Protein AF-A0A3D3NFE6-F1 (afdb_monomer_lite)

Sequence (590 aa):
MPDDAGDPIAQPARLGASAGHSPDYFDRLYRRLVGEGGEPHDARRVVLEAYLDGKPSATQRHKPTRADRDRCFWSSAFLGQCGSGDWSTEPGILALTRYLSQSEVLVDGLVAYLARSTPKALVVAMRRARLVRSPGSPQVDALRAARKLDPLVDEACRIHDVLVGAHREREVELARWQGPLENLSAFELLLLASLYAYERLVPHKMTGQPAVAEGGGRVDTHWDAINDLLIWKLKTTPRATLRLADEAMGRSLKRYLSPLLFPAPGQSLELLTQLDAFARLVAAQIELNEFLSRSVDAYCFDDSVRFVLVDDYQPHLEEIDTAASTKWFRDGKKLERLPGYWLHRAFYEFAAPDLAFVRIGRPENESENTLAYIRALATRFRLREVYGVGDLVTNATGESANMFQALLYLELTARFFMLDFIVPFVEGAEQSGDWVVSLRRLALGGLLNGEQNRFPLTWSSRSAKIDRTTGWTVTSEQPTGSARMAAAILDFWTYDMLSEADRLQRDEPGLAPRLIERPYLKFGPQLVQLPWVAGYQDNDMAAINNLRRLAARRGEAAAETRRIDGHLAKLLHRRGFSVVLNWMAAGRPA

Radius of gyration: 28.47 Å; chains: 1; bounding box: 76×55×87 Å

Foldseek 3Di:
DDDDPDQPLPDQPPDDDDPDDPLCPLVVQLVVCVVVVHDSLVSLLVSLVCLVVVPPQDDPVDGDDNLNSLNSSLRYSCVSVDALVSCPDPSNLCNLLVVLLDQNDDDPCPLLCCCQGPVPSNLLSNLQNLCLVPCPGVSLVSLVVNLVNHVSSVQSNLLSVLLNVVLVVLVVLLVVLCVVVVQDALVLLVLLLLVLCLQFVFALAPPDGGNCVVVVHDSVLLQVLSQVVSLVNLQRPDLVSLQDDPVNVVVSCVQAPCCLLPPDPPSVVVNVVVSVSSVSSSVSSSSSVCSCVVPSCCSRPVPQWDFGDDPSNDTDIDGNHVPVVVVVVVVVVVVVCLLVVLLVVLVVVCCPPVRVPDADDDPVCRVQLSVLLSSLSSLVCCCCQQQVDDQWDAAPVRDIAGSSLLSSLLSVLLSCLCVLARVQLSVQCNVPVDSSRSQSCSCVVCCVVPHHRRHQKDKDFLQVQLVVCQCSQDDPVRNNGDSVNSSRSLSLLEQESSVSSVCSNVVHDADHDRCLQRQFYRRNRMTMGGSSNSNPRPSSVSSCCSVCVHVVPGPCNVVSVVSNLVSVCVVVVVVVDDDDPPDDDPDDDD

Structure (mmCIF, N/CA/C/O backbone):
data_AF-A0A3D3NFE6-F1
#
_entry.id   AF-A0A3D3NFE6-F1
#
loop_
_atom_site.group_PDB
_atom_site.id
_atom_site.type_symbol
_atom_site.label_atom_id
_atom_site.label_alt_id
_atom_site.label_comp_id
_atom_site.label_asym_id
_atom_site.label_entity_id
_atom_site.label_seq_id
_atom_site.pdbx_PDB_ins_code
_atom_site.Cartn_x
_atom_site.Cartn_y
_atom_site.Cartn_z
_atom_site.occupancy
_atom_site.B_iso_or_equiv
_atom_site.auth_seq_id
_atom_site.auth_comp_id
_atom_site.auth_asym_id
_atom_site.auth_atom_id
_atom_site.pdbx_PDB_model_num
ATOM 1 N N . MET A 1 1 ? 36.108 4.318 -49.625 1.00 27.83 1 MET A N 1
ATOM 2 C CA . MET A 1 1 ? 36.889 3.135 -49.215 1.00 27.83 1 MET A CA 1
ATOM 3 C C . MET A 1 1 ? 36.126 2.508 -48.064 1.00 27.83 1 MET A C 1
ATOM 5 O O . MET A 1 1 ? 35.938 3.213 -47.080 1.00 27.83 1 MET A O 1
ATOM 9 N N . PRO A 1 2 ? 35.543 1.317 -48.244 1.00 33.72 2 PRO A N 1
ATOM 10 C CA . PRO A 1 2 ? 34.621 0.739 -47.281 1.00 33.72 2 PRO A CA 1
ATOM 11 C C . PRO A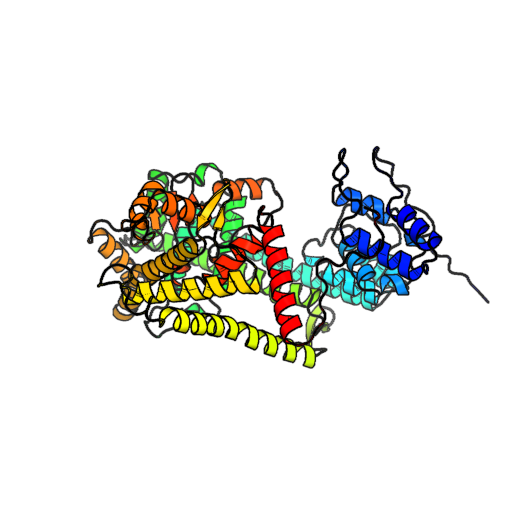 1 2 ? 35.420 -0.018 -46.219 1.00 33.72 2 PRO A C 1
ATOM 13 O O . PRO A 1 2 ? 36.108 -0.971 -46.561 1.00 33.72 2 PRO A O 1
ATOM 16 N N . ASP A 1 3 ? 35.326 0.405 -44.961 1.00 29.56 3 ASP A N 1
ATOM 17 C CA . ASP A 1 3 ? 35.627 -0.472 -43.831 1.00 29.56 3 ASP A CA 1
ATOM 18 C C . ASP A 1 3 ? 34.299 -0.845 -43.182 1.00 29.56 3 ASP A C 1
ATOM 20 O O . ASP A 1 3 ? 33.651 -0.070 -42.475 1.00 29.56 3 ASP A O 1
ATOM 24 N N . ASP A 1 4 ? 33.893 -2.050 -43.551 1.00 38.91 4 ASP A N 1
ATOM 25 C CA . ASP A 1 4 ? 32.872 -2.886 -42.959 1.00 38.91 4 ASP A CA 1
ATOM 26 C C . ASP A 1 4 ? 33.224 -3.090 -41.474 1.00 38.91 4 ASP A C 1
ATOM 28 O O . ASP A 1 4 ? 34.047 -3.932 -41.105 1.00 38.91 4 ASP A O 1
ATOM 32 N N . ALA A 1 5 ? 32.667 -2.248 -40.600 1.00 33.00 5 ALA A N 1
ATOM 33 C CA . ALA A 1 5 ? 32.740 -2.451 -39.161 1.00 33.00 5 ALA A CA 1
ATOM 34 C C . ALA A 1 5 ? 31.805 -3.613 -38.809 1.00 33.00 5 ALA A C 1
ATOM 36 O O . ALA A 1 5 ? 30.625 -3.414 -38.525 1.00 33.00 5 ALA A O 1
ATOM 37 N N . GLY A 1 6 ? 32.356 -4.824 -38.893 1.00 31.59 6 GLY A N 1
ATOM 38 C CA . GLY A 1 6 ? 31.669 -6.076 -38.615 1.00 31.59 6 GLY A CA 1
ATOM 39 C C . GLY A 1 6 ? 30.864 -6.055 -37.313 1.00 31.59 6 GLY A C 1
ATOM 40 O O . GLY A 1 6 ? 31.301 -5.556 -36.273 1.00 31.59 6 GLY A O 1
ATOM 41 N N . ASP A 1 7 ? 29.673 -6.630 -37.420 1.00 41.44 7 ASP A N 1
ATOM 42 C CA . ASP A 1 7 ? 28.658 -6.791 -36.387 1.00 41.44 7 ASP A CA 1
ATOM 43 C C . ASP A 1 7 ? 29.198 -7.610 -35.187 1.00 41.44 7 ASP A C 1
ATOM 45 O O . ASP A 1 7 ? 29.543 -8.785 -35.350 1.00 41.44 7 ASP A O 1
ATOM 49 N N . PRO A 1 8 ? 29.316 -7.048 -33.967 1.00 41.66 8 PRO A N 1
ATOM 50 C CA . PRO A 1 8 ? 29.978 -7.733 -32.857 1.00 41.66 8 PRO A CA 1
ATOM 51 C C . PRO A 1 8 ? 29.075 -8.737 -32.125 1.00 41.66 8 PRO A C 1
ATOM 53 O O . PRO A 1 8 ? 29.564 -9.461 -31.262 1.00 41.66 8 PRO A O 1
ATOM 56 N N . ILE A 1 9 ? 27.783 -8.840 -32.467 1.00 42.38 9 ILE A N 1
ATOM 57 C CA . ILE A 1 9 ? 26.888 -9.866 -31.893 1.00 42.38 9 ILE A CA 1
ATOM 58 C C . ILE A 1 9 ? 27.127 -11.248 -32.559 1.00 42.38 9 ILE A C 1
ATOM 60 O O . ILE A 1 9 ? 26.510 -12.250 -32.204 1.00 42.38 9 ILE A O 1
ATOM 64 N N . ALA A 1 10 ? 28.075 -11.352 -33.498 1.00 37.66 10 ALA A N 1
ATOM 65 C CA . ALA A 1 10 ? 28.339 -12.552 -34.294 1.00 37.66 10 ALA A CA 1
ATOM 66 C C . ALA A 1 10 ? 29.042 -13.720 -33.565 1.00 37.66 10 ALA A C 1
ATOM 68 O O . ALA A 1 10 ? 29.509 -14.650 -34.226 1.00 37.66 10 ALA A O 1
ATOM 69 N N . GLN A 1 11 ? 29.111 -13.742 -32.230 1.00 37.59 11 GLN A N 1
ATOM 70 C CA . GLN A 1 11 ? 29.491 -14.959 -31.505 1.00 37.59 11 GLN A CA 1
ATOM 71 C C . GLN A 1 11 ? 28.539 -15.221 -30.336 1.00 37.59 11 GLN A C 1
ATOM 73 O O . GLN A 1 11 ? 28.460 -14.396 -29.425 1.00 37.59 11 GLN A O 1
ATOM 78 N N . PRO A 1 12 ? 27.829 -16.369 -30.315 1.00 36.28 12 PRO A N 1
ATOM 79 C CA . PRO A 1 12 ? 27.053 -16.745 -29.148 1.00 36.28 12 PRO A CA 1
ATOM 80 C C . PRO A 1 12 ? 28.015 -16.855 -27.968 1.00 36.28 12 PRO A C 1
ATOM 82 O O . PRO A 1 12 ? 29.001 -17.598 -28.036 1.00 36.28 12 PRO A O 1
ATOM 85 N N . ALA A 1 13 ? 27.725 -16.130 -26.887 1.00 35.22 13 ALA A N 1
ATOM 86 C CA . ALA A 1 13 ? 28.365 -16.368 -25.607 1.00 35.22 13 ALA A CA 1
ATOM 87 C C . ALA A 1 13 ? 28.249 -17.872 -25.317 1.00 35.22 13 ALA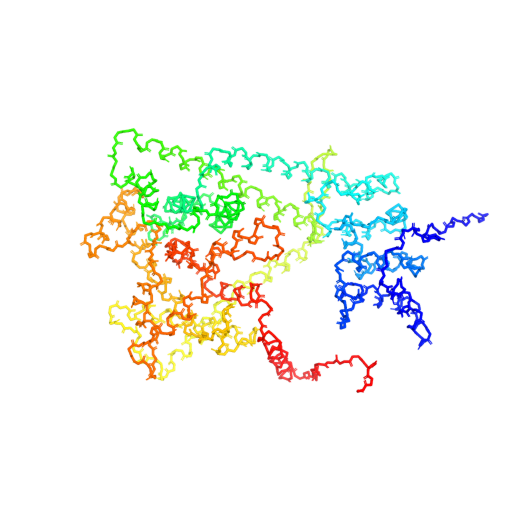 A C 1
ATOM 89 O O . ALA A 1 13 ? 27.148 -18.398 -25.135 1.00 35.22 13 ALA A O 1
ATOM 90 N N . ARG A 1 14 ? 29.376 -18.597 -25.334 1.00 34.53 14 ARG A N 1
ATOM 91 C CA . ARG A 1 14 ? 29.423 -19.999 -24.903 1.00 34.53 14 ARG A CA 1
ATOM 92 C C . ARG A 1 14 ? 29.273 -20.025 -23.386 1.00 34.53 14 ARG A C 1
ATOM 94 O O . ARG A 1 14 ? 30.234 -20.236 -22.656 1.00 34.53 14 ARG A O 1
ATOM 101 N N . LEU A 1 15 ? 28.056 -19.794 -22.913 1.00 39.56 15 LEU A N 1
ATOM 102 C CA . LEU A 1 15 ? 27.671 -20.051 -21.537 1.00 39.56 15 LEU A CA 1
ATOM 103 C C . LEU A 1 15 ? 27.369 -21.546 -21.421 1.00 39.56 15 LEU A C 1
ATOM 105 O O . LEU A 1 15 ? 26.592 -22.101 -22.200 1.00 39.56 15 LEU A O 1
ATOM 109 N N . GLY A 1 16 ? 28.064 -22.207 -20.492 1.00 31.53 16 GLY A N 1
ATOM 110 C CA . GLY A 1 16 ? 28.007 -23.651 -20.290 1.00 31.53 16 GLY A CA 1
ATOM 111 C C . GLY A 1 16 ? 26.571 -24.161 -20.191 1.00 31.53 16 GLY A C 1
ATOM 112 O O . GLY A 1 16 ? 25.763 -23.648 -19.418 1.00 31.53 16 GLY A O 1
ATOM 113 N N . ALA A 1 17 ? 26.259 -25.178 -20.992 1.00 28.97 17 ALA A N 1
ATOM 114 C CA . ALA A 1 17 ? 24.954 -25.815 -21.010 1.00 28.97 17 ALA A CA 1
ATOM 115 C C . ALA A 1 17 ? 24.634 -26.415 -19.630 1.00 28.97 17 ALA A C 1
ATOM 117 O O . ALA A 1 17 ? 25.285 -27.367 -19.201 1.00 28.97 17 ALA A O 1
ATOM 118 N N . SER A 1 18 ? 23.606 -25.895 -18.953 1.00 33.56 18 SER A N 1
ATOM 119 C CA . SER A 1 18 ? 22.941 -26.627 -17.876 1.00 33.56 18 SER A CA 1
ATOM 120 C C . SER A 1 18 ? 21.790 -27.449 -18.463 1.00 33.56 18 SER A C 1
ATOM 122 O O . SER A 1 18 ? 21.013 -26.994 -19.308 1.00 33.56 18 SER A O 1
ATOM 124 N N . ALA A 1 19 ? 21.742 -28.718 -18.070 1.00 33.81 19 ALA A N 1
ATOM 125 C CA . ALA A 1 19 ? 20.872 -29.732 -18.643 1.00 33.81 19 ALA A CA 1
ATOM 126 C C . ALA A 1 19 ? 19.375 -29.423 -18.427 1.00 33.81 19 ALA A C 1
ATOM 128 O O . ALA A 1 19 ? 18.949 -29.166 -17.303 1.00 33.81 19 ALA A O 1
ATOM 129 N N . GLY A 1 20 ? 18.570 -29.521 -19.497 1.00 37.78 20 GLY A N 1
ATOM 130 C CA . GLY A 1 20 ? 17.110 -29.707 -19.410 1.00 37.78 20 GLY A CA 1
ATOM 131 C C . GLY A 1 20 ? 16.220 -28.770 -20.238 1.00 37.78 20 GLY A C 1
ATOM 132 O O . GLY A 1 20 ? 15.030 -29.051 -20.381 1.00 37.78 20 GLY A O 1
ATOM 133 N N . HIS A 1 21 ? 16.749 -27.690 -20.813 1.00 50.38 21 HIS A N 1
ATOM 134 C CA . HIS A 1 21 ? 15.954 -26.718 -21.576 1.00 50.38 21 HIS A CA 1
ATOM 135 C C . HIS A 1 21 ? 16.012 -26.996 -23.080 1.00 50.38 21 HIS A C 1
ATOM 137 O O . HIS A 1 21 ? 16.927 -27.662 -23.552 1.00 50.38 21 HIS A O 1
ATOM 143 N N . SER A 1 22 ? 15.056 -26.479 -23.860 1.00 53.59 22 SER A N 1
ATOM 144 C CA . SER A 1 22 ? 15.263 -26.359 -25.304 1.00 53.59 22 SER A CA 1
ATOM 145 C C . SER A 1 22 ? 15.919 -24.999 -25.552 1.00 53.59 22 SER A C 1
ATOM 147 O O . SER A 1 22 ? 15.194 -24.004 -25.555 1.00 53.59 22 SER A O 1
ATOM 149 N N . PRO A 1 23 ? 17.254 -24.930 -25.710 1.00 59.19 23 PRO A N 1
ATOM 150 C CA . PRO A 1 23 ? 18.030 -23.681 -25.754 1.00 59.19 23 PRO A CA 1
ATOM 151 C C . PRO A 1 23 ? 17.731 -22.788 -26.975 1.00 59.19 23 PRO A C 1
ATOM 153 O O . PRO A 1 23 ? 18.387 -21.781 -27.174 1.00 59.19 23 PRO A O 1
ATOM 156 N N . ASP A 1 24 ? 16.738 -23.160 -27.782 1.00 79.69 24 ASP A N 1
ATOM 157 C CA . ASP A 1 24 ? 16.428 -22.653 -29.122 1.00 79.69 24 ASP A CA 1
ATOM 158 C C . ASP A 1 24 ? 14.916 -22.325 -29.212 1.00 79.69 24 ASP A C 1
ATOM 160 O O . ASP A 1 24 ? 14.262 -22.540 -30.228 1.00 79.69 24 ASP A O 1
ATOM 164 N N . TYR A 1 25 ? 14.255 -21.923 -28.112 1.00 90.81 25 TYR A N 1
ATOM 165 C CA . TYR A 1 25 ? 12.821 -21.575 -28.167 1.00 90.81 25 TYR A CA 1
ATOM 166 C C . TYR A 1 25 ? 12.572 -20.344 -29.048 1.00 90.81 25 TYR A C 1
ATOM 168 O O . TYR A 1 25 ? 11.753 -20.406 -29.965 1.00 90.81 25 TYR A O 1
ATOM 176 N N . PHE A 1 26 ? 13.270 -19.242 -28.772 1.00 93.62 26 PHE A N 1
ATOM 177 C CA . PHE A 1 26 ? 13.075 -17.974 -29.476 1.00 93.62 26 PHE A CA 1
ATOM 178 C C . PHE A 1 26 ? 13.619 -18.029 -30.903 1.00 93.62 26 PHE A C 1
ATOM 180 O O . PHE A 1 26 ? 12.943 -17.590 -31.828 1.00 93.62 26 PHE A O 1
ATOM 187 N N . ASP A 1 27 ? 14.758 -18.684 -31.102 1.00 92.75 27 ASP A N 1
ATOM 188 C CA . ASP A 1 27 ? 15.330 -18.945 -32.424 1.00 92.75 27 ASP A CA 1
ATOM 189 C C . ASP A 1 27 ? 14.421 -19.832 -33.305 1.00 92.75 27 ASP A C 1
ATOM 191 O O . ASP A 1 27 ? 14.258 -19.563 -34.499 1.00 92.75 27 ASP A O 1
ATOM 195 N N . ARG A 1 28 ? 13.750 -20.856 -32.748 1.00 92.81 28 ARG A N 1
ATOM 196 C CA . ARG A 1 28 ? 12.704 -21.606 -33.480 1.00 92.81 28 ARG A CA 1
ATOM 197 C C . ARG A 1 28 ? 11.472 -20.768 -33.770 1.00 92.81 28 ARG A C 1
ATOM 199 O O . ARG A 1 28 ? 10.916 -20.890 -34.858 1.00 92.81 28 ARG A O 1
ATOM 206 N N . LEU A 1 29 ? 11.025 -19.957 -32.811 1.00 93.31 29 LEU A N 1
ATOM 207 C CA . LEU A 1 29 ? 9.874 -19.076 -33.003 1.00 93.31 29 LEU A CA 1
ATOM 208 C C . LEU A 1 29 ? 10.138 -18.096 -34.150 1.00 93.31 29 LEU A C 1
ATOM 210 O O . LEU A 1 29 ? 9.309 -17.985 -35.047 1.00 93.31 29 LEU A O 1
ATOM 214 N N . TYR A 1 30 ? 11.312 -17.466 -34.157 1.00 94.00 30 TYR A N 1
ATOM 215 C CA . TYR A 1 30 ? 11.746 -16.573 -35.223 1.00 94.00 30 TYR A CA 1
ATOM 216 C C . TYR A 1 30 ? 11.778 -17.280 -36.583 1.00 94.00 30 TYR A C 1
ATOM 218 O O . TYR A 1 30 ? 11.108 -16.844 -37.518 1.00 94.00 30 TYR A O 1
ATOM 226 N N . ARG A 1 31 ? 12.476 -18.423 -36.685 1.00 94.31 31 ARG A N 1
ATOM 227 C CA . ARG A 1 31 ? 12.556 -19.201 -37.936 1.00 94.31 31 ARG A CA 1
ATOM 228 C C . ARG A 1 31 ? 11.189 -19.626 -38.457 1.00 94.31 31 ARG A C 1
ATOM 230 O O . ARG A 1 31 ? 10.975 -19.606 -39.663 1.00 94.31 31 ARG A O 1
ATOM 237 N N . ARG A 1 32 ? 10.269 -20.004 -37.564 1.00 94.94 32 ARG A N 1
ATOM 238 C CA . ARG A 1 32 ? 8.902 -20.363 -37.945 1.00 94.94 32 ARG A CA 1
ATOM 239 C C . ARG A 1 32 ? 8.160 -19.167 -38.540 1.00 94.94 32 ARG A C 1
ATOM 241 O O . ARG A 1 32 ? 7.596 -19.309 -39.613 1.00 94.94 32 ARG A O 1
ATOM 248 N N . LEU A 1 33 ? 8.191 -18.011 -37.876 1.00 93.00 33 LEU A N 1
ATOM 249 C CA . LEU A 1 33 ? 7.484 -16.808 -38.335 1.00 93.00 33 LEU A CA 1
ATOM 250 C C . LEU A 1 33 ? 7.994 -16.323 -39.699 1.00 93.00 33 LEU A C 1
ATOM 252 O O . LEU A 1 33 ? 7.195 -15.978 -40.564 1.00 93.00 33 LEU A O 1
ATOM 256 N N . VAL A 1 34 ? 9.312 -16.359 -39.916 1.00 91.88 34 VAL A N 1
ATOM 257 C CA . VAL A 1 34 ? 9.906 -16.041 -41.225 1.00 91.88 34 VAL A CA 1
ATOM 258 C C . VAL A 1 34 ? 9.540 -17.106 -42.267 1.00 91.88 34 VAL A C 1
ATOM 260 O O . VAL A 1 34 ? 9.182 -16.777 -43.394 1.00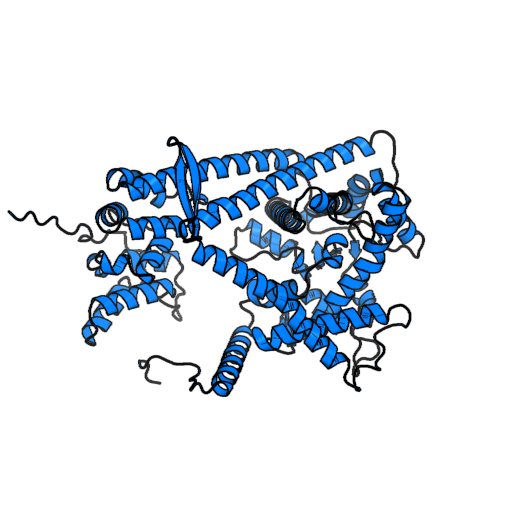 91.88 34 VAL A O 1
ATOM 263 N N . GLY A 1 35 ? 9.572 -18.390 -41.893 1.00 89.81 35 GLY A N 1
ATOM 264 C CA . GLY A 1 35 ? 9.187 -19.500 -42.772 1.00 89.81 35 GLY A CA 1
ATOM 265 C C . GLY A 1 35 ? 7.707 -19.503 -43.177 1.00 89.81 35 GLY A C 1
ATOM 266 O O . GLY A 1 35 ? 7.372 -20.011 -44.242 1.00 89.81 35 GLY A O 1
ATOM 267 N N . GLU A 1 36 ? 6.832 -18.907 -42.365 1.00 91.06 36 GLU A N 1
ATOM 268 C CA . GLU A 1 36 ? 5.404 -18.689 -42.649 1.00 91.06 36 GLU A CA 1
ATOM 269 C C . GLU A 1 36 ? 5.153 -17.469 -43.564 1.00 91.06 36 GLU A C 1
ATOM 271 O O . GLU A 1 36 ? 4.002 -17.127 -43.833 1.00 91.06 36 GLU A O 1
ATOM 276 N N . GLY A 1 37 ? 6.212 -16.826 -44.075 1.00 84.94 37 GLY A N 1
ATOM 277 C CA . GLY A 1 37 ? 6.131 -15.671 -44.974 1.00 84.94 37 GLY A CA 1
ATOM 278 C C . GLY A 1 37 ? 6.054 -14.320 -44.259 1.00 84.94 37 GLY A C 1
ATOM 279 O O . GLY A 1 37 ? 5.729 -13.320 -44.894 1.00 84.94 37 GLY A O 1
ATOM 280 N N . GLY A 1 38 ? 6.324 -14.273 -42.951 1.00 86.38 38 GLY A N 1
ATOM 281 C CA . GLY A 1 38 ? 6.397 -13.025 -42.197 1.00 86.38 38 GLY A CA 1
ATOM 282 C C . GLY A 1 38 ? 7.661 -12.223 -42.512 1.00 86.38 38 GLY A C 1
ATOM 283 O O . GLY A 1 38 ? 8.752 -12.784 -42.638 1.00 86.38 38 GLY A O 1
ATOM 284 N N . GLU A 1 39 ? 7.527 -10.898 -42.573 1.00 91.50 39 GLU A N 1
ATOM 285 C CA . GLU A 1 39 ? 8.667 -9.990 -42.713 1.00 91.50 39 GLU A CA 1
ATOM 286 C C . GLU A 1 39 ? 9.634 -10.140 -41.519 1.00 91.50 39 GLU A C 1
ATOM 288 O O . GLU A 1 39 ? 9.186 -10.153 -40.364 1.00 91.50 39 GLU A O 1
ATOM 293 N N . PRO A 1 40 ? 10.964 -10.213 -41.738 1.00 89.25 40 PRO A N 1
ATOM 294 C CA . PRO A 1 40 ? 11.933 -10.458 -40.666 1.00 89.25 40 PRO A CA 1
ATOM 295 C C . PRO A 1 40 ? 11.847 -9.481 -39.484 1.00 89.25 40 PRO A C 1
ATOM 297 O O . PRO A 1 40 ? 12.019 -9.887 -38.336 1.00 89.25 40 PRO A O 1
ATOM 300 N N . HIS A 1 41 ? 11.548 -8.204 -39.741 1.00 89.19 41 HIS A N 1
ATOM 301 C CA . HIS A 1 41 ? 11.372 -7.195 -38.691 1.00 89.19 41 HIS A CA 1
ATOM 302 C C . HIS A 1 41 ? 10.140 -7.473 -37.813 1.00 89.19 41 HIS A C 1
ATOM 304 O O . HIS A 1 41 ? 10.219 -7.418 -36.584 1.00 89.19 41 HIS A O 1
ATOM 310 N N . ASP A 1 42 ? 9.007 -7.848 -38.414 1.00 90.81 42 ASP A N 1
ATOM 311 C CA . ASP A 1 42 ? 7.807 -8.209 -37.655 1.00 90.81 42 ASP A CA 1
ATOM 312 C C . ASP A 1 42 ? 8.007 -9.498 -36.858 1.00 90.81 42 ASP A C 1
ATOM 314 O O . ASP A 1 42 ? 7.589 -9.584 -35.702 1.00 90.81 42 ASP A O 1
ATOM 318 N N . ALA A 1 43 ? 8.719 -10.473 -37.429 1.00 92.81 43 ALA A N 1
ATOM 319 C CA . ALA A 1 43 ? 9.076 -11.694 -36.720 1.00 92.81 43 ALA A CA 1
ATOM 320 C C . ALA A 1 43 ? 9.923 -11.401 -35.466 1.00 92.81 43 ALA A C 1
ATOM 322 O O . ALA A 1 43 ? 9.637 -11.951 -34.401 1.00 92.81 43 ALA A O 1
ATOM 323 N N . ARG A 1 44 ? 10.919 -10.504 -35.546 1.00 94.00 44 ARG A N 1
ATOM 324 C CA . ARG A 1 44 ? 11.719 -10.092 -34.375 1.00 94.00 44 ARG A CA 1
ATOM 325 C C . ARG A 1 44 ? 10.877 -9.387 -33.317 1.00 94.00 44 ARG A C 1
ATOM 327 O O . ARG A 1 44 ? 10.993 -9.720 -32.138 1.00 94.00 44 ARG A O 1
ATOM 334 N N . ARG A 1 45 ? 9.984 -8.479 -33.724 1.00 93.50 45 ARG A N 1
ATOM 335 C CA . ARG A 1 45 ? 9.049 -7.802 -32.812 1.00 93.50 45 ARG A CA 1
ATOM 336 C C . ARG A 1 45 ? 8.181 -8.796 -32.035 1.00 93.50 45 ARG A C 1
ATOM 338 O O . ARG A 1 45 ? 8.119 -8.717 -30.812 1.00 93.50 45 ARG A O 1
ATOM 345 N N . VAL A 1 46 ? 7.589 -9.778 -32.715 1.00 93.69 46 VAL A N 1
ATOM 346 C CA . VAL A 1 46 ? 6.769 -10.824 -32.073 1.00 93.69 46 VAL A CA 1
ATOM 347 C C . VAL A 1 46 ? 7.594 -11.681 -31.105 1.00 93.69 46 VAL A C 1
ATOM 349 O O . VAL A 1 46 ? 7.103 -12.098 -30.055 1.00 93.69 46 VAL A O 1
ATOM 352 N N . VAL A 1 47 ? 8.862 -11.952 -31.422 1.00 95.12 47 VAL A N 1
ATOM 353 C CA . VAL A 1 47 ? 9.761 -12.710 -30.537 1.00 95.12 47 VAL A CA 1
ATOM 354 C C . VAL A 1 47 ? 10.119 -11.905 -29.279 1.00 95.12 47 VAL A C 1
ATOM 356 O O . VAL A 1 47 ? 10.120 -12.474 -28.183 1.00 95.12 47 VAL A O 1
ATOM 359 N N . LEU A 1 48 ? 10.357 -10.593 -29.407 1.00 95.12 48 LEU A N 1
ATOM 360 C CA . LEU A 1 48 ? 10.546 -9.679 -28.272 1.00 95.12 48 LEU A CA 1
ATOM 361 C C . LEU A 1 48 ? 9.308 -9.661 -27.365 1.00 95.12 48 LEU A C 1
ATOM 363 O O . LEU A 1 48 ? 9.427 -9.859 -26.155 1.00 95.12 48 LEU A O 1
ATOM 367 N N . GLU A 1 49 ? 8.116 -9.510 -27.944 1.00 95.00 49 GLU A N 1
ATOM 368 C CA . GLU A 1 49 ? 6.842 -9.565 -27.216 1.00 95.00 49 GLU A CA 1
ATOM 369 C C . GLU A 1 49 ? 6.664 -10.909 -26.494 1.00 95.00 49 GLU A C 1
ATOM 371 O O . GLU A 1 49 ? 6.347 -10.941 -25.307 1.00 95.00 49 GLU A O 1
ATOM 376 N N . ALA A 1 50 ? 6.986 -12.031 -27.146 1.00 93.56 50 ALA A N 1
ATOM 377 C CA . ALA A 1 50 ? 6.920 -13.350 -26.519 1.00 93.56 50 ALA A CA 1
ATOM 378 C C . ALA A 1 50 ? 7.844 -13.473 -25.290 1.00 93.56 50 ALA A C 1
ATOM 380 O O . ALA A 1 50 ? 7.483 -14.117 -24.298 1.00 93.56 50 ALA A O 1
ATOM 381 N N . TYR A 1 51 ? 9.037 -12.878 -25.327 1.00 94.31 51 TYR A N 1
ATOM 382 C CA . TYR A 1 51 ? 9.938 -12.843 -24.172 1.00 94.31 51 TYR A CA 1
ATOM 383 C C . TYR A 1 51 ? 9.373 -11.998 -23.022 1.00 94.31 51 TYR A C 1
ATOM 385 O O . TYR A 1 51 ? 9.406 -12.425 -21.856 1.00 94.31 51 TYR A O 1
ATOM 393 N N . LEU A 1 52 ? 8.806 -10.833 -23.346 1.00 93.31 52 LEU A N 1
ATOM 394 C CA . LEU A 1 52 ? 8.148 -9.945 -22.386 1.00 93.31 52 LEU A CA 1
ATOM 395 C C . LEU A 1 52 ? 6.922 -10.605 -21.742 1.00 93.31 52 LEU A C 1
ATOM 397 O O . LEU A 1 52 ? 6.759 -10.516 -20.525 1.00 93.31 52 LEU A O 1
ATOM 401 N N . ASP A 1 53 ? 6.174 -11.397 -22.507 1.00 90.00 53 ASP A N 1
ATOM 402 C CA . ASP A 1 53 ? 5.044 -12.217 -22.050 1.00 90.00 53 ASP A CA 1
ATOM 403 C C . ASP A 1 53 ? 5.455 -13.431 -21.193 1.00 90.00 53 ASP A C 1
ATOM 405 O O . ASP A 1 53 ? 4.623 -14.248 -20.780 1.00 90.00 53 ASP A O 1
ATOM 409 N N . GLY A 1 54 ? 6.751 -13.603 -20.923 1.00 87.75 54 GLY A N 1
ATOM 410 C CA . GLY A 1 54 ? 7.252 -14.683 -20.081 1.00 87.75 54 GLY A CA 1
ATOM 411 C C . GLY A 1 54 ? 7.194 -16.052 -20.758 1.00 87.75 54 GLY A C 1
ATOM 412 O O . GLY A 1 54 ? 7.011 -17.074 -20.084 1.00 87.75 54 GLY A O 1
ATOM 413 N N . LYS A 1 55 ? 7.360 -16.112 -22.083 1.00 89.12 55 LYS A N 1
ATOM 414 C CA . LYS A 1 55 ? 7.639 -17.376 -22.774 1.00 89.12 55 LYS A CA 1
ATOM 415 C C . LYS A 1 55 ? 9.090 -17.832 -22.516 1.00 89.12 55 LYS A C 1
ATOM 417 O O . LYS A 1 55 ? 9.932 -17.003 -22.178 1.00 89.12 55 LYS A O 1
ATOM 422 N N . PRO A 1 56 ? 9.392 -19.139 -22.640 1.00 86.88 56 PRO A N 1
ATOM 423 C CA . PRO A 1 56 ? 8.455 -20.254 -22.801 1.00 86.88 56 PRO A CA 1
ATOM 424 C C . PRO A 1 56 ? 7.531 -20.444 -21.583 1.00 86.88 56 PRO A C 1
ATOM 426 O O . PRO A 1 56 ? 7.900 -20.204 -20.430 1.00 86.88 56 PRO A O 1
ATOM 429 N N . SER A 1 57 ? 6.290 -20.858 -21.855 1.00 82.75 57 SER A N 1
ATOM 430 C CA . SER A 1 57 ? 5.309 -21.191 -20.813 1.00 82.75 57 SER A CA 1
ATOM 431 C C . SER A 1 57 ? 5.648 -22.524 -20.138 1.00 82.75 57 SER A C 1
ATOM 433 O O . SER A 1 57 ? 6.386 -23.339 -20.690 1.00 82.75 57 SER A O 1
ATOM 435 N N . ALA A 1 58 ? 5.102 -22.747 -18.940 1.00 76.44 58 ALA A N 1
ATOM 436 C CA . ALA A 1 58 ? 5.283 -24.005 -18.222 1.00 76.44 58 ALA A CA 1
ATOM 437 C C . ALA A 1 58 ? 4.809 -25.198 -19.065 1.00 76.44 58 ALA A C 1
ATOM 439 O O . ALA A 1 58 ? 3.751 -25.145 -19.692 1.00 76.44 58 ALA A O 1
ATOM 440 N N . THR A 1 59 ? 5.587 -26.275 -19.045 1.00 71.62 59 THR A N 1
ATOM 441 C CA . THR A 1 59 ? 5.157 -27.588 -19.538 1.00 71.62 59 THR A CA 1
ATOM 442 C C . THR A 1 59 ? 4.705 -28.436 -18.350 1.00 71.62 59 THR A C 1
ATOM 444 O O . THR A 1 59 ? 5.025 -28.113 -17.207 1.00 71.62 59 THR A O 1
ATOM 447 N N . GLN A 1 60 ? 4.007 -29.551 -18.594 1.00 60.84 60 GLN A N 1
ATOM 448 C CA . GLN A 1 60 ? 3.600 -30.480 -17.523 1.00 60.84 60 GLN A CA 1
ATOM 449 C C . GLN A 1 60 ? 4.780 -30.987 -16.670 1.00 60.84 60 GLN A C 1
ATOM 451 O O . GLN A 1 60 ? 4.574 -31.399 -15.536 1.00 60.84 60 GLN A O 1
ATOM 456 N N . ARG A 1 61 ? 6.012 -30.956 -17.203 1.00 65.00 61 ARG A N 1
ATOM 457 C CA . ARG A 1 61 ? 7.218 -31.466 -16.534 1.00 65.00 61 ARG A CA 1
ATOM 458 C C . ARG A 1 61 ? 8.048 -30.390 -15.835 1.00 65.00 61 ARG A C 1
ATOM 460 O O . ARG A 1 61 ? 8.799 -30.721 -14.926 1.00 65.00 61 ARG A O 1
ATOM 467 N N . HIS A 1 62 ? 7.955 -29.127 -16.256 1.00 73.31 62 HIS A N 1
ATOM 468 C CA . HIS A 1 62 ? 8.804 -28.064 -15.719 1.00 73.31 62 HIS A CA 1
ATOM 469 C C . HIS A 1 62 ? 8.207 -26.665 -15.921 1.00 73.31 62 HIS A C 1
ATOM 471 O O . HIS A 1 62 ? 7.704 -26.330 -17.001 1.00 73.31 62 HIS A O 1
ATOM 477 N N . LYS A 1 63 ? 8.320 -25.823 -14.886 1.00 82.44 63 LYS A N 1
ATOM 478 C CA . LYS A 1 63 ? 7.961 -24.402 -14.915 1.00 82.44 63 LYS A CA 1
ATOM 479 C C . LYS A 1 63 ? 9.250 -23.566 -14.915 1.00 82.44 63 LYS A C 1
ATOM 481 O O . LYS A 1 63 ? 9.841 -23.434 -13.847 1.00 82.44 63 LYS A O 1
ATOM 486 N N . PRO A 1 64 ? 9.650 -22.978 -16.061 1.00 83.06 64 PRO A N 1
ATOM 487 C CA . PRO A 1 64 ? 10.886 -22.207 -16.136 1.00 83.06 64 PRO A CA 1
ATOM 488 C C . PRO A 1 64 ? 10.823 -20.992 -15.208 1.00 83.06 64 PRO A C 1
ATOM 490 O O . PRO A 1 64 ? 9.789 -20.304 -15.124 1.00 83.06 64 PRO A O 1
ATOM 493 N N . THR A 1 65 ? 11.927 -20.738 -14.508 1.00 86.19 65 THR A N 1
ATOM 494 C CA . THR A 1 65 ? 12.104 -19.548 -13.672 1.00 86.19 65 THR A CA 1
ATOM 495 C C . THR A 1 65 ? 12.310 -18.306 -14.544 1.00 86.19 65 THR A C 1
ATOM 497 O O . THR A 1 65 ? 12.410 -18.386 -15.769 1.00 86.19 65 THR A O 1
ATOM 500 N N . ARG A 1 66 ? 12.336 -17.116 -13.932 1.00 86.31 66 ARG A N 1
ATOM 501 C CA . ARG A 1 66 ? 12.685 -15.887 -14.662 1.00 86.31 66 ARG A CA 1
ATOM 502 C C . ARG A 1 66 ? 14.114 -15.965 -15.214 1.00 86.31 66 ARG A C 1
ATOM 504 O O . ARG A 1 66 ? 14.296 -15.677 -16.389 1.00 86.31 66 ARG A O 1
ATOM 511 N N . ALA A 1 67 ? 15.066 -16.432 -14.406 1.00 86.94 67 ALA A N 1
ATOM 512 C CA . ALA A 1 67 ? 16.461 -16.585 -14.807 1.00 86.94 67 ALA A CA 1
ATOM 513 C C . ALA A 1 67 ? 16.624 -17.555 -15.990 1.00 86.94 67 ALA A C 1
ATOM 515 O O . ALA A 1 67 ? 17.371 -17.261 -16.918 1.00 86.94 67 ALA A O 1
ATOM 516 N N . ASP A 1 68 ? 15.870 -18.662 -16.018 1.00 88.00 68 ASP A N 1
ATOM 517 C CA . ASP A 1 68 ? 15.906 -19.604 -17.149 1.00 88.00 68 ASP A CA 1
ATOM 518 C C . ASP A 1 68 ? 15.419 -18.952 -18.449 1.00 88.00 68 ASP A C 1
ATOM 520 O O . ASP A 1 68 ? 16.001 -19.163 -19.513 1.00 88.00 68 ASP A O 1
ATOM 524 N N . ARG A 1 69 ? 14.361 -18.128 -18.369 1.00 89.88 69 ARG A N 1
ATOM 525 C CA . ARG A 1 69 ? 13.849 -17.381 -19.529 1.00 89.88 69 ARG A CA 1
ATOM 526 C C . ARG A 1 69 ? 14.845 -16.335 -20.008 1.00 89.88 69 ARG A C 1
ATOM 528 O O . ARG A 1 69 ? 15.045 -16.223 -21.212 1.00 89.88 69 ARG A O 1
ATOM 535 N N . ASP A 1 70 ? 15.449 -15.595 -19.082 1.00 91.25 70 ASP A N 1
ATOM 536 C CA . ASP A 1 70 ? 16.433 -14.562 -19.400 1.00 91.25 70 ASP A CA 1
ATOM 537 C C . ASP A 1 70 ? 17.662 -15.207 -20.069 1.00 91.25 70 ASP A C 1
ATOM 539 O O . ASP A 1 70 ? 18.052 -14.782 -21.153 1.00 91.25 70 ASP A O 1
ATOM 543 N N . ARG A 1 71 ? 18.192 -16.311 -19.520 1.00 90.50 71 ARG A N 1
ATOM 544 C CA . ARG A 1 71 ? 19.297 -17.072 -20.136 1.00 90.50 71 ARG A CA 1
ATOM 545 C C . ARG A 1 71 ? 18.943 -17.588 -21.525 1.00 90.50 71 ARG A C 1
ATOM 547 O O . ARG A 1 71 ? 19.742 -17.428 -22.435 1.00 90.50 71 ARG A O 1
ATOM 554 N N . CYS A 1 72 ? 17.760 -18.182 -21.694 1.00 90.50 72 CYS A N 1
ATOM 555 C CA . CYS A 1 72 ? 17.318 -18.712 -22.985 1.00 90.50 72 CYS A CA 1
ATOM 556 C C . CYS A 1 72 ? 17.145 -17.617 -24.046 1.00 90.50 72 CYS A C 1
ATOM 558 O O . CYS A 1 72 ? 17.421 -17.854 -25.218 1.00 90.50 72 CYS A O 1
ATOM 560 N N . PHE A 1 73 ? 16.640 -16.444 -23.662 1.00 93.81 73 PHE A N 1
ATOM 561 C CA . PHE A 1 73 ? 16.427 -15.343 -24.594 1.00 93.81 73 PHE A CA 1
ATOM 562 C C . PHE A 1 73 ? 17.752 -14.710 -25.018 1.00 93.81 73 PHE A C 1
ATOM 564 O O . PHE A 1 73 ? 18.045 -14.645 -26.206 1.00 93.81 73 PHE A O 1
ATOM 571 N N . TRP A 1 74 ? 18.582 -14.311 -24.053 1.00 93.06 74 TRP A N 1
ATOM 572 C CA . TRP A 1 74 ? 19.824 -13.576 -24.310 1.00 93.06 74 TRP A CA 1
ATOM 573 C C . TRP A 1 74 ? 20.949 -14.421 -24.921 1.00 93.06 74 TRP A C 1
ATOM 575 O O . TRP A 1 74 ? 21.939 -13.860 -25.378 1.00 93.06 74 TRP A O 1
ATOM 585 N N . SER A 1 75 ? 20.799 -15.748 -24.972 1.00 89.94 75 SER A N 1
ATOM 586 C CA . SER A 1 75 ? 21.691 -16.641 -25.721 1.00 89.94 75 SER A CA 1
ATOM 587 C C . SER A 1 75 ? 21.231 -16.931 -27.157 1.00 89.94 75 SER A C 1
ATOM 589 O O . SER A 1 75 ? 21.925 -17.655 -27.872 1.00 89.94 75 SER A O 1
ATOM 591 N N . SER A 1 76 ? 20.071 -16.414 -27.578 1.00 91.19 76 SER A N 1
ATOM 592 C CA . SER A 1 76 ? 19.482 -16.735 -28.882 1.00 91.19 76 SER A CA 1
ATOM 593 C C . SER A 1 76 ? 20.219 -16.048 -30.039 1.00 91.19 76 SER A C 1
ATOM 595 O O . SER A 1 76 ? 20.535 -14.859 -29.977 1.00 91.19 76 SER A O 1
ATOM 597 N N . ALA A 1 77 ? 20.451 -16.782 -31.126 1.00 89.25 77 ALA A N 1
ATOM 598 C CA . ALA A 1 77 ? 21.218 -16.324 -32.283 1.00 89.25 77 ALA A CA 1
ATOM 599 C C . ALA A 1 77 ? 20.511 -15.225 -33.095 1.00 89.25 77 ALA A C 1
ATOM 601 O O . ALA A 1 77 ? 21.180 -14.382 -33.695 1.00 89.25 77 ALA A O 1
ATOM 602 N N . PHE A 1 78 ? 19.172 -15.192 -33.113 1.00 89.25 78 PHE A N 1
ATOM 603 C CA . PHE A 1 78 ? 18.413 -14.161 -33.832 1.00 89.25 78 PHE A CA 1
ATOM 604 C C . PHE A 1 78 ? 18.699 -12.746 -33.304 1.00 89.25 78 PHE A C 1
ATOM 606 O O . PHE A 1 78 ? 18.522 -11.784 -34.047 1.00 89.25 78 PHE A O 1
ATOM 613 N N . LEU A 1 79 ? 19.168 -12.608 -32.054 1.00 90.56 79 LEU A N 1
ATOM 614 C CA . LEU A 1 79 ? 19.532 -11.313 -31.475 1.00 90.56 79 LEU A CA 1
ATOM 615 C C . LEU A 1 79 ? 20.672 -10.635 -32.237 1.00 90.56 79 LEU A C 1
ATOM 617 O O . LEU A 1 79 ? 20.690 -9.411 -32.320 1.00 90.56 79 LEU A O 1
ATOM 621 N N . GLY A 1 80 ? 21.572 -11.414 -32.846 1.00 85.69 80 GLY A N 1
ATOM 622 C CA . GLY A 1 80 ? 22.609 -10.880 -33.730 1.00 85.69 80 GLY A CA 1
ATOM 623 C C . GLY A 1 80 ? 22.089 -10.361 -35.067 1.00 85.69 80 GLY A C 1
ATOM 624 O O . GLY A 1 80 ? 22.857 -9.809 -35.835 1.00 85.69 80 GLY A O 1
ATOM 625 N N . GLN A 1 81 ? 20.796 -10.528 -35.352 1.00 87.75 81 GLN A N 1
ATOM 626 C CA . GLN A 1 81 ? 20.125 -9.973 -36.530 1.00 87.75 81 GLN A CA 1
ATOM 627 C C . GLN A 1 81 ? 19.283 -8.734 -36.181 1.00 87.75 81 GLN A C 1
ATOM 629 O O . GLN A 1 81 ? 18.651 -8.160 -37.069 1.00 87.75 81 GLN A O 1
ATOM 634 N N . CYS A 1 82 ? 19.218 -8.348 -34.900 1.00 89.50 82 CYS A N 1
ATOM 635 C CA . CYS A 1 82 ? 18.499 -7.159 -34.453 1.00 89.50 82 CYS A CA 1
ATOM 636 C C . CYS A 1 82 ? 19.340 -5.904 -34.714 1.00 89.50 82 CYS A C 1
ATOM 638 O O . CYS A 1 82 ? 20.444 -5.774 -34.189 1.00 89.50 82 CYS A O 1
ATOM 640 N N . GLY A 1 83 ? 18.787 -4.954 -35.465 1.00 88.88 83 GLY A N 1
ATOM 641 C CA . GLY A 1 83 ? 19.406 -3.655 -35.721 1.00 88.88 83 GLY A CA 1
ATOM 642 C C . GLY A 1 83 ? 18.894 -2.546 -34.796 1.00 88.88 83 GLY A C 1
ATOM 643 O O . GLY A 1 83 ? 18.048 -2.755 -33.926 1.00 88.88 83 GLY A O 1
ATOM 644 N N . SER A 1 84 ? 19.356 -1.317 -35.038 1.00 89.44 84 SER A N 1
ATOM 645 C CA . SER A 1 84 ? 18.912 -0.111 -34.315 1.00 89.44 84 SER A CA 1
ATOM 646 C C . SER A 1 84 ? 17.395 0.111 -34.379 1.00 89.44 84 SER A C 1
ATOM 648 O O . SER A 1 84 ? 16.791 0.560 -33.403 1.00 89.44 84 SER A O 1
ATOM 650 N N . GLY A 1 85 ? 16.770 -0.228 -35.511 1.00 91.25 85 GLY A N 1
ATOM 651 C CA . GLY A 1 85 ? 15.321 -0.148 -35.696 1.00 91.25 85 GLY A CA 1
ATOM 652 C C . GLY A 1 85 ? 14.554 -1.035 -34.715 1.00 91.25 85 GLY A C 1
ATOM 653 O O . GLY A 1 85 ? 13.608 -0.559 -34.099 1.00 91.25 85 GLY A O 1
ATOM 654 N N . ASP A 1 86 ? 15.014 -2.271 -34.495 1.00 92.94 86 ASP A N 1
ATOM 655 C CA . ASP A 1 86 ? 14.365 -3.229 -33.594 1.00 92.94 86 ASP A CA 1
ATOM 656 C C . ASP A 1 86 ? 14.471 -2.774 -32.127 1.00 92.94 86 ASP A C 1
ATOM 658 O O . ASP A 1 86 ? 13.478 -2.761 -31.396 1.00 92.94 86 ASP A O 1
ATOM 662 N N . TRP A 1 87 ? 15.659 -2.327 -31.702 1.00 95.00 87 TRP A N 1
ATOM 663 C CA . TRP A 1 87 ? 15.912 -1.873 -30.326 1.00 95.00 87 TRP A CA 1
ATOM 664 C C . TRP A 1 87 ? 15.243 -0.544 -29.976 1.00 95.00 87 TRP A C 1
ATOM 666 O O . TRP A 1 87 ? 14.987 -0.285 -28.803 1.00 95.00 87 TRP A O 1
ATOM 676 N N . SER A 1 88 ? 14.932 0.279 -30.980 1.00 94.50 88 SER A N 1
ATOM 677 C CA . SER A 1 88 ? 14.213 1.546 -30.799 1.00 94.50 88 SER A CA 1
ATOM 678 C C . SER A 1 88 ? 12.698 1.369 -30.660 1.00 94.50 88 SER A C 1
ATOM 680 O O . SER A 1 88 ? 12.002 2.331 -30.340 1.00 94.50 88 SER A O 1
ATOM 682 N N . THR A 1 89 ? 12.168 0.166 -30.905 1.00 95.00 89 THR A N 1
ATOM 683 C CA . THR A 1 89 ? 10.748 -0.135 -30.677 1.00 95.00 89 THR A CA 1
ATOM 684 C C . THR A 1 89 ? 10.435 -0.298 -29.188 1.00 95.00 89 THR A C 1
ATOM 686 O O . THR A 1 89 ? 11.308 -0.648 -28.394 1.00 95.00 89 THR A O 1
ATOM 689 N N . GLU A 1 90 ? 9.167 -0.120 -28.802 1.00 94.31 90 GLU A N 1
ATOM 690 C CA . GLU A 1 90 ? 8.731 -0.320 -27.412 1.00 94.31 90 GLU A CA 1
ATOM 691 C C . GLU A 1 90 ? 9.061 -1.737 -26.881 1.00 94.31 90 GLU A C 1
ATOM 693 O O . GLU A 1 90 ? 9.647 -1.829 -25.799 1.00 94.31 90 GLU A O 1
ATOM 698 N N . PRO A 1 91 ? 8.813 -2.849 -27.615 1.00 96.31 91 PRO A N 1
ATOM 699 C CA . PRO A 1 91 ? 9.246 -4.177 -27.170 1.00 96.31 91 PRO A CA 1
ATOM 700 C C . PRO A 1 91 ? 10.768 -4.305 -27.014 1.00 96.31 91 PRO A C 1
ATOM 702 O O . PRO A 1 91 ? 11.235 -4.954 -26.077 1.00 96.31 91 PRO A O 1
ATOM 705 N N . GLY A 1 92 ? 11.546 -3.666 -27.893 1.00 96.62 92 GLY A N 1
ATOM 706 C CA . GLY A 1 92 ? 13.007 -3.620 -27.800 1.00 96.62 92 GLY A CA 1
ATOM 707 C C . GLY A 1 92 ? 13.477 -2.924 -26.523 1.00 96.62 92 GLY A C 1
ATOM 708 O O . GLY A 1 92 ? 14.225 -3.508 -25.737 1.00 96.62 92 GLY A O 1
ATOM 709 N N . ILE A 1 93 ? 12.969 -1.716 -26.263 1.00 97.00 93 ILE A N 1
ATOM 710 C CA . ILE A 1 93 ? 13.273 -0.938 -25.054 1.00 97.00 93 ILE A CA 1
ATOM 711 C C . ILE A 1 93 ? 12.885 -1.719 -23.797 1.00 97.00 93 ILE A C 1
ATOM 713 O O . ILE A 1 93 ? 13.688 -1.816 -22.874 1.00 97.00 93 ILE A O 1
ATOM 717 N N . LEU A 1 94 ? 11.696 -2.326 -23.752 1.00 96.81 94 LEU A N 1
ATOM 718 C CA . LEU A 1 94 ? 11.249 -3.109 -22.595 1.00 96.81 94 LEU A CA 1
ATOM 719 C C . LEU A 1 94 ? 12.103 -4.366 -22.372 1.00 96.81 94 LEU A C 1
ATOM 721 O O . LEU A 1 94 ? 12.381 -4.725 -21.222 1.00 96.81 94 LEU A O 1
ATOM 725 N N . ALA A 1 95 ? 12.557 -5.026 -23.443 1.00 96.56 95 ALA A N 1
ATOM 726 C CA . ALA A 1 95 ? 13.473 -6.157 -23.333 1.00 96.56 95 ALA A CA 1
ATOM 727 C C . ALA A 1 95 ? 14.817 -5.711 -22.736 1.00 96.56 95 ALA A C 1
ATOM 729 O O . ALA A 1 95 ? 15.314 -6.355 -21.808 1.00 96.56 95 ALA A O 1
ATOM 730 N N . LEU A 1 96 ? 15.353 -4.572 -23.188 1.00 96.94 96 LEU A N 1
ATOM 731 C CA . LEU A 1 96 ? 16.564 -3.961 -22.633 1.00 96.94 96 LEU A CA 1
ATOM 732 C C . LEU A 1 96 ? 16.375 -3.504 -21.182 1.00 96.94 96 LEU A C 1
ATOM 734 O O . LEU A 1 96 ? 17.235 -3.764 -20.346 1.00 96.94 96 LEU A O 1
ATOM 738 N N . THR A 1 97 ? 15.237 -2.900 -20.833 1.00 96.69 97 THR A N 1
ATOM 739 C CA . THR A 1 97 ? 14.895 -2.561 -19.445 1.00 96.69 97 THR A CA 1
ATOM 740 C C . THR A 1 97 ? 14.942 -3.805 -18.565 1.00 96.69 97 THR A C 1
ATOM 742 O O . THR A 1 97 ? 15.544 -3.790 -17.490 1.00 96.69 97 THR A O 1
ATOM 745 N N . ARG A 1 98 ? 14.362 -4.917 -19.034 1.00 94.81 98 ARG A N 1
ATOM 746 C CA . ARG A 1 98 ? 14.404 -6.191 -18.312 1.00 94.81 98 ARG A CA 1
ATOM 747 C C . ARG A 1 98 ? 15.829 -6.725 -18.179 1.00 94.81 98 ARG A C 1
ATOM 749 O O . ARG A 1 98 ? 16.163 -7.182 -17.089 1.00 94.81 98 ARG A O 1
ATOM 756 N N . TYR A 1 99 ? 16.645 -6.640 -19.231 1.00 95.31 99 TYR A N 1
ATOM 757 C CA . TYR A 1 99 ? 18.065 -7.011 -19.206 1.00 95.31 99 TYR A CA 1
ATOM 758 C C . TYR A 1 99 ? 18.871 -6.199 -18.197 1.00 95.31 99 TYR A C 1
ATOM 760 O O . TYR A 1 99 ? 19.648 -6.775 -17.445 1.00 95.31 99 TYR A O 1
ATOM 768 N N . LEU A 1 100 ? 18.665 -4.884 -18.147 1.00 95.50 100 LEU A N 1
ATOM 769 C CA . LEU A 1 100 ? 19.363 -4.011 -17.207 1.00 95.50 100 LEU A CA 1
ATOM 770 C C . LEU A 1 100 ? 18.907 -4.254 -15.759 1.00 95.50 100 LEU A C 1
ATOM 772 O O . LEU A 1 100 ? 19.708 -4.163 -14.842 1.00 95.50 100 LEU A O 1
ATOM 776 N N . SER A 1 101 ? 17.640 -4.622 -15.543 1.00 92.00 101 SER A N 1
ATOM 777 C CA . SER A 1 101 ? 17.068 -4.853 -14.202 1.00 92.00 101 SER A CA 1
ATOM 778 C C . SER A 1 101 ? 17.433 -6.189 -13.529 1.00 92.00 101 SER A C 1
ATOM 780 O O . SER A 1 101 ? 16.965 -6.459 -12.423 1.00 92.00 101 SER A O 1
ATOM 782 N N . GLN A 1 102 ? 18.174 -7.069 -14.203 1.00 88.88 102 GLN A N 1
ATOM 783 C CA . GLN A 1 102 ? 18.553 -8.398 -13.702 1.00 88.88 102 GLN A CA 1
ATOM 784 C C . GLN A 1 102 ? 20.073 -8.508 -13.595 1.00 88.88 102 GLN A C 1
ATOM 786 O O . GLN A 1 102 ? 20.760 -7.745 -14.251 1.00 88.88 102 GLN A O 1
ATOM 791 N N . SER A 1 103 ? 20.592 -9.456 -12.812 1.00 85.81 103 SER A N 1
ATOM 792 C CA . SER A 1 103 ? 22.037 -9.648 -12.576 1.00 85.81 103 SER A CA 1
ATOM 793 C C . SER A 1 103 ? 22.565 -11.030 -12.990 1.00 85.81 103 SER A C 1
ATOM 795 O O . SER A 1 103 ? 23.723 -11.347 -12.749 1.00 85.81 103 SER A O 1
ATOM 797 N N . GLU A 1 104 ? 21.719 -11.865 -13.588 1.00 84.31 104 GLU A N 1
ATOM 798 C CA . GLU A 1 104 ? 21.979 -13.275 -13.903 1.00 84.31 104 GLU A CA 1
ATOM 799 C C . GLU A 1 104 ? 22.684 -13.490 -15.244 1.00 84.31 104 GLU A C 1
ATOM 801 O O . GLU A 1 104 ? 23.389 -14.481 -15.428 1.00 84.31 104 GLU A O 1
ATOM 806 N N . VAL A 1 105 ? 22.437 -12.605 -16.210 1.00 89.56 105 VAL A N 1
ATOM 807 C CA . VAL A 1 105 ? 22.915 -12.732 -17.586 1.00 89.56 105 VAL A CA 1
ATOM 808 C C . VAL A 1 105 ? 23.613 -11.453 -18.006 1.00 89.56 105 VAL A C 1
ATOM 810 O O . VAL A 1 105 ? 23.034 -10.368 -17.947 1.00 89.56 105 VAL A O 1
ATOM 813 N N . LEU A 1 106 ? 24.847 -11.594 -18.474 1.00 90.00 106 LEU A N 1
ATOM 814 C CA . LEU A 1 106 ? 25.603 -10.527 -19.108 1.00 90.00 106 LEU A CA 1
ATOM 815 C C . LEU A 1 106 ? 25.940 -10.977 -20.528 1.00 90.00 106 LEU A C 1
ATOM 817 O O . LEU A 1 106 ? 26.497 -12.056 -20.721 1.00 90.00 106 LEU A O 1
ATOM 821 N N . VAL A 1 107 ? 25.547 -10.174 -21.513 1.00 90.50 107 VAL A N 1
ATOM 822 C CA . VAL A 1 107 ? 25.898 -10.394 -22.916 1.00 90.50 107 VAL A CA 1
ATOM 823 C C . VAL A 1 107 ? 27.089 -9.505 -23.236 1.00 90.50 107 VAL A C 1
ATOM 825 O O . VAL A 1 107 ? 26.980 -8.274 -23.212 1.00 90.50 107 VAL A O 1
ATOM 828 N N . ASP A 1 108 ? 28.225 -10.135 -23.519 1.00 87.50 108 ASP A N 1
ATOM 829 C CA . ASP A 1 108 ? 29.472 -9.437 -23.813 1.00 87.50 108 ASP A CA 1
ATOM 830 C C . ASP A 1 108 ? 29.302 -8.493 -25.009 1.00 87.50 108 ASP A C 1
ATOM 832 O O . ASP A 1 108 ? 28.734 -8.843 -26.041 1.00 87.50 108 ASP A O 1
ATOM 836 N N . GLY A 1 109 ? 29.762 -7.250 -24.854 1.00 88.31 109 GLY A N 1
ATOM 837 C CA . GLY A 1 109 ? 29.723 -6.238 -25.913 1.00 88.31 109 GLY A CA 1
ATOM 838 C C . GLY A 1 109 ? 28.350 -5.623 -26.213 1.00 88.31 109 GLY A C 1
ATOM 839 O O . GLY A 1 109 ? 28.317 -4.568 -26.845 1.00 88.31 109 GLY A O 1
ATOM 840 N N . LEU A 1 110 ? 27.233 -6.178 -25.719 1.00 92.81 110 LEU A N 1
ATOM 841 C CA . LEU A 1 110 ? 25.882 -5.680 -26.029 1.00 92.81 110 LEU A CA 1
ATOM 842 C C . LEU A 1 110 ? 25.691 -4.208 -25.639 1.00 92.81 110 LEU A C 1
ATOM 844 O O . LEU A 1 110 ? 25.229 -3.404 -26.443 1.00 92.81 110 LEU A O 1
ATOM 848 N N . VAL A 1 111 ? 26.080 -3.830 -24.417 1.00 95.50 111 VAL A N 1
ATOM 849 C CA . VAL A 1 111 ? 25.934 -2.444 -23.936 1.00 95.50 111 VAL A CA 1
ATOM 850 C C . VAL A 1 111 ? 26.793 -1.480 -24.758 1.00 95.50 111 VAL A C 1
ATOM 852 O O . VAL A 1 111 ? 26.335 -0.397 -25.110 1.00 95.50 111 VAL A O 1
ATOM 855 N N . ALA A 1 112 ? 28.011 -1.886 -25.126 1.00 94.94 112 ALA A N 1
ATOM 856 C CA . ALA A 1 112 ? 28.898 -1.079 -25.959 1.00 94.94 112 ALA A CA 1
ATOM 857 C C . ALA A 1 112 ? 28.364 -0.918 -27.392 1.00 94.94 112 ALA A C 1
ATOM 859 O O . ALA A 1 112 ? 28.455 0.171 -27.960 1.00 94.94 112 ALA A O 1
ATOM 860 N N . TYR A 1 113 ? 27.780 -1.978 -27.960 1.00 93.62 113 TYR A N 1
ATOM 861 C CA . TYR A 1 113 ? 27.082 -1.927 -29.243 1.00 93.62 113 TYR A CA 1
ATOM 862 C C . TYR A 1 113 ? 25.917 -0.935 -29.185 1.00 93.62 113 TYR A C 1
ATOM 864 O O . TYR A 1 113 ? 25.876 -0.003 -29.985 1.00 93.62 113 TYR A O 1
ATOM 872 N N . LEU A 1 114 ? 25.022 -1.079 -28.202 1.00 96.12 114 LEU A N 1
ATOM 873 C CA . LEU A 1 114 ? 23.844 -0.220 -28.045 1.00 96.12 114 LEU A CA 1
ATOM 874 C C . LEU A 1 114 ? 24.220 1.241 -27.790 1.00 96.12 114 LEU A C 1
ATOM 876 O O . LEU A 1 114 ? 23.562 2.130 -28.320 1.00 96.12 114 LEU A O 1
ATOM 880 N N . ALA A 1 115 ? 25.292 1.499 -27.037 1.00 96.44 115 ALA A N 1
ATOM 881 C CA . ALA A 1 115 ? 25.788 2.854 -26.819 1.00 96.44 115 ALA A CA 1
ATOM 882 C C . ALA A 1 115 ? 26.204 3.533 -28.134 1.00 96.44 115 ALA A C 1
ATOM 884 O O . ALA A 1 115 ? 25.952 4.717 -28.305 1.00 96.44 115 ALA A O 1
ATOM 885 N N . ARG A 1 116 ? 26.783 2.789 -29.089 1.00 94.88 116 ARG A N 1
ATOM 886 C CA . ARG A 1 116 ? 27.191 3.332 -30.397 1.00 94.88 116 ARG A CA 1
ATOM 887 C C . ARG A 1 116 ? 26.046 3.406 -31.404 1.00 94.88 116 ARG A C 1
ATOM 889 O O . ARG A 1 116 ? 25.981 4.347 -32.187 1.00 94.88 116 ARG A O 1
ATOM 896 N N . SER A 1 117 ? 25.183 2.392 -31.436 1.00 93.38 117 SER A N 1
ATOM 897 C CA . SER A 1 117 ? 24.176 2.226 -32.491 1.00 93.38 117 SER A CA 1
ATOM 898 C C . SER A 1 117 ? 22.813 2.817 -32.129 1.00 93.38 117 SER A C 1
ATOM 900 O O . SER A 1 117 ? 22.085 3.275 -33.008 1.00 93.38 117 SER A O 1
ATOM 902 N N . THR A 1 118 ? 22.444 2.785 -30.844 1.00 95.69 118 THR A N 1
ATOM 903 C CA . THR A 1 118 ? 21.100 3.129 -30.351 1.00 95.69 118 THR A CA 1
ATOM 904 C C . THR A 1 118 ? 21.111 3.782 -28.950 1.00 95.69 118 THR A C 1
ATOM 906 O O . THR A 1 118 ? 20.355 3.374 -28.061 1.00 95.69 118 THR A O 1
ATOM 909 N N . PRO A 1 119 ? 21.914 4.844 -28.718 1.00 96.19 119 PRO A N 1
ATOM 910 C CA . PRO A 1 119 ? 22.123 5.414 -27.380 1.00 96.19 119 PRO A CA 1
ATOM 911 C C . PRO A 1 119 ? 20.832 5.898 -26.710 1.00 96.19 119 PRO A C 1
ATOM 913 O O . PRO A 1 119 ? 20.639 5.699 -25.514 1.00 96.19 119 PRO A O 1
ATOM 916 N N . LYS A 1 120 ? 19.891 6.464 -27.479 1.00 95.00 120 LYS A N 1
ATOM 917 C CA . LYS A 1 120 ? 18.595 6.923 -26.950 1.00 95.00 120 LYS A CA 1
ATOM 918 C C . LYS A 1 120 ? 17.775 5.778 -26.347 1.00 95.00 120 LYS A C 1
ATOM 920 O O . LYS A 1 120 ? 17.272 5.913 -25.235 1.00 95.00 120 LYS A O 1
ATOM 925 N N . ALA A 1 121 ? 17.668 4.652 -27.055 1.00 95.69 121 ALA A N 1
ATOM 926 C CA . ALA A 1 121 ? 16.940 3.479 -26.574 1.00 95.69 121 ALA A CA 1
ATOM 927 C C . ALA A 1 121 ? 17.608 2.889 -25.322 1.00 95.69 121 ALA A C 1
ATOM 929 O O . ALA A 1 121 ? 16.920 2.544 -24.362 1.00 95.69 121 ALA A O 1
ATOM 930 N N . LEU A 1 122 ? 18.947 2.855 -25.295 1.00 96.94 122 LEU A N 1
ATOM 931 C CA . LEU A 1 122 ? 19.716 2.408 -24.135 1.00 96.94 122 LEU A CA 1
ATOM 932 C C . LEU A 1 122 ? 19.482 3.297 -22.904 1.00 96.94 122 LEU A C 1
ATOM 934 O O . LEU A 1 122 ? 19.241 2.771 -21.820 1.00 96.94 122 LEU A O 1
ATOM 938 N N . VAL A 1 123 ? 19.495 4.626 -23.060 1.00 95.19 123 VAL A N 1
ATOM 939 C CA . VAL A 1 123 ? 19.232 5.573 -21.960 1.00 95.19 123 VAL A CA 1
ATOM 940 C C . VAL A 1 123 ? 17.802 5.431 -21.434 1.00 95.19 123 VAL A C 1
ATOM 942 O O . VAL A 1 123 ? 17.599 5.386 -20.222 1.00 95.19 123 VAL A O 1
ATOM 945 N N . VAL A 1 124 ? 16.799 5.300 -22.310 1.00 94.56 124 VAL A N 1
ATOM 946 C CA . VAL A 1 124 ? 15.410 5.057 -21.876 1.00 94.56 124 VAL A CA 1
ATOM 947 C C . VAL A 1 124 ? 15.305 3.730 -21.123 1.00 94.56 124 VAL A C 1
ATOM 949 O O . VAL A 1 124 ? 14.694 3.672 -20.054 1.00 94.56 124 VAL A O 1
ATOM 952 N N . ALA A 1 125 ? 15.941 2.672 -21.629 1.00 96.38 125 ALA A N 1
ATOM 953 C CA . ALA A 1 125 ? 15.948 1.375 -20.968 1.00 96.38 125 ALA A CA 1
ATOM 954 C C . ALA A 1 125 ? 16.611 1.438 -19.582 1.00 96.38 125 ALA A C 1
ATOM 956 O O . ALA A 1 125 ? 16.070 0.885 -18.622 1.00 96.38 125 ALA A O 1
ATOM 957 N N . MET A 1 126 ? 17.739 2.148 -19.480 1.00 94.88 126 MET A N 1
ATOM 958 C CA . MET A 1 126 ? 18.487 2.404 -18.248 1.00 94.88 126 MET A CA 1
ATOM 959 C C . MET A 1 126 ? 17.643 3.157 -17.214 1.00 94.88 126 MET A C 1
ATOM 961 O O . MET A 1 126 ? 17.565 2.721 -16.063 1.00 94.88 126 MET A O 1
ATOM 965 N N . ARG A 1 127 ? 16.961 4.235 -17.627 1.00 92.81 127 ARG A N 1
ATOM 966 C CA . ARG A 1 127 ? 16.010 4.987 -16.789 1.00 92.81 127 ARG A CA 1
ATOM 967 C C . ARG A 1 127 ? 14.920 4.061 -16.253 1.00 92.81 127 ARG A C 1
ATOM 969 O O . ARG A 1 127 ? 14.771 3.914 -15.041 1.00 92.81 127 ARG A O 1
ATOM 976 N N . ARG A 1 128 ? 14.210 3.360 -17.140 1.00 94.25 128 ARG A N 1
ATOM 977 C CA . ARG A 1 128 ? 13.072 2.495 -16.780 1.00 94.25 128 ARG A CA 1
ATOM 978 C C . ARG A 1 128 ? 13.472 1.281 -15.929 1.00 94.25 128 ARG A C 1
ATOM 980 O O . ARG A 1 128 ? 12.633 0.749 -15.204 1.00 94.25 128 ARG A O 1
ATOM 987 N N . ALA A 1 129 ? 14.740 0.861 -15.964 1.00 93.94 129 ALA A N 1
ATOM 988 C CA . ALA A 1 129 ? 15.254 -0.264 -15.176 1.00 93.94 129 ALA A CA 1
ATOM 989 C C . ALA A 1 129 ? 15.426 0.042 -13.674 1.00 93.94 129 ALA A C 1
ATOM 991 O O . ALA A 1 129 ? 15.679 -0.883 -12.904 1.00 93.94 129 ALA A O 1
ATOM 992 N N . ARG A 1 130 ? 15.263 1.305 -13.238 1.00 92.25 130 ARG A N 1
ATOM 993 C CA . ARG A 1 130 ? 15.400 1.745 -11.831 1.00 92.25 130 ARG A CA 1
ATOM 994 C C . ARG A 1 130 ? 16.722 1.311 -11.180 1.00 92.25 130 ARG A C 1
ATOM 996 O O . ARG A 1 130 ? 16.756 0.948 -10.002 1.00 92.25 130 ARG A O 1
ATOM 1003 N N . LEU A 1 131 ? 17.823 1.384 -11.930 1.00 92.06 131 LEU A N 1
ATOM 1004 C CA . LEU A 1 131 ? 19.144 0.909 -11.492 1.00 92.06 131 LEU A CA 1
ATOM 1005 C C . LEU A 1 131 ? 19.654 1.569 -10.204 1.00 92.06 131 LEU A C 1
ATOM 1007 O O . LEU A 1 131 ? 20.526 1.010 -9.548 1.00 92.06 131 LEU A O 1
ATOM 1011 N N . VAL A 1 132 ? 19.100 2.723 -9.803 1.00 90.19 132 VAL A N 1
ATOM 1012 C CA . VAL A 1 132 ? 19.418 3.397 -8.526 1.00 90.19 132 VAL A CA 1
ATOM 1013 C C . VAL A 1 132 ? 19.257 2.449 -7.329 1.00 90.19 132 VAL A C 1
ATOM 1015 O O . VAL A 1 132 ? 20.002 2.550 -6.362 1.00 90.19 132 VAL A O 1
ATOM 1018 N N . ARG A 1 133 ? 18.340 1.473 -7.413 1.00 84.81 133 ARG A N 1
ATOM 1019 C CA . ARG A 1 133 ? 18.107 0.468 -6.360 1.00 84.81 133 ARG A CA 1
ATOM 1020 C C . ARG A 1 133 ? 19.079 -0.717 -6.402 1.00 84.81 133 ARG A C 1
ATOM 1022 O O . ARG A 1 133 ? 19.007 -1.601 -5.553 1.00 84.81 133 ARG A O 1
ATOM 1029 N N . SER A 1 134 ? 19.941 -0.797 -7.411 1.00 86.69 134 SER A N 1
ATOM 1030 C CA . SER A 1 134 ? 20.907 -1.888 -7.601 1.00 86.69 134 SER A CA 1
ATOM 1031 C C . SER A 1 134 ? 22.223 -1.363 -8.200 1.00 86.69 134 SER A C 1
ATOM 1033 O O . SER A 1 134 ? 22.642 -1.811 -9.273 1.00 86.69 134 SER A O 1
ATOM 1035 N N . PRO A 1 135 ? 22.898 -0.421 -7.509 1.00 88.06 135 PRO A N 1
ATOM 1036 C CA . PRO A 1 135 ? 24.054 0.301 -8.049 1.00 88.06 135 PRO A CA 1
ATOM 1037 C C . PRO A 1 135 ? 25.312 -0.561 -8.247 1.00 88.06 135 PRO A C 1
ATOM 1039 O O . PRO A 1 135 ? 26.258 -0.113 -8.891 1.00 88.06 135 PRO A O 1
ATOM 1042 N N . GLY A 1 136 ? 25.339 -1.773 -7.681 1.00 88.19 136 GLY A N 1
ATOM 1043 C CA . GLY A 1 136 ? 26.440 -2.739 -7.800 1.00 88.19 136 GLY A CA 1
ATOM 1044 C C . GLY A 1 136 ? 26.175 -3.886 -8.779 1.00 88.19 136 GLY A C 1
ATOM 1045 O O . GLY A 1 136 ? 26.791 -4.939 -8.651 1.00 88.19 136 GLY A O 1
ATOM 1046 N N . SER A 1 137 ? 25.208 -3.745 -9.691 1.00 90.81 137 SER A N 1
ATOM 1047 C CA . SER A 1 137 ? 24.924 -4.784 -10.688 1.00 90.81 137 SER A CA 1
ATOM 1048 C C . SER A 1 137 ? 25.961 -4.783 -11.829 1.00 90.81 137 SER A C 1
ATOM 1050 O O . SER A 1 137 ? 26.406 -3.708 -12.238 1.00 90.81 137 SER A O 1
ATOM 1052 N N . PRO A 1 138 ? 26.298 -5.951 -12.419 1.00 92.56 138 PRO A N 1
ATOM 1053 C CA . PRO A 1 138 ? 27.208 -6.032 -13.573 1.00 92.56 138 PRO A CA 1
ATOM 1054 C C . PRO A 1 138 ? 26.782 -5.159 -14.767 1.00 92.56 138 PRO A C 1
ATOM 1056 O O . PRO A 1 138 ? 27.604 -4.693 -15.552 1.00 92.56 138 PRO A O 1
ATOM 1059 N N . GLN A 1 139 ? 25.478 -4.921 -14.904 1.00 93.75 139 GLN A N 1
ATOM 1060 C CA . GLN A 1 139 ? 24.873 -4.092 -15.940 1.00 93.75 139 GLN A CA 1
ATOM 1061 C C . GLN A 1 139 ? 25.253 -2.616 -15.767 1.00 93.75 139 GLN A C 1
ATOM 1063 O O . GLN A 1 139 ? 25.522 -1.938 -16.759 1.00 93.75 139 GLN A O 1
ATOM 1068 N N . VAL A 1 140 ? 25.324 -2.126 -14.524 1.00 94.06 140 VAL A N 1
ATOM 1069 C CA . VAL A 1 140 ? 25.797 -0.767 -14.219 1.00 94.06 140 VAL A CA 1
ATOM 1070 C C . VAL A 1 140 ? 27.280 -0.628 -14.558 1.00 94.06 140 VAL A C 1
ATOM 1072 O O . VAL A 1 140 ? 27.672 0.372 -15.158 1.00 94.06 140 VAL A O 1
ATOM 1075 N N . ASP A 1 141 ? 28.102 -1.636 -14.264 1.00 93.75 141 ASP A N 1
ATOM 1076 C CA . ASP A 1 141 ? 29.526 -1.610 -14.622 1.00 93.75 141 ASP A CA 1
ATOM 1077 C C . ASP A 1 141 ? 29.734 -1.590 -16.143 1.00 93.75 141 ASP A C 1
ATOM 1079 O O . ASP A 1 141 ? 30.547 -0.815 -16.654 1.00 93.75 141 ASP A O 1
ATOM 1083 N N . ALA A 1 142 ? 28.939 -2.364 -16.888 1.00 94.38 142 ALA A N 1
ATOM 1084 C CA . ALA A 1 142 ? 28.948 -2.338 -18.349 1.00 94.38 142 ALA A CA 1
ATOM 1085 C C . ALA A 1 142 ? 28.528 -0.966 -18.916 1.00 94.38 142 ALA A C 1
ATOM 1087 O O . ALA A 1 142 ? 29.150 -0.476 -19.861 1.00 94.38 142 ALA A O 1
ATOM 1088 N N . LEU A 1 143 ? 27.515 -0.316 -18.328 1.00 95.56 143 LEU A N 1
ATOM 1089 C CA . LEU A 1 143 ? 27.107 1.049 -18.690 1.00 95.56 143 LEU A CA 1
ATOM 1090 C C . LEU A 1 143 ? 28.226 2.061 -18.408 1.00 95.56 143 LEU A C 1
ATOM 1092 O O . LEU A 1 143 ? 28.559 2.868 -19.276 1.00 95.56 143 LEU A O 1
ATOM 1096 N N . ARG A 1 144 ? 28.874 1.971 -17.239 1.00 94.88 144 ARG A N 1
ATOM 1097 C CA . ARG A 1 144 ? 30.011 2.829 -16.871 1.00 94.88 144 ARG A CA 1
ATOM 1098 C C . ARG A 1 144 ? 31.191 2.666 -17.828 1.00 94.88 144 ARG A C 1
ATOM 1100 O O . ARG A 1 144 ? 31.797 3.663 -18.220 1.00 94.88 144 ARG A O 1
ATOM 1107 N N . ALA A 1 145 ? 31.490 1.439 -18.250 1.00 95.00 145 ALA A N 1
ATOM 1108 C CA . ALA A 1 145 ? 32.527 1.171 -19.245 1.00 95.00 145 ALA A CA 1
ATOM 1109 C C . ALA A 1 145 ? 32.189 1.767 -20.626 1.00 95.00 145 ALA A C 1
ATOM 1111 O O . ALA A 1 145 ? 33.087 2.194 -21.354 1.00 95.00 145 ALA A O 1
ATOM 1112 N N . ALA A 1 146 ? 30.900 1.846 -20.973 1.00 95.25 146 ALA A N 1
ATOM 1113 C CA . ALA A 1 146 ? 30.419 2.372 -22.247 1.00 95.25 146 ALA A CA 1
ATOM 1114 C C . ALA A 1 146 ? 30.295 3.909 -22.303 1.00 95.25 146 ALA A C 1
ATOM 1116 O O . ALA A 1 146 ? 30.066 4.445 -23.385 1.00 95.25 146 ALA A O 1
ATOM 1117 N N . ARG A 1 147 ? 30.498 4.639 -21.196 1.00 95.25 147 ARG A N 1
ATOM 1118 C CA . ARG A 1 147 ? 30.334 6.110 -21.122 1.00 95.25 147 ARG A CA 1
ATOM 1119 C C . ARG A 1 147 ? 31.071 6.876 -22.221 1.00 95.25 147 ARG A C 1
ATOM 1121 O O . ARG A 1 147 ? 30.526 7.788 -22.820 1.00 95.25 147 ARG A O 1
ATOM 1128 N N . LYS A 1 148 ? 32.307 6.479 -22.533 1.00 95.06 148 LYS A N 1
ATOM 1129 C CA . LYS A 1 148 ? 33.138 7.160 -23.545 1.00 95.06 148 LYS A CA 1
ATOM 1130 C C . LYS A 1 148 ? 32.663 6.947 -24.986 1.00 95.06 148 LYS A C 1
ATOM 1132 O O . LYS A 1 148 ? 33.253 7.518 -25.897 1.00 95.06 148 LYS A O 1
ATOM 1137 N N . LEU A 1 149 ? 31.674 6.081 -25.201 1.00 95.69 149 LEU A N 1
ATOM 1138 C CA . LEU A 1 149 ? 31.192 5.726 -26.532 1.00 95.69 149 LEU A CA 1
ATOM 1139 C C . LEU A 1 149 ? 30.112 6.683 -27.040 1.00 95.69 149 LEU A C 1
ATOM 1141 O O . LEU A 1 149 ? 29.985 6.811 -28.253 1.00 95.69 149 LEU A O 1
ATOM 1145 N N . ASP A 1 150 ? 29.364 7.341 -26.147 1.00 96.75 150 ASP A N 1
ATOM 1146 C CA . ASP A 1 150 ? 28.316 8.294 -26.519 1.00 96.75 150 ASP A CA 1
ATOM 1147 C C . ASP A 1 150 ? 28.033 9.315 -25.389 1.00 96.75 150 ASP A C 1
ATOM 1149 O O . ASP A 1 150 ? 27.877 8.912 -24.231 1.00 96.75 150 ASP A O 1
ATOM 1153 N N . PRO A 1 151 ? 27.929 10.627 -25.691 1.00 94.25 151 PRO A N 1
ATOM 1154 C CA . PRO A 1 151 ? 27.679 11.662 -24.683 1.00 94.25 151 PRO A CA 1
ATOM 1155 C C . PRO A 1 151 ? 26.358 11.519 -23.912 1.00 94.25 151 PRO A C 1
ATOM 1157 O O . PRO A 1 151 ? 26.319 11.863 -22.731 1.00 94.25 151 PRO A O 1
ATOM 1160 N N . LEU A 1 152 ? 25.287 11.007 -24.535 1.00 93.12 152 LEU A N 1
ATOM 1161 C CA . LEU A 1 152 ? 23.995 10.809 -23.861 1.00 93.12 152 LEU A CA 1
ATOM 1162 C C . LEU A 1 152 ? 24.095 9.695 -22.819 1.00 93.12 152 LEU A C 1
ATOM 1164 O O . LEU A 1 152 ? 23.502 9.785 -21.744 1.00 93.12 152 LEU A O 1
ATOM 1168 N N . VAL A 1 153 ? 24.860 8.645 -23.128 1.00 95.50 153 VAL A N 1
ATOM 1169 C CA . VAL A 1 153 ? 25.124 7.544 -22.193 1.00 95.50 153 VAL A CA 1
ATOM 1170 C C . VAL A 1 153 ? 25.991 8.025 -21.027 1.00 95.50 153 VAL A C 1
ATOM 1172 O O . VAL A 1 153 ? 25.714 7.673 -19.879 1.00 95.50 153 VAL A O 1
ATOM 1175 N N . ASP A 1 154 ? 27.003 8.858 -21.288 1.00 94.38 154 ASP A N 1
ATOM 1176 C CA . ASP A 1 154 ? 27.834 9.466 -20.241 1.00 94.38 154 ASP A CA 1
ATOM 1177 C C . ASP A 1 154 ? 27.022 10.355 -19.289 1.00 94.38 154 ASP A C 1
ATOM 1179 O O . ASP A 1 154 ? 27.100 10.187 -18.070 1.00 94.38 154 ASP A O 1
ATOM 1183 N N . GLU A 1 155 ? 26.201 11.259 -19.832 1.00 91.38 155 GLU A N 1
ATOM 1184 C CA . GLU A 1 155 ? 25.320 12.125 -19.044 1.00 91.38 155 GLU A CA 1
ATOM 1185 C C . GLU A 1 155 ? 24.337 11.308 -18.197 1.00 91.38 155 GLU A C 1
ATOM 1187 O O . GLU A 1 155 ? 24.231 11.531 -16.988 1.00 91.38 155 GLU A O 1
ATOM 1192 N N . ALA A 1 156 ? 23.683 10.304 -18.792 1.00 92.12 156 ALA A N 1
ATOM 1193 C CA . ALA A 1 156 ? 22.769 9.426 -18.071 1.00 92.12 156 ALA A CA 1
ATOM 1194 C C . ALA A 1 156 ? 23.466 8.692 -16.913 1.00 92.12 156 ALA A C 1
ATOM 1196 O O . ALA A 1 156 ? 22.904 8.612 -15.819 1.00 92.12 156 ALA A O 1
ATOM 1197 N N . CYS A 1 157 ? 24.692 8.195 -17.122 1.00 93.94 157 CYS A N 1
ATOM 1198 C CA . CYS A 1 157 ? 25.484 7.554 -16.069 1.00 93.94 157 CYS A CA 1
ATOM 1199 C C . CYS A 1 157 ? 25.831 8.523 -14.935 1.00 93.94 157 CYS A C 1
ATOM 1201 O O . CYS A 1 157 ? 25.710 8.145 -13.772 1.00 93.94 157 CYS A O 1
ATOM 1203 N N . ARG A 1 158 ? 26.208 9.773 -15.242 1.00 92.38 158 ARG A N 1
ATOM 1204 C CA . ARG A 1 158 ? 26.478 10.783 -14.205 1.00 92.38 158 ARG A CA 1
ATOM 1205 C C . ARG A 1 158 ? 25.235 11.094 -13.372 1.00 92.38 158 ARG A C 1
ATOM 1207 O O . ARG A 1 158 ? 25.317 11.096 -12.149 1.00 92.38 158 ARG A O 1
ATOM 1214 N N . ILE A 1 159 ? 24.084 11.308 -14.015 1.00 91.81 159 ILE A N 1
ATOM 1215 C CA . ILE A 1 159 ? 22.811 11.543 -13.311 1.00 91.81 159 ILE A CA 1
ATOM 1216 C C . ILE A 1 159 ? 22.477 10.348 -12.412 1.00 91.81 159 ILE A C 1
ATOM 1218 O O . ILE A 1 159 ? 22.109 10.523 -11.252 1.00 91.81 159 ILE A O 1
ATOM 1222 N N . HIS A 1 160 ? 22.647 9.128 -12.925 1.00 92.19 160 HIS A N 1
ATOM 1223 C CA . HIS A 1 160 ? 22.456 7.912 -12.145 1.00 92.19 160 HIS A CA 1
ATOM 1224 C C . HIS A 1 160 ? 23.377 7.853 -10.916 1.00 92.19 160 HIS A C 1
ATOM 1226 O O . HIS A 1 160 ? 22.884 7.593 -9.820 1.00 92.19 160 HIS A O 1
ATOM 1232 N N . ASP A 1 161 ? 24.675 8.132 -11.068 1.00 92.19 161 ASP A N 1
ATOM 1233 C CA . ASP A 1 161 ? 25.638 8.120 -9.958 1.00 92.19 161 ASP A CA 1
ATOM 1234 C C . ASP A 1 161 ? 25.267 9.156 -8.872 1.00 92.19 161 ASP A C 1
ATOM 1236 O O . ASP A 1 161 ? 25.327 8.849 -7.679 1.00 92.19 161 ASP A O 1
ATOM 1240 N N . VAL A 1 162 ? 24.799 10.349 -9.264 1.00 91.69 162 VAL A N 1
ATOM 1241 C CA . VAL A 1 162 ? 24.296 11.372 -8.327 1.00 91.69 162 VAL A CA 1
ATOM 1242 C C . VAL A 1 162 ? 23.058 10.882 -7.570 1.00 91.69 162 VAL A C 1
ATOM 1244 O O . VAL A 1 162 ? 22.997 10.999 -6.345 1.00 91.69 162 VAL A O 1
ATOM 1247 N N . LEU A 1 163 ? 22.083 10.291 -8.271 1.00 92.50 163 LEU A N 1
ATOM 1248 C CA . LEU A 1 163 ? 20.881 9.741 -7.637 1.00 92.50 163 LEU A CA 1
ATOM 1249 C C . LEU A 1 163 ? 21.216 8.596 -6.670 1.00 92.50 163 LEU A C 1
ATOM 1251 O O . LEU A 1 163 ? 20.594 8.491 -5.615 1.00 92.50 163 LEU A O 1
ATOM 1255 N N . VAL A 1 164 ? 22.210 7.763 -6.990 1.00 93.88 164 VAL A N 1
ATOM 1256 C CA . VAL A 1 164 ? 22.710 6.705 -6.095 1.00 93.88 164 VAL A CA 1
ATOM 1257 C C . VAL A 1 164 ? 23.343 7.295 -4.834 1.00 93.88 164 VAL A C 1
ATOM 1259 O O . VAL A 1 164 ? 23.071 6.805 -3.737 1.00 93.88 164 VAL A O 1
ATOM 1262 N N . GLY A 1 165 ? 24.151 8.352 -4.963 1.00 93.19 165 GLY A N 1
ATOM 1263 C CA . GLY A 1 165 ? 24.725 9.062 -3.815 1.00 93.19 165 GLY A CA 1
ATOM 1264 C C . GLY A 1 165 ? 23.645 9.630 -2.893 1.00 93.19 165 GLY A C 1
ATOM 1265 O O . GLY A 1 165 ? 23.610 9.311 -1.705 1.00 93.19 165 GLY A O 1
ATOM 1266 N N . ALA A 1 166 ? 22.698 10.373 -3.468 1.00 92.94 166 ALA A N 1
ATOM 1267 C CA . ALA A 1 166 ? 21.584 10.979 -2.741 1.00 92.94 166 ALA A CA 1
ATOM 1268 C C . ALA A 1 166 ? 20.647 9.941 -2.090 1.00 92.94 166 ALA A C 1
ATOM 1270 O O . ALA A 1 166 ? 20.124 10.179 -0.997 1.00 92.94 166 ALA A O 1
ATOM 1271 N N . HIS A 1 167 ? 20.446 8.781 -2.727 1.00 94.75 167 HIS A N 1
ATOM 1272 C CA . HIS A 1 167 ? 19.724 7.656 -2.130 1.00 94.75 167 HIS A CA 1
ATOM 1273 C C . HIS A 1 167 ? 20.458 7.123 -0.896 1.00 94.75 167 HIS A C 1
ATOM 1275 O O . HIS A 1 167 ? 19.867 6.992 0.175 1.00 94.75 167 HIS A O 1
ATOM 1281 N N . ARG A 1 168 ? 21.766 6.870 -1.027 1.00 95.06 168 ARG A N 1
ATOM 1282 C CA . ARG A 1 168 ? 22.598 6.309 0.042 1.00 95.06 168 ARG A CA 1
ATOM 1283 C C . ARG A 1 168 ? 22.663 7.215 1.270 1.00 95.06 168 ARG A C 1
ATOM 1285 O O . ARG A 1 168 ? 22.623 6.714 2.388 1.00 95.06 168 ARG A O 1
ATOM 1292 N N . GLU A 1 169 ? 22.749 8.531 1.086 1.00 95.69 169 GLU A N 1
ATOM 1293 C CA . GLU A 1 169 ? 22.715 9.500 2.193 1.00 95.69 169 GLU A CA 1
ATOM 1294 C C . GLU A 1 169 ? 21.442 9.356 3.038 1.00 95.69 169 GLU A C 1
ATOM 1296 O O . GLU A 1 169 ? 21.503 9.331 4.268 1.00 95.69 169 GLU A O 1
ATOM 1301 N N . ARG A 1 170 ? 20.293 9.185 2.377 1.00 96.88 170 ARG A N 1
ATOM 1302 C CA . ARG A 1 170 ? 18.992 9.008 3.035 1.00 96.88 170 ARG A CA 1
ATOM 1303 C C . ARG A 1 170 ? 18.869 7.649 3.710 1.00 96.88 170 ARG A C 1
ATOM 1305 O O . ARG A 1 170 ? 18.333 7.575 4.810 1.00 96.88 170 ARG A O 1
ATOM 1312 N N . GLU A 1 171 ? 19.408 6.589 3.108 1.00 96.31 171 GLU A N 1
ATOM 1313 C CA . GLU A 1 171 ? 19.493 5.274 3.759 1.00 96.31 171 GLU A CA 1
ATOM 1314 C C . GLU A 1 171 ? 20.346 5.322 5.035 1.00 96.31 171 GLU A C 1
ATOM 1316 O O . GLU A 1 171 ? 19.970 4.734 6.049 1.00 96.31 171 GLU A O 1
ATOM 1321 N N . VAL A 1 172 ? 21.467 6.052 5.017 1.00 97.25 172 VAL A N 1
ATOM 1322 C CA . VAL A 1 172 ? 22.333 6.232 6.193 1.00 97.25 172 VAL A CA 1
ATOM 1323 C C . VAL A 1 172 ? 21.626 7.031 7.290 1.00 97.25 172 VAL A C 1
ATOM 1325 O O . VAL A 1 172 ? 21.664 6.625 8.453 1.00 97.25 172 VAL A O 1
ATOM 1328 N N . GLU A 1 173 ? 20.955 8.133 6.948 1.00 97.62 173 GLU A N 1
ATOM 1329 C CA . GLU A 1 173 ? 20.200 8.927 7.928 1.00 97.62 173 GLU A CA 1
ATOM 1330 C C . GLU A 1 173 ? 19.004 8.141 8.492 1.00 97.62 173 GLU A C 1
ATOM 1332 O O . GLU A 1 173 ? 18.747 8.184 9.696 1.00 97.62 173 GLU A O 1
ATOM 1337 N N . LEU A 1 174 ? 18.314 7.345 7.670 1.00 98.19 174 LEU A N 1
ATOM 1338 C CA . LEU A 1 174 ? 17.274 6.433 8.145 1.00 98.19 174 LEU A CA 1
ATOM 1339 C C . LEU A 1 174 ? 17.846 5.403 9.131 1.00 98.19 174 LEU A C 1
ATOM 1341 O O . LEU A 1 174 ? 17.312 5.240 10.229 1.00 98.19 174 LEU A O 1
ATOM 1345 N N . ALA A 1 175 ? 18.956 4.747 8.780 1.00 97.31 175 ALA A N 1
ATOM 1346 C CA . ALA A 1 175 ? 19.610 3.754 9.632 1.00 97.31 175 ALA A CA 1
ATOM 1347 C C . ALA A 1 175 ? 20.056 4.346 10.982 1.00 97.31 175 ALA A C 1
ATOM 1349 O O . ALA A 1 175 ? 19.915 3.704 12.027 1.00 97.31 175 ALA A O 1
ATOM 1350 N N . ARG A 1 176 ? 20.525 5.601 10.987 1.00 97.19 176 ARG A N 1
ATOM 1351 C CA . ARG A 1 176 ? 20.889 6.338 12.206 1.00 97.19 176 ARG A CA 1
ATOM 1352 C C . ARG A 1 176 ? 19.726 6.433 13.194 1.00 97.19 176 ARG A C 1
ATOM 1354 O O . ARG A 1 176 ? 19.941 6.243 14.390 1.00 97.19 176 ARG A O 1
ATOM 1361 N N . TRP A 1 177 ? 18.512 6.713 12.719 1.00 97.19 177 TRP A N 1
ATOM 1362 C CA . TRP A 1 177 ? 17.324 6.813 13.577 1.00 97.19 177 TRP A CA 1
ATOM 1363 C C . TRP A 1 177 ? 16.658 5.462 13.854 1.00 97.19 177 TRP A C 1
ATOM 1365 O O . TRP A 1 177 ? 15.961 5.318 14.859 1.00 97.19 177 TRP A O 1
ATOM 1375 N N . GLN A 1 178 ? 16.910 4.448 13.024 1.00 97.19 178 GLN A N 1
ATOM 1376 C CA . GLN A 1 178 ? 16.491 3.074 13.301 1.00 97.19 178 GLN A CA 1
ATOM 1377 C C . GLN A 1 178 ? 17.239 2.477 14.499 1.00 97.19 178 GLN A C 1
ATOM 1379 O O . GLN A 1 178 ? 16.606 1.815 15.320 1.00 97.19 178 GLN A O 1
ATOM 1384 N N . GLY A 1 179 ? 18.545 2.741 14.635 1.00 95.06 179 GLY A N 1
ATOM 1385 C CA . GLY A 1 179 ? 19.400 2.160 15.681 1.00 95.06 179 GLY A CA 1
ATOM 1386 C C . GLY A 1 179 ? 18.854 2.300 17.113 1.00 95.06 179 GLY A C 1
ATOM 1387 O O . GLY A 1 179 ? 18.648 1.285 17.779 1.00 95.06 179 GLY A O 1
ATOM 1388 N N . PRO A 1 180 ? 18.528 3.516 17.601 1.00 93.38 180 PRO A N 1
ATOM 1389 C CA . PRO A 1 180 ? 17.979 3.713 18.949 1.00 93.38 180 PRO A CA 1
ATOM 1390 C C . PRO A 1 180 ? 16.661 2.973 19.216 1.00 93.38 180 PRO A C 1
ATOM 1392 O O . PRO A 1 180 ? 16.313 2.713 20.367 1.00 93.38 180 PRO A O 1
ATOM 1395 N N . LEU A 1 181 ? 15.915 2.648 18.159 1.00 95.19 181 LEU A N 1
ATOM 1396 C CA . LEU A 1 181 ? 14.595 2.032 18.229 1.00 95.19 181 LEU A CA 1
ATOM 1397 C C . LEU A 1 181 ? 14.610 0.574 17.759 1.00 95.19 181 LEU A C 1
ATOM 1399 O O . LEU A 1 181 ? 13.548 -0.038 17.679 1.00 95.19 181 LEU A O 1
ATOM 1403 N N . GLU A 1 182 ? 15.773 -0.009 17.453 1.00 94.25 182 GLU A N 1
ATOM 1404 C CA . GLU A 1 182 ? 15.919 -1.342 16.853 1.00 94.25 182 GLU A CA 1
ATOM 1405 C C . GLU A 1 182 ? 15.246 -2.434 17.695 1.00 94.25 182 GLU A C 1
ATOM 1407 O O . GLU A 1 182 ? 14.484 -3.246 17.168 1.00 94.25 182 GLU A O 1
ATOM 1412 N N . ASN A 1 183 ? 15.410 -2.360 19.015 1.00 93.06 183 ASN A N 1
ATOM 1413 C CA . ASN A 1 183 ? 14.894 -3.347 19.963 1.00 93.06 183 ASN A CA 1
ATOM 1414 C C . ASN A 1 183 ? 13.380 -3.263 20.222 1.00 93.06 183 ASN A C 1
ATOM 1416 O O . ASN A 1 183 ? 12.849 -4.094 20.959 1.00 93.06 183 ASN A O 1
ATOM 1420 N N . LEU A 1 184 ? 12.672 -2.284 19.647 1.00 94.75 184 LEU A N 1
ATOM 1421 C CA . LEU A 1 184 ? 11.214 -2.237 19.744 1.00 94.75 184 LEU A CA 1
ATOM 1422 C C . LEU A 1 184 ? 10.581 -3.418 19.008 1.00 94.75 184 LEU A C 1
ATOM 1424 O O . LEU A 1 184 ? 10.900 -3.692 17.845 1.00 94.75 184 LEU A O 1
ATOM 1428 N N . SER A 1 185 ? 9.604 -4.052 19.653 1.00 95.38 185 SER A N 1
ATOM 1429 C CA . SER A 1 185 ? 8.678 -4.945 18.962 1.00 95.38 185 SER A CA 1
ATOM 1430 C C . SER A 1 185 ? 7.804 -4.171 17.967 1.00 95.38 185 SER A C 1
ATOM 1432 O O . SER A 1 185 ? 7.606 -2.958 18.083 1.00 95.38 185 SER A O 1
ATOM 1434 N N . ALA A 1 186 ? 7.216 -4.879 16.999 1.00 96.44 186 ALA A N 1
ATOM 1435 C CA . ALA A 1 186 ? 6.243 -4.282 16.081 1.00 96.44 186 ALA A CA 1
ATOM 1436 C C . ALA A 1 186 ? 5.032 -3.676 16.824 1.00 96.44 186 ALA A C 1
ATOM 1438 O O . ALA A 1 186 ? 4.520 -2.636 16.420 1.00 96.44 186 ALA A O 1
ATOM 1439 N N . PHE A 1 187 ? 4.606 -4.278 17.941 1.00 96.62 187 PHE A N 1
ATOM 1440 C CA . PHE A 1 187 ? 3.526 -3.738 18.772 1.00 96.62 187 PHE A CA 1
ATOM 1441 C C . PHE A 1 187 ? 3.919 -2.421 19.463 1.00 96.62 187 PHE A C 1
ATOM 1443 O O . PHE A 1 187 ? 3.140 -1.471 19.469 1.00 96.62 187 PHE A O 1
ATOM 1450 N N . GLU A 1 188 ? 5.137 -2.326 19.999 1.00 96.62 188 GLU A N 1
ATOM 1451 C CA . GLU A 1 188 ? 5.635 -1.096 20.633 1.00 96.62 188 GLU A CA 1
ATOM 1452 C C . GLU A 1 188 ? 5.853 0.032 19.624 1.00 96.62 188 GLU A C 1
ATOM 1454 O O . GLU A 1 188 ? 5.536 1.183 19.922 1.00 96.62 188 GLU A O 1
ATOM 1459 N N . LEU A 1 189 ? 6.303 -0.293 18.405 1.00 97.44 189 LEU A N 1
ATOM 1460 C CA . LEU A 1 189 ? 6.336 0.667 17.301 1.00 97.44 189 LEU A CA 1
ATOM 1461 C C . LEU A 1 189 ? 4.936 1.243 17.036 1.00 97.44 189 LEU A C 1
ATOM 1463 O O . LEU A 1 189 ? 4.792 2.454 16.910 1.00 97.44 189 LEU A O 1
ATOM 1467 N N . LEU A 1 190 ? 3.899 0.397 16.989 1.00 97.50 190 LEU A N 1
ATOM 1468 C CA . LEU A 1 190 ? 2.518 0.843 16.774 1.00 97.50 190 LEU A CA 1
ATOM 1469 C C . LEU A 1 190 ? 1.970 1.685 17.934 1.00 97.50 190 LEU A C 1
ATOM 1471 O O . LEU A 1 190 ? 1.157 2.579 17.696 1.00 97.50 190 LEU A O 1
ATOM 1475 N N . LEU A 1 191 ? 2.416 1.448 19.172 1.00 96.69 191 LEU A N 1
ATOM 1476 C CA . LEU A 1 191 ? 2.092 2.315 20.309 1.00 96.69 191 LEU A CA 1
ATOM 1477 C C . LEU A 1 191 ? 2.690 3.715 20.128 1.00 96.69 191 LEU A C 1
ATOM 1479 O O . LEU A 1 191 ? 1.954 4.697 20.221 1.00 96.69 191 LEU A O 1
ATOM 1483 N N . LEU A 1 192 ? 3.986 3.813 19.807 1.00 97.44 192 LEU A N 1
ATOM 1484 C CA . LEU A 1 192 ? 4.635 5.100 19.525 1.00 97.44 192 LEU A CA 1
ATOM 1485 C C . LEU A 1 192 ? 4.006 5.797 18.313 1.00 97.44 192 LEU A C 1
ATOM 1487 O O . LEU A 1 192 ? 3.714 6.988 18.381 1.00 97.44 192 LEU A O 1
ATOM 1491 N N . ALA A 1 193 ? 3.709 5.048 17.247 1.00 98.00 193 ALA A N 1
ATOM 1492 C CA . ALA A 1 193 ? 3.012 5.554 16.068 1.00 98.00 193 ALA A CA 1
ATOM 1493 C C . ALA A 1 193 ? 1.626 6.108 16.408 1.00 98.00 193 ALA A C 1
ATOM 1495 O O . ALA A 1 193 ? 1.221 7.131 15.865 1.00 98.00 193 ALA A O 1
ATOM 1496 N N . SER A 1 194 ? 0.912 5.466 17.332 1.00 97.62 194 SER A N 1
ATOM 1497 C CA . SER A 1 194 ? -0.406 5.933 17.753 1.00 97.62 194 SER A CA 1
ATOM 1498 C C . SER A 1 194 ? -0.323 7.206 18.587 1.00 97.62 194 SER A C 1
ATOM 1500 O O . SER A 1 194 ? -1.103 8.122 18.363 1.00 97.62 194 SER A O 1
ATOM 1502 N N . LEU A 1 195 ? 0.649 7.319 19.494 1.00 96.94 195 LEU A N 1
ATOM 1503 C CA . LEU A 1 195 ? 0.884 8.564 20.234 1.00 96.94 195 LEU A CA 1
ATOM 1504 C C . LEU A 1 195 ? 1.278 9.712 19.298 1.00 96.94 195 LEU A C 1
ATOM 1506 O O . LEU A 1 195 ? 0.689 10.787 19.363 1.00 96.94 195 LEU A O 1
ATOM 1510 N N . TYR A 1 196 ? 2.197 9.446 18.369 1.00 97.25 196 TYR A N 1
ATOM 1511 C CA . TYR A 1 196 ? 2.577 10.374 17.308 1.00 97.25 196 TYR A CA 1
ATOM 1512 C C . TYR A 1 196 ? 1.373 10.817 16.464 1.00 97.25 196 TYR A C 1
ATOM 1514 O O . TYR A 1 196 ? 1.232 11.994 16.135 1.00 97.25 196 TYR A O 1
ATOM 1522 N N . ALA A 1 197 ? 0.476 9.888 16.125 1.00 97.06 197 ALA A N 1
ATOM 1523 C CA . ALA A 1 197 ? -0.711 10.195 15.344 1.00 97.06 197 ALA A CA 1
ATOM 1524 C C . ALA A 1 197 ? -1.672 11.124 16.092 1.00 97.06 197 ALA A C 1
ATOM 1526 O O . ALA A 1 197 ? -2.135 12.098 15.509 1.00 97.06 197 ALA A O 1
ATOM 1527 N N . TYR A 1 198 ? -1.939 10.881 17.375 1.00 96.38 198 TYR A N 1
ATOM 1528 C CA . TYR A 1 198 ? -2.783 11.779 18.170 1.00 96.38 198 TYR A CA 1
ATOM 1529 C C . TYR A 1 198 ? -2.131 13.147 18.410 1.00 96.38 198 TYR A C 1
ATOM 1531 O O . TYR A 1 198 ? -2.833 14.154 18.458 1.00 96.38 198 TYR A O 1
ATOM 1539 N N . GLU A 1 199 ? -0.803 13.215 18.498 1.00 95.56 199 GLU A N 1
ATOM 1540 C CA . GLU A 1 199 ? -0.086 14.491 18.566 1.00 95.56 199 GLU A CA 1
ATOM 1541 C C . GLU A 1 199 ? -0.170 15.271 17.238 1.00 95.56 199 GLU A C 1
ATOM 1543 O O . GLU A 1 199 ? -0.341 16.487 17.264 1.00 95.56 199 GLU A O 1
ATOM 1548 N N . ARG A 1 200 ? -0.040 14.603 16.078 1.00 95.81 200 ARG A N 1
ATOM 1549 C CA . ARG A 1 200 ? 0.286 15.291 14.809 1.00 95.81 200 ARG A CA 1
ATOM 1550 C C . ARG A 1 200 ? -0.637 15.032 13.620 1.00 95.81 200 ARG A C 1
ATOM 1552 O O . ARG A 1 200 ? -0.701 15.863 12.713 1.00 95.81 200 ARG A O 1
ATOM 1559 N N . LEU A 1 201 ? -1.296 13.877 13.583 1.00 95.62 201 LEU A N 1
ATOM 1560 C CA . LEU A 1 201 ? -2.088 13.393 12.443 1.00 95.62 201 LEU A CA 1
ATOM 1561 C C . LEU A 1 201 ? -3.600 13.471 12.684 1.00 95.62 201 LEU A C 1
ATOM 1563 O O . LEU A 1 201 ? -4.366 13.462 11.724 1.00 95.62 201 LEU A O 1
ATOM 1567 N N . VAL A 1 202 ? -4.030 13.574 13.941 1.00 96.19 202 VAL A N 1
ATOM 1568 C CA . VAL A 1 202 ? -5.419 13.846 14.324 1.00 96.19 202 VAL A CA 1
ATOM 1569 C C . VAL A 1 202 ? -5.576 15.354 14.581 1.00 96.19 202 VAL A C 1
ATOM 1571 O O . VAL A 1 202 ? -4.725 15.930 15.260 1.00 96.19 202 VAL A O 1
ATOM 1574 N N . PRO A 1 203 ? -6.626 16.021 14.066 1.00 95.12 203 PRO A N 1
ATOM 1575 C CA . PRO A 1 203 ? -6.896 17.427 14.365 1.00 95.12 203 PRO A CA 1
ATOM 1576 C C . PRO A 1 203 ? -7.118 17.667 15.862 1.00 95.12 203 PRO A C 1
ATOM 1578 O O . PRO A 1 203 ? -7.710 16.839 16.551 1.00 95.12 203 PRO A O 1
ATOM 1581 N N . HIS A 1 204 ? -6.700 18.830 16.362 1.00 95.69 204 HIS A N 1
ATOM 1582 C CA . HIS A 1 204 ? -6.965 19.261 17.750 1.00 95.69 204 HIS A CA 1
ATOM 1583 C C . HIS A 1 204 ? -8.111 20.273 17.850 1.00 95.69 204 HIS A C 1
ATOM 1585 O O . HIS A 1 204 ? -8.378 20.799 18.924 1.00 95.69 204 HIS A O 1
ATOM 1591 N N . LYS A 1 205 ? -8.775 20.559 16.725 1.00 93.44 205 LYS A N 1
ATOM 1592 C CA . LYS A 1 205 ? -9.965 21.413 16.635 1.00 93.44 205 LYS A CA 1
ATOM 1593 C C . LYS A 1 205 ? -10.968 20.787 15.684 1.00 93.44 205 LYS A C 1
ATOM 1595 O O . LYS A 1 205 ? -10.570 20.260 14.645 1.00 93.44 205 LYS A O 1
ATOM 1600 N N . MET A 1 206 ? -12.256 20.905 15.989 1.00 89.88 206 MET A N 1
ATOM 1601 C CA . MET A 1 206 ? -13.320 20.235 15.230 1.00 89.88 206 MET A CA 1
ATOM 1602 C C . MET A 1 206 ? -13.397 20.679 13.762 1.00 89.88 206 MET A C 1
ATOM 1604 O O . MET A 1 206 ? -13.729 19.898 12.874 1.00 89.88 206 MET A O 1
ATOM 1608 N N . THR A 1 207 ? -13.054 21.940 13.498 1.00 89.31 207 THR A N 1
ATOM 1609 C CA . THR A 1 207 ? -12.998 22.530 12.149 1.00 89.31 207 THR A CA 1
ATOM 1610 C C . THR A 1 207 ? -11.566 22.707 11.631 1.00 89.31 207 THR A C 1
ATOM 1612 O O . THR A 1 207 ? -11.362 23.269 10.555 1.00 89.31 207 THR A O 1
ATOM 1615 N N . GLY A 1 208 ? -10.572 22.246 12.397 1.00 87.69 208 GLY A N 1
ATOM 1616 C CA . GLY A 1 208 ? -9.154 22.390 12.086 1.00 87.69 208 GLY A CA 1
ATOM 1617 C C . GLY A 1 208 ? -8.604 21.263 11.220 1.00 87.69 208 GLY A C 1
ATOM 1618 O O . GLY A 1 208 ? -9.263 20.258 10.951 1.00 87.69 208 GLY A O 1
ATOM 1619 N N . GLN A 1 209 ? -7.357 21.439 10.796 1.00 91.25 209 GLN A N 1
ATOM 1620 C CA . GLN A 1 209 ? -6.581 20.398 10.131 1.00 91.25 209 GLN A CA 1
ATOM 1621 C C . GLN A 1 209 ? -5.628 19.737 11.141 1.00 91.25 209 GLN A C 1
ATOM 1623 O O . GLN A 1 209 ? -5.374 20.295 12.210 1.00 91.25 209 GLN A O 1
ATOM 1628 N N . PRO A 1 210 ? -5.090 18.544 10.845 1.00 93.12 210 PRO A N 1
ATOM 1629 C CA . PRO A 1 210 ? -3.984 17.985 11.617 1.00 93.12 210 PRO A CA 1
ATOM 1630 C C . PRO A 1 210 ? -2.766 18.917 11.621 1.00 93.12 210 PRO A C 1
ATOM 1632 O O . PRO A 1 210 ? -2.504 19.582 10.618 1.00 93.12 210 PRO A O 1
ATOM 1635 N N . ALA A 1 211 ? -1.970 18.902 12.695 1.00 90.88 211 ALA A N 1
ATOM 1636 C CA . ALA A 1 211 ? -0.795 19.772 12.841 1.00 90.88 211 ALA A CA 1
ATOM 1637 C C . ALA A 1 211 ? 0.196 19.653 11.664 1.00 90.88 211 ALA A C 1
ATOM 1639 O O . ALA A 1 211 ? 0.779 20.643 11.225 1.00 90.88 211 ALA A O 1
ATOM 1640 N N . VAL A 1 212 ? 0.353 18.448 11.102 1.00 91.56 212 VAL A N 1
ATOM 1641 C CA . VAL A 1 212 ? 1.166 18.228 9.892 1.00 91.56 212 VAL A CA 1
ATOM 1642 C C . VAL A 1 212 ? 0.644 19.027 8.698 1.00 91.56 212 VAL A C 1
ATOM 1644 O O . VAL A 1 212 ? 1.436 19.631 7.980 1.00 91.56 212 VAL A O 1
ATOM 1647 N N . ALA A 1 213 ? -0.672 19.044 8.489 1.00 91.38 213 ALA A N 1
ATOM 1648 C CA . ALA A 1 213 ? -1.291 19.759 7.379 1.00 91.38 213 ALA A CA 1
ATOM 1649 C C . ALA A 1 213 ? -1.253 21.282 7.581 1.00 91.38 213 ALA A C 1
ATOM 1651 O O . ALA A 1 213 ? -1.041 22.015 6.618 1.00 91.38 213 ALA A O 1
ATOM 1652 N N . GLU A 1 214 ? -1.373 21.765 8.823 1.00 89.44 214 GLU A N 1
ATOM 1653 C CA . GLU A 1 214 ? -1.164 23.185 9.151 1.00 89.44 214 GLU A CA 1
ATOM 1654 C C . GLU A 1 214 ? 0.270 23.643 8.832 1.00 89.44 214 GLU A C 1
ATOM 1656 O O . GLU A 1 214 ? 0.477 24.758 8.358 1.00 89.44 214 GLU A O 1
ATOM 1661 N N . GLY A 1 215 ? 1.256 22.758 9.014 1.00 84.88 215 GLY A N 1
ATOM 1662 C CA . GLY A 1 215 ? 2.652 22.976 8.625 1.00 84.88 215 GLY A CA 1
ATOM 1663 C C . GLY A 1 215 ? 2.952 22.794 7.130 1.00 84.88 215 GLY A C 1
ATOM 1664 O O . GLY A 1 215 ? 4.120 22.803 6.750 1.00 84.88 215 GLY A O 1
ATOM 1665 N N . GLY A 1 216 ? 1.937 22.592 6.280 1.00 86.94 216 GLY A N 1
ATOM 1666 C CA . GLY A 1 216 ? 2.099 22.366 4.837 1.00 86.94 216 GLY A CA 1
ATOM 1667 C C . GLY A 1 216 ? 2.529 20.945 4.446 1.00 86.94 216 GLY A C 1
ATOM 1668 O O . GLY A 1 216 ? 2.776 20.681 3.268 1.00 86.94 216 GLY A O 1
ATOM 1669 N N . GLY A 1 217 ? 2.617 20.023 5.408 1.00 88.00 217 GLY A N 1
ATOM 1670 C CA . GLY A 1 217 ? 2.838 18.600 5.162 1.00 88.00 217 GLY A CA 1
ATOM 1671 C C . GLY A 1 217 ? 1.563 17.878 4.717 1.00 88.00 217 GLY A C 1
ATOM 1672 O O . GLY A 1 217 ? 0.462 18.426 4.744 1.00 88.00 217 GLY A O 1
ATOM 1673 N N . ARG A 1 218 ? 1.693 16.609 4.320 1.00 90.19 218 ARG A N 1
ATOM 1674 C CA . ARG A 1 218 ? 0.550 15.764 3.947 1.00 90.19 218 ARG A CA 1
ATOM 1675 C C . ARG A 1 218 ? 0.420 14.592 4.910 1.00 90.19 218 ARG A C 1
ATOM 1677 O O . ARG A 1 218 ? 1.409 13.965 5.247 1.00 90.19 218 ARG A O 1
ATOM 1684 N N . VAL A 1 219 ? -0.794 14.265 5.345 1.00 91.50 219 VAL A N 1
ATOM 1685 C CA . VAL A 1 219 ? -1.023 13.179 6.321 1.00 91.50 219 VAL A CA 1
ATOM 1686 C C . VAL A 1 219 ? -0.690 11.800 5.742 1.00 91.50 219 VAL A C 1
ATOM 1688 O O . VAL A 1 219 ? -0.182 10.931 6.450 1.00 91.50 219 VAL A O 1
ATOM 1691 N N . ASP A 1 220 ? -0.942 11.598 4.451 1.00 90.00 220 ASP A N 1
ATOM 1692 C CA . ASP A 1 220 ? -0.735 10.316 3.777 1.00 90.00 220 ASP A CA 1
ATOM 1693 C C . ASP A 1 220 ? 0.743 9.913 3.690 1.00 90.00 220 ASP A C 1
ATOM 1695 O O . ASP A 1 220 ? 1.055 8.736 3.865 1.00 90.00 220 ASP A O 1
ATOM 1699 N N . THR A 1 221 ? 1.669 10.868 3.548 1.00 93.75 221 THR A N 1
ATOM 1700 C CA . THR A 1 221 ? 3.113 10.568 3.557 1.00 93.75 221 THR A CA 1
ATOM 1701 C C . THR A 1 221 ? 3.576 10.020 4.908 1.00 93.75 221 THR A C 1
ATOM 1703 O O . THR A 1 221 ? 4.418 9.123 4.957 1.00 93.75 221 THR A O 1
ATOM 1706 N N . HIS A 1 222 ? 2.980 10.482 6.013 1.00 95.50 222 HIS A N 1
ATOM 1707 C CA . HIS A 1 222 ? 3.254 9.944 7.346 1.00 95.50 222 HIS A CA 1
ATOM 1708 C C . HIS A 1 222 ? 2.682 8.535 7.517 1.00 95.50 222 HIS A C 1
ATOM 1710 O O . HIS A 1 222 ? 3.315 7.689 8.147 1.00 95.50 222 HIS A O 1
ATOM 1716 N N . TRP A 1 223 ? 1.503 8.258 6.956 1.00 94.31 223 TRP A N 1
ATOM 1717 C CA . TRP A 1 223 ? 0.914 6.919 6.984 1.00 94.31 223 TRP A CA 1
ATOM 1718 C C . TRP A 1 223 ? 1.753 5.907 6.206 1.00 94.31 223 TRP A C 1
ATOM 1720 O O . TRP A 1 223 ? 2.023 4.822 6.726 1.00 94.31 223 TRP A O 1
ATOM 1730 N N . ASP A 1 224 ? 2.196 6.265 4.999 1.00 93.88 224 ASP A N 1
ATOM 1731 C CA . ASP A 1 224 ? 3.071 5.414 4.193 1.00 93.88 224 ASP A CA 1
ATOM 1732 C C . ASP A 1 224 ? 4.417 5.184 4.908 1.00 93.88 224 ASP A C 1
ATOM 1734 O O . ASP A 1 224 ? 4.863 4.042 5.017 1.00 93.88 224 ASP A O 1
ATOM 1738 N N . ALA A 1 225 ? 5.005 6.221 5.519 1.00 97.44 225 ALA A N 1
ATOM 1739 C CA . ALA A 1 225 ? 6.230 6.080 6.307 1.00 97.44 225 ALA A CA 1
ATOM 1740 C C . ALA A 1 225 ? 6.059 5.151 7.524 1.00 97.44 225 ALA A C 1
ATOM 1742 O O . ALA A 1 225 ? 6.873 4.255 7.737 1.00 97.44 225 ALA A O 1
ATOM 1743 N N . ILE A 1 226 ? 4.987 5.302 8.311 1.00 97.69 226 ILE A N 1
ATOM 1744 C CA . ILE A 1 226 ? 4.701 4.405 9.446 1.00 97.69 226 ILE A CA 1
ATOM 1745 C C . ILE A 1 226 ? 4.503 2.963 8.961 1.00 97.69 226 ILE A C 1
ATOM 1747 O O . ILE A 1 226 ? 4.951 2.021 9.620 1.00 97.69 226 ILE A O 1
ATOM 1751 N N . ASN A 1 227 ? 3.860 2.778 7.807 1.00 96.19 227 ASN A N 1
ATOM 1752 C CA . ASN A 1 227 ? 3.702 1.463 7.206 1.00 96.19 227 ASN A CA 1
ATOM 1753 C C . ASN A 1 227 ? 5.057 0.842 6.826 1.00 96.19 227 ASN A C 1
ATOM 1755 O O . ASN A 1 227 ? 5.299 -0.316 7.161 1.00 96.19 227 ASN A O 1
ATOM 1759 N N . ASP A 1 228 ? 5.960 1.592 6.194 1.00 97.00 228 ASP A N 1
ATOM 1760 C CA . ASP A 1 228 ? 7.299 1.102 5.838 1.00 97.00 228 ASP A CA 1
ATOM 1761 C C . ASP A 1 228 ? 8.141 0.760 7.076 1.00 97.00 228 ASP A C 1
ATOM 1763 O O . ASP A 1 228 ? 8.813 -0.274 7.109 1.00 97.00 228 ASP A O 1
ATOM 1767 N N . LEU A 1 229 ? 8.030 1.558 8.142 1.00 98.00 229 LEU A N 1
ATOM 1768 C CA . LEU A 1 229 ? 8.660 1.262 9.430 1.00 98.00 229 LEU A CA 1
ATOM 1769 C C . LEU A 1 229 ? 8.079 -0.001 10.084 1.00 98.00 229 LEU A C 1
ATOM 1771 O O . LEU A 1 229 ? 8.819 -0.776 10.694 1.00 98.00 229 LEU A O 1
ATOM 1775 N N . LEU A 1 230 ? 6.777 -0.259 9.933 1.00 97.25 230 LEU A N 1
ATOM 1776 C CA . LEU A 1 230 ? 6.181 -1.522 10.367 1.00 97.25 230 LEU A CA 1
ATOM 1777 C C . LEU A 1 230 ? 6.750 -2.699 9.565 1.00 97.25 230 LEU A C 1
ATOM 1779 O O . LEU A 1 230 ? 7.124 -3.705 10.164 1.00 97.25 230 LEU A O 1
ATOM 1783 N N . ILE A 1 231 ? 6.882 -2.575 8.241 1.00 96.19 231 ILE A N 1
ATOM 1784 C CA . ILE A 1 231 ? 7.512 -3.608 7.402 1.00 96.19 231 ILE A CA 1
ATOM 1785 C C . ILE A 1 231 ? 8.963 -3.855 7.827 1.00 96.19 231 ILE A C 1
ATOM 1787 O O . ILE A 1 231 ? 9.378 -5.012 7.933 1.00 96.19 231 ILE A O 1
ATOM 1791 N N . TRP A 1 232 ? 9.722 -2.799 8.134 1.00 96.00 232 TRP A N 1
ATOM 1792 C CA . TRP A 1 232 ? 11.057 -2.926 8.722 1.00 96.00 232 TRP A CA 1
ATOM 1793 C C . TRP A 1 232 ? 11.027 -3.739 10.022 1.00 96.00 232 TRP A C 1
ATOM 1795 O O . TRP A 1 232 ? 11.816 -4.672 10.173 1.00 96.00 232 TRP A O 1
ATOM 1805 N N . LYS A 1 233 ? 10.088 -3.465 10.936 1.00 96.19 233 LYS A N 1
ATOM 1806 C CA . LYS A 1 233 ? 9.954 -4.246 12.174 1.00 96.19 233 LYS A CA 1
ATOM 1807 C C . LYS A 1 233 ? 9.551 -5.691 11.949 1.00 96.19 233 LYS A C 1
ATOM 1809 O O . LYS A 1 233 ? 10.086 -6.568 12.616 1.00 96.19 233 LYS A O 1
ATOM 1814 N N . LEU A 1 234 ? 8.659 -5.977 11.010 1.00 95.56 234 LEU A N 1
ATOM 1815 C CA . LEU A 1 234 ? 8.282 -7.359 10.701 1.00 95.56 234 LEU A CA 1
ATOM 1816 C C . LEU A 1 234 ? 9.467 -8.164 10.142 1.00 95.56 234 LEU A C 1
ATOM 1818 O O . LEU A 1 234 ? 9.596 -9.350 10.442 1.00 95.56 234 LEU A O 1
ATOM 1822 N N . LYS A 1 235 ? 10.376 -7.515 9.403 1.00 94.69 235 LYS A N 1
ATOM 1823 C CA . LYS A 1 235 ? 11.618 -8.132 8.911 1.00 94.69 235 LYS A CA 1
ATOM 1824 C C . LYS A 1 235 ? 12.635 -8.433 10.008 1.00 94.69 235 LYS A C 1
ATOM 1826 O O . LYS A 1 235 ? 13.359 -9.412 9.892 1.00 94.69 235 LYS A O 1
ATOM 1831 N N . THR A 1 236 ? 12.720 -7.598 11.041 1.00 93.81 236 THR A N 1
ATOM 1832 C CA . THR A 1 236 ? 13.835 -7.644 12.004 1.00 93.81 236 THR A CA 1
ATOM 1833 C C . THR A 1 236 ? 13.456 -8.193 13.375 1.00 93.81 236 THR A C 1
ATOM 1835 O O . THR A 1 236 ? 14.322 -8.676 14.102 1.00 93.81 236 THR A O 1
ATOM 1838 N N . THR A 1 237 ? 12.177 -8.146 13.761 1.00 92.06 237 THR A N 1
ATOM 1839 C CA . THR A 1 237 ? 11.772 -8.520 15.120 1.00 92.06 237 THR A CA 1
ATOM 1840 C C . THR A 1 237 ? 11.763 -10.046 15.325 1.00 92.06 237 THR A C 1
ATOM 1842 O O . THR A 1 237 ? 11.370 -10.798 14.424 1.00 92.06 237 THR A O 1
ATOM 1845 N N . PRO A 1 238 ? 12.110 -10.538 16.530 1.00 91.88 238 PRO A N 1
ATOM 1846 C CA . PRO A 1 238 ? 12.015 -11.958 16.846 1.00 91.88 238 PRO A CA 1
ATOM 1847 C C . PRO A 1 238 ? 10.575 -12.471 16.760 1.00 91.88 238 PRO A C 1
ATOM 1849 O O . PRO A 1 238 ? 9.659 -11.893 17.342 1.00 91.88 238 PRO A O 1
ATOM 1852 N N . ARG A 1 239 ? 10.373 -13.639 16.142 1.00 89.31 239 ARG A N 1
ATOM 1853 C CA . ARG A 1 239 ? 9.044 -14.251 15.944 1.00 89.31 239 ARG A CA 1
ATOM 1854 C C . ARG A 1 239 ? 8.195 -14.357 17.220 1.00 89.31 239 ARG A C 1
ATOM 1856 O O . ARG A 1 239 ? 6.969 -14.273 17.158 1.00 89.31 239 ARG A O 1
ATOM 1863 N N . ALA A 1 240 ? 8.829 -14.547 18.377 1.00 89.81 240 ALA A N 1
ATOM 1864 C CA . ALA A 1 240 ? 8.142 -14.662 19.661 1.00 89.81 240 ALA A CA 1
ATOM 1865 C C . ALA A 1 240 ? 7.365 -13.388 20.046 1.00 89.81 240 ALA A C 1
ATOM 1867 O O . ALA A 1 240 ? 6.309 -13.497 20.663 1.00 89.81 240 ALA A O 1
ATOM 1868 N N . THR A 1 241 ? 7.828 -12.199 19.643 1.00 91.75 241 THR A N 1
ATOM 1869 C CA . THR A 1 241 ? 7.180 -10.921 19.994 1.00 91.75 241 THR A CA 1
ATOM 1870 C C . THR A 1 241 ? 5.917 -10.654 19.169 1.00 91.75 241 THR A C 1
ATOM 1872 O O . THR A 1 241 ? 5.066 -9.870 19.581 1.00 91.75 241 THR A O 1
ATOM 1875 N N . LEU A 1 242 ? 5.745 -11.348 18.036 1.00 92.50 242 LEU A N 1
ATOM 1876 C CA . LEU A 1 242 ? 4.558 -11.247 17.177 1.00 92.50 242 LEU A CA 1
ATOM 1877 C C . LEU A 1 242 ? 3.367 -12.062 17.698 1.00 92.50 242 LEU A C 1
ATOM 1879 O O . LEU A 1 242 ? 2.239 -11.883 17.238 1.00 92.50 242 LEU A O 1
ATOM 1883 N N . ARG A 1 243 ? 3.598 -12.963 18.661 1.00 92.75 243 ARG A N 1
ATOM 1884 C CA . ARG A 1 243 ? 2.543 -13.663 19.401 1.00 92.75 243 ARG A CA 1
ATOM 1885 C C . ARG A 1 243 ? 2.251 -12.886 20.679 1.00 92.75 243 ARG A C 1
ATOM 1887 O O . ARG A 1 243 ? 2.781 -13.198 21.741 1.00 92.75 243 ARG A O 1
ATOM 1894 N N . LEU A 1 244 ? 1.428 -11.851 20.553 1.00 91.38 244 LEU A N 1
ATOM 1895 C CA . LEU A 1 244 ? 1.162 -10.924 21.644 1.00 91.38 244 LEU A CA 1
ATOM 1896 C C . LEU A 1 244 ? 0.332 -11.604 22.743 1.00 91.38 244 LEU A C 1
ATOM 1898 O O . LEU A 1 244 ? -0.828 -11.956 22.533 1.00 91.38 244 LEU A O 1
ATOM 1902 N N . ALA A 1 245 ? 0.951 -11.793 23.907 1.00 89.00 245 ALA A N 1
ATOM 1903 C CA . ALA A 1 245 ? 0.305 -12.261 25.131 1.00 89.00 245 ALA A CA 1
ATOM 1904 C C . ALA A 1 245 ? -0.031 -11.078 26.050 1.00 89.00 245 ALA A C 1
ATOM 1906 O O . ALA A 1 245 ? 0.640 -10.041 26.003 1.00 89.00 245 ALA A O 1
ATOM 1907 N N . ASP A 1 246 ? -1.021 -11.254 26.923 1.00 88.69 246 ASP A N 1
ATOM 1908 C CA . ASP A 1 246 ? -1.545 -10.182 27.779 1.00 88.69 246 ASP A CA 1
ATOM 1909 C C . ASP A 1 246 ? -0.467 -9.579 28.693 1.00 88.69 246 ASP A C 1
ATOM 1911 O O . ASP A 1 246 ? -0.372 -8.360 28.822 1.00 88.69 246 ASP A O 1
ATOM 1915 N N . GLU A 1 247 ? 0.427 -10.402 29.250 1.00 90.00 247 GLU A N 1
ATOM 1916 C CA . GLU A 1 247 ? 1.542 -9.919 30.074 1.00 90.00 247 GLU A CA 1
ATOM 1917 C C . GLU A 1 247 ? 2.530 -9.042 29.292 1.00 90.00 247 GLU A C 1
ATOM 1919 O O . GLU A 1 247 ? 3.008 -8.026 29.800 1.00 90.00 247 GLU A O 1
ATOM 1924 N N . ALA A 1 248 ? 2.863 -9.435 28.057 1.00 90.62 248 ALA A N 1
ATOM 1925 C CA . ALA A 1 248 ? 3.776 -8.674 27.207 1.00 90.62 248 ALA A CA 1
ATOM 1926 C C . ALA A 1 248 ? 3.153 -7.330 26.824 1.00 90.62 248 ALA A C 1
ATOM 1928 O O . ALA A 1 248 ? 3.800 -6.292 26.939 1.00 90.62 248 ALA A O 1
ATOM 1929 N N . MET A 1 249 ? 1.869 -7.350 26.473 1.00 92.56 249 MET A N 1
ATOM 1930 C CA . MET A 1 249 ? 1.098 -6.152 26.183 1.00 92.56 249 MET A CA 1
ATOM 1931 C C . MET A 1 249 ? 1.035 -5.211 27.391 1.00 92.56 249 MET A C 1
ATOM 1933 O O . MET A 1 249 ? 1.313 -4.023 27.253 1.00 92.56 249 MET A O 1
ATOM 1937 N N . GLY A 1 250 ? 0.755 -5.741 28.586 1.00 93.38 250 GLY A N 1
ATOM 1938 C CA . GLY A 1 250 ? 0.736 -4.972 29.829 1.00 93.38 250 GLY A CA 1
ATOM 1939 C C . GLY A 1 250 ? 2.077 -4.298 30.130 1.00 93.38 250 GLY A C 1
ATOM 1940 O O . GLY A 1 250 ? 2.101 -3.131 30.521 1.00 93.38 250 GLY A O 1
ATOM 1941 N N . ARG A 1 251 ? 3.206 -4.981 29.881 1.00 94.31 251 ARG A N 1
ATOM 1942 C CA . ARG A 1 251 ? 4.547 -4.381 30.009 1.00 94.31 251 ARG A CA 1
ATOM 1943 C C . ARG A 1 251 ? 4.765 -3.237 29.019 1.00 94.31 251 ARG A C 1
ATOM 1945 O O . ARG A 1 251 ? 5.226 -2.175 29.435 1.00 94.31 251 ARG A O 1
ATOM 1952 N N . SER A 1 252 ? 4.402 -3.416 27.749 1.00 94.69 252 SER A N 1
ATOM 1953 C CA . SER A 1 252 ? 4.537 -2.361 26.737 1.00 94.69 252 SER A CA 1
ATOM 1954 C C . SER A 1 252 ? 3.626 -1.163 27.038 1.00 94.69 252 SER A C 1
ATOM 1956 O O . SER A 1 252 ? 4.083 -0.024 27.000 1.00 94.69 252 SER A O 1
ATOM 1958 N N . LEU A 1 253 ? 2.372 -1.385 27.443 1.00 93.38 253 LEU A N 1
ATOM 1959 C CA . LEU A 1 253 ? 1.458 -0.310 27.854 1.00 93.38 253 LEU A CA 1
ATOM 1960 C C . LEU A 1 253 ? 1.974 0.434 29.092 1.00 93.38 253 LEU A C 1
ATOM 1962 O O . LEU A 1 253 ? 1.951 1.664 29.132 1.00 93.38 253 LEU A O 1
ATOM 1966 N N . LYS A 1 254 ? 2.503 -0.291 30.084 1.00 92.56 254 LYS A N 1
ATOM 1967 C CA . LYS A 1 254 ? 3.124 0.314 31.267 1.00 92.56 254 LYS A CA 1
ATOM 1968 C C . LYS A 1 254 ? 4.314 1.198 30.895 1.00 92.56 254 LYS A C 1
ATOM 1970 O O . LYS A 1 254 ? 4.496 2.242 31.507 1.00 92.56 254 LYS A O 1
ATOM 1975 N N . ARG A 1 255 ? 5.112 0.795 29.905 1.00 91.94 255 ARG A N 1
ATOM 1976 C CA . ARG A 1 255 ? 6.290 1.551 29.473 1.00 91.94 255 ARG A CA 1
ATOM 1977 C C . ARG A 1 255 ? 5.936 2.775 28.630 1.00 91.94 255 ARG A C 1
ATOM 1979 O O . ARG A 1 255 ? 6.462 3.849 28.890 1.00 91.94 255 ARG A O 1
ATOM 1986 N N . TYR A 1 256 ? 5.060 2.616 27.641 1.00 92.19 256 TYR A N 1
ATOM 1987 C CA . TYR A 1 256 ? 4.859 3.628 26.598 1.00 92.19 256 TYR A CA 1
ATOM 1988 C C . TYR A 1 256 ? 3.588 4.460 26.755 1.00 92.19 256 TYR A C 1
ATOM 1990 O O . TYR A 1 256 ? 3.506 5.540 26.187 1.00 92.19 256 TYR A O 1
ATOM 1998 N N . LEU A 1 257 ? 2.594 3.992 27.513 1.00 90.75 257 LEU A N 1
ATOM 1999 C CA . LEU A 1 257 ? 1.314 4.690 27.658 1.00 90.75 257 LEU A CA 1
ATOM 2000 C C . LEU A 1 257 ? 1.082 5.198 29.084 1.00 90.75 257 LEU A C 1
ATOM 2002 O O . LEU A 1 257 ? 0.660 6.339 29.276 1.00 90.75 257 LEU A O 1
ATOM 2006 N N . SER A 1 258 ? 1.402 4.386 30.096 1.00 89.75 258 SER A N 1
ATOM 2007 C CA . SER A 1 258 ? 1.209 4.760 31.503 1.00 89.75 258 SER A CA 1
ATOM 2008 C C . SER A 1 258 ? 1.875 6.087 31.894 1.00 89.75 258 SER A C 1
ATOM 2010 O O . SER A 1 258 ? 1.218 6.840 32.606 1.00 89.75 258 SER A O 1
ATOM 2012 N N . PRO A 1 259 ? 3.096 6.445 31.439 1.00 90.12 259 PRO A N 1
ATOM 2013 C CA . PRO A 1 259 ? 3.720 7.711 31.836 1.00 90.12 259 PRO A CA 1
ATOM 2014 C C . PRO A 1 259 ? 3.006 8.968 31.311 1.00 90.12 259 PRO A C 1
ATOM 2016 O O . PRO A 1 259 ? 3.216 10.052 31.857 1.00 90.12 259 PRO A O 1
ATOM 2019 N N . LEU A 1 260 ? 2.172 8.845 30.267 1.00 86.75 260 LEU A N 1
ATOM 2020 C CA . LEU A 1 260 ? 1.312 9.931 29.767 1.00 86.75 260 LEU A CA 1
ATOM 2021 C C . LEU A 1 260 ? -0.029 9.982 30.501 1.00 86.75 260 LEU A C 1
ATOM 2023 O O . LEU A 1 260 ? -0.551 11.064 30.781 1.00 86.75 260 LEU A O 1
ATOM 2027 N N . LEU A 1 261 ? -0.596 8.817 30.822 1.00 82.88 261 LEU A N 1
ATOM 2028 C CA . LEU A 1 261 ? -1.879 8.723 31.521 1.00 82.88 261 LEU A CA 1
ATOM 2029 C C . LEU A 1 261 ? -1.755 9.047 33.017 1.00 82.88 261 LEU A C 1
ATOM 2031 O O . LEU A 1 261 ? -2.634 9.694 33.580 1.00 82.88 261 LEU A O 1
ATOM 2035 N N . PHE A 1 262 ? -0.648 8.644 33.636 1.00 83.88 262 PHE A N 1
ATOM 2036 C CA . PHE A 1 262 ? -0.359 8.783 35.061 1.00 83.88 262 PHE A CA 1
ATOM 2037 C C . PHE A 1 262 ? 1.061 9.347 35.228 1.00 83.88 262 PHE A C 1
ATOM 2039 O O . PHE A 1 262 ? 2.006 8.589 35.459 1.00 83.88 262 PHE A O 1
ATOM 2046 N N . PRO A 1 263 ? 1.248 10.666 35.046 1.00 75.38 263 PRO A N 1
ATOM 2047 C CA . PRO A 1 263 ? 2.574 11.265 35.038 1.00 75.38 263 PRO A CA 1
ATOM 2048 C C . PRO A 1 263 ? 3.230 11.129 36.415 1.00 75.38 263 PRO A C 1
ATOM 2050 O O . PRO A 1 263 ? 2.706 11.607 37.420 1.00 75.38 263 PRO A O 1
ATOM 2053 N N . ALA A 1 264 ? 4.396 10.487 36.443 1.00 73.44 264 ALA A N 1
ATOM 2054 C CA . ALA A 1 264 ? 5.276 10.402 37.601 1.00 73.44 264 ALA A CA 1
ATOM 2055 C C . ALA A 1 264 ? 6.614 11.094 37.274 1.00 73.44 264 ALA A C 1
ATOM 2057 O O . ALA A 1 264 ? 7.059 11.025 36.121 1.00 73.44 264 ALA A O 1
ATOM 2058 N N . PRO A 1 265 ? 7.284 11.741 38.250 1.00 69.06 265 PRO A N 1
ATOM 2059 C CA . PRO A 1 265 ? 8.559 12.417 38.008 1.00 69.06 265 PRO A CA 1
ATOM 2060 C C . PRO A 1 265 ? 9.588 11.485 37.340 1.00 69.06 265 PRO A C 1
ATOM 2062 O O . PRO A 1 265 ? 9.805 10.363 37.794 1.00 69.06 265 PRO A O 1
ATOM 2065 N N . GLY A 1 266 ? 10.211 11.935 36.245 1.00 66.88 266 GLY A N 1
ATOM 2066 C CA . GLY A 1 266 ? 11.261 11.208 35.513 1.00 66.88 266 GLY A CA 1
ATOM 2067 C C . GLY A 1 266 ? 10.777 10.239 34.422 1.00 66.88 266 GLY A C 1
ATOM 2068 O O . GLY A 1 266 ? 11.374 10.209 33.350 1.00 66.88 266 GLY A O 1
ATOM 2069 N N . GLN A 1 267 ? 9.672 9.509 34.622 1.00 70.31 267 GLN A N 1
ATOM 2070 C CA . GLN A 1 267 ? 9.178 8.529 33.632 1.00 70.31 267 GLN A CA 1
ATOM 2071 C C . GLN A 1 267 ? 8.647 9.184 32.349 1.00 70.31 267 GLN A C 1
ATOM 2073 O O . GLN A 1 267 ? 8.832 8.659 31.253 1.00 70.31 267 GLN A O 1
ATOM 2078 N N . SER A 1 268 ? 8.021 10.357 32.465 1.00 76.12 268 SER A N 1
ATOM 2079 C CA . SER A 1 268 ? 7.529 11.094 31.297 1.00 76.12 268 SER A CA 1
ATOM 2080 C C . SER A 1 268 ? 8.671 11.604 30.404 1.00 76.12 268 SER A C 1
ATOM 2082 O O . SER A 1 268 ? 8.481 11.716 29.200 1.00 76.12 268 SER A O 1
ATOM 2084 N N . LEU A 1 269 ? 9.868 11.861 30.950 1.00 83.06 269 LEU A N 1
ATOM 2085 C CA . LEU A 1 269 ? 11.003 12.366 30.165 1.00 83.06 269 LEU A CA 1
ATOM 2086 C C . LEU A 1 269 ? 11.602 11.289 29.240 1.00 83.06 269 LEU A C 1
ATOM 2088 O O . LEU A 1 269 ? 11.911 11.588 28.086 1.00 83.06 269 LEU A O 1
ATOM 2092 N N . GLU A 1 270 ? 11.735 10.039 29.711 1.00 86.88 270 GLU A N 1
ATOM 2093 C CA . GLU A 1 270 ? 12.215 8.920 28.874 1.00 86.88 270 GLU A CA 1
ATOM 2094 C C . GLU A 1 270 ? 11.269 8.689 27.689 1.00 86.88 270 GLU A C 1
ATOM 2096 O O . GLU A 1 270 ? 11.712 8.598 26.544 1.00 86.88 270 GLU A O 1
ATOM 2101 N N . LEU A 1 271 ? 9.959 8.673 27.950 1.00 89.25 271 LEU A N 1
ATOM 2102 C CA . LEU A 1 271 ? 8.950 8.495 26.911 1.00 89.25 271 LEU A CA 1
ATOM 2103 C C . LEU A 1 271 ? 8.947 9.644 25.894 1.00 89.25 271 LEU A C 1
ATOM 2105 O O . LEU A 1 271 ? 8.905 9.385 24.695 1.00 89.25 271 LEU A O 1
ATOM 2109 N N . LEU A 1 272 ? 9.031 10.901 26.340 1.00 88.94 272 LEU A N 1
ATOM 2110 C CA . LEU A 1 272 ? 9.117 12.049 25.429 1.00 88.94 272 LEU A CA 1
ATOM 2111 C C . LEU A 1 272 ? 10.375 11.989 24.553 1.00 88.94 272 LEU A C 1
ATOM 2113 O O . LEU A 1 272 ? 10.306 12.282 23.363 1.00 88.94 272 LEU A O 1
ATOM 2117 N N . THR A 1 273 ? 11.502 11.534 25.108 1.00 92.06 273 THR A N 1
ATOM 2118 C CA . THR A 1 273 ? 12.738 11.310 24.338 1.00 92.06 273 THR A CA 1
ATOM 2119 C C . THR A 1 273 ? 12.538 10.230 23.270 1.00 92.06 273 THR A C 1
ATOM 2121 O O . THR A 1 273 ? 12.985 10.385 22.135 1.00 92.06 273 THR A O 1
ATOM 2124 N N . GLN A 1 274 ? 11.831 9.144 23.597 1.00 93.06 274 GLN A N 1
ATOM 2125 C CA . GLN A 1 274 ? 11.508 8.088 22.633 1.00 93.06 274 GLN A CA 1
ATOM 2126 C C . GLN A 1 274 ? 10.521 8.553 21.556 1.00 93.06 274 GLN A C 1
ATOM 2128 O O . GLN A 1 274 ? 10.666 8.163 20.399 1.00 93.06 274 GLN A O 1
ATOM 2133 N N . LEU A 1 275 ? 9.550 9.400 21.908 1.00 94.38 275 LEU A N 1
ATOM 2134 C CA . LEU A 1 275 ? 8.624 10.004 20.949 1.00 94.38 275 LEU A CA 1
ATOM 2135 C C . LEU A 1 275 ? 9.340 10.966 19.992 1.00 94.38 275 LEU A C 1
ATOM 2137 O O . LEU A 1 275 ? 9.064 10.916 18.796 1.00 94.38 275 LEU A O 1
ATOM 2141 N N . ASP A 1 276 ? 10.302 11.766 20.468 1.00 95.44 276 ASP A N 1
ATOM 2142 C CA . ASP A 1 276 ? 11.141 12.603 19.594 1.00 95.44 276 ASP A CA 1
ATOM 2143 C C . ASP A 1 276 ? 11.982 11.744 18.640 1.00 95.44 276 ASP A C 1
ATOM 2145 O O . ASP A 1 276 ? 11.980 11.970 17.429 1.00 95.44 276 ASP A O 1
ATOM 2149 N N . ALA A 1 277 ? 12.635 10.695 19.154 1.00 96.75 277 ALA A N 1
ATOM 2150 C CA . ALA A 1 277 ? 13.388 9.757 18.321 1.00 96.75 277 ALA A CA 1
ATOM 2151 C C . ALA A 1 277 ? 12.495 9.087 17.261 1.00 96.75 277 ALA A C 1
ATOM 2153 O O . ALA A 1 277 ? 12.895 8.962 16.103 1.00 96.75 277 ALA A O 1
ATOM 2154 N N . PHE A 1 278 ? 11.268 8.703 17.628 1.00 98.19 278 PHE A N 1
ATOM 2155 C CA . PHE A 1 278 ? 10.294 8.144 16.693 1.00 98.19 278 PHE A CA 1
ATOM 2156 C C . PHE A 1 278 ? 9.846 9.172 15.644 1.00 98.19 278 PHE A C 1
ATOM 2158 O O . PHE A 1 278 ? 9.793 8.848 14.459 1.00 98.19 278 PHE A O 1
ATOM 2165 N N . ALA A 1 279 ? 9.590 10.422 16.036 1.00 97.88 279 ALA A N 1
ATOM 2166 C CA . ALA A 1 279 ? 9.237 11.490 15.105 1.00 97.88 279 ALA A CA 1
ATOM 2167 C C . ALA A 1 279 ? 10.353 11.756 14.079 1.00 97.88 279 ALA A C 1
ATOM 2169 O O . ALA A 1 279 ? 10.065 11.941 12.895 1.00 97.88 279 ALA A O 1
ATOM 2170 N N . ARG A 1 280 ? 11.622 11.718 14.508 1.00 98.12 280 ARG A N 1
ATOM 2171 C CA . ARG A 1 280 ? 12.790 11.833 13.617 1.00 98.12 280 ARG A CA 1
ATOM 2172 C C . ARG A 1 280 ? 12.937 10.632 12.689 1.00 98.12 280 ARG A C 1
ATOM 2174 O O . ARG A 1 280 ? 13.235 10.817 11.514 1.00 98.12 280 ARG A O 1
ATOM 2181 N N . LEU A 1 281 ? 12.667 9.423 13.184 1.00 98.62 281 LEU A N 1
ATOM 2182 C CA . LEU A 1 281 ? 12.638 8.217 12.357 1.00 98.62 281 LEU A CA 1
ATOM 2183 C C . LEU A 1 281 ? 11.562 8.311 11.261 1.00 98.62 281 LEU A C 1
ATOM 2185 O O . LEU A 1 281 ? 11.844 8.013 10.102 1.00 98.62 281 LEU A O 1
ATOM 2189 N N . VAL A 1 282 ? 10.354 8.773 11.602 1.00 98.50 282 VAL A N 1
ATOM 2190 C CA . VAL A 1 282 ? 9.284 9.019 10.620 1.00 98.50 282 VAL A CA 1
ATOM 2191 C C . VAL A 1 282 ? 9.722 10.065 9.594 1.00 98.50 282 VAL A C 1
ATOM 2193 O O . VAL A 1 282 ? 9.552 9.837 8.402 1.00 98.50 282 VAL A O 1
ATOM 2196 N N . ALA A 1 283 ? 10.333 11.173 10.023 1.00 98.06 283 ALA A N 1
ATOM 2197 C CA . ALA A 1 283 ? 10.824 12.205 9.109 1.00 98.06 283 ALA A CA 1
ATOM 2198 C C . ALA A 1 283 ? 11.902 11.677 8.142 1.00 98.06 283 ALA A C 1
ATOM 2200 O O . ALA A 1 283 ? 11.828 11.947 6.946 1.00 98.06 283 ALA A O 1
ATOM 2201 N N . ALA A 1 284 ? 12.857 10.876 8.628 1.00 98.56 284 ALA A N 1
ATOM 2202 C CA . ALA A 1 284 ? 13.880 10.256 7.785 1.00 98.56 284 ALA A CA 1
ATOM 2203 C C . ALA A 1 284 ? 13.274 9.270 6.768 1.00 98.56 284 ALA A C 1
ATOM 2205 O O . ALA A 1 284 ? 13.687 9.240 5.609 1.00 98.56 284 ALA A O 1
ATOM 2206 N N . GLN A 1 285 ? 12.257 8.499 7.171 1.00 98.50 285 GLN A N 1
ATOM 2207 C CA . GLN A 1 285 ? 11.532 7.613 6.259 1.00 98.50 285 GLN A CA 1
ATOM 2208 C C . GLN A 1 285 ? 10.728 8.399 5.210 1.00 98.50 285 GLN A C 1
ATOM 2210 O O . GLN A 1 285 ? 10.716 8.009 4.044 1.00 98.50 285 GLN A O 1
ATOM 2215 N N . ILE A 1 286 ? 10.088 9.511 5.592 1.00 97.94 286 ILE A N 1
ATOM 2216 C CA . ILE A 1 286 ? 9.393 10.406 4.652 1.00 97.94 286 ILE A CA 1
ATOM 2217 C C . ILE A 1 286 ? 10.379 10.965 3.628 1.00 97.94 286 ILE A C 1
ATOM 2219 O O . ILE A 1 286 ? 10.090 10.914 2.439 1.00 97.94 286 ILE A O 1
ATOM 2223 N N . GLU A 1 287 ? 11.543 11.447 4.064 1.00 97.62 287 GLU A N 1
ATOM 2224 C CA . GLU A 1 287 ? 12.564 11.990 3.162 1.00 97.62 287 GLU A CA 1
ATOM 2225 C C . GLU A 1 287 ? 13.059 10.941 2.154 1.00 97.62 287 GLU A C 1
ATOM 2227 O O . GLU A 1 287 ? 13.197 11.235 0.965 1.00 97.62 287 GLU A O 1
ATOM 2232 N N . LEU A 1 288 ? 13.269 9.692 2.591 1.00 97.38 288 LEU A N 1
ATOM 2233 C CA . LEU A 1 288 ? 13.603 8.591 1.685 1.00 97.38 288 LEU A CA 1
ATOM 2234 C C . LEU A 1 288 ? 12.472 8.319 0.679 1.00 97.38 288 LEU A C 1
ATOM 2236 O O . LEU A 1 288 ? 12.728 8.200 -0.521 1.00 97.38 288 LEU A O 1
ATOM 2240 N N . ASN A 1 289 ? 11.226 8.240 1.150 1.00 96.50 289 ASN A N 1
ATOM 2241 C CA . ASN A 1 289 ? 10.062 7.964 0.308 1.00 96.50 289 ASN A CA 1
ATOM 2242 C C . ASN A 1 289 ? 9.819 9.079 -0.720 1.00 96.50 289 ASN A C 1
ATOM 2244 O O . ASN A 1 289 ? 9.570 8.800 -1.894 1.00 96.50 289 ASN A O 1
ATOM 2248 N N . GLU A 1 290 ? 9.932 10.337 -0.300 1.00 94.69 290 GLU A N 1
ATOM 2249 C CA . GLU A 1 290 ? 9.775 11.507 -1.164 1.00 94.69 290 GLU A CA 1
ATOM 2250 C C . GLU A 1 290 ? 10.896 11.593 -2.199 1.00 94.69 290 GLU A C 1
ATOM 2252 O O . GLU A 1 290 ? 10.621 11.856 -3.367 1.00 94.69 290 GLU A O 1
ATOM 2257 N N . PHE A 1 291 ? 12.141 11.282 -1.833 1.00 94.25 291 PHE A N 1
ATOM 2258 C CA . PHE A 1 291 ? 13.232 11.193 -2.804 1.00 94.25 291 PHE A CA 1
ATOM 2259 C C . PHE A 1 291 ? 12.989 10.093 -3.846 1.00 94.25 291 PHE A C 1
ATOM 2261 O O . PHE A 1 291 ? 13.141 10.317 -5.051 1.00 94.25 291 PHE A O 1
ATOM 2268 N N . LEU A 1 292 ? 12.559 8.906 -3.407 1.00 93.38 292 LEU A N 1
ATOM 2269 C CA . LEU A 1 292 ? 12.217 7.818 -4.320 1.00 93.38 292 LEU A CA 1
ATOM 2270 C C . LEU A 1 292 ? 11.077 8.216 -5.267 1.00 93.38 292 LEU A C 1
ATOM 2272 O O . LEU A 1 292 ? 11.180 7.975 -6.466 1.00 93.38 292 LEU A O 1
ATOM 2276 N N . SER A 1 293 ? 10.025 8.861 -4.764 1.00 90.25 293 SER A N 1
ATOM 2277 C CA . SER A 1 293 ? 8.872 9.244 -5.584 1.00 90.25 293 SER A CA 1
ATOM 2278 C C . SER A 1 293 ? 9.146 10.444 -6.497 1.00 90.25 293 SER A C 1
ATOM 2280 O O . SER A 1 293 ? 8.742 10.427 -7.658 1.00 90.25 293 SER A O 1
ATOM 2282 N N . ARG A 1 294 ? 9.769 11.513 -5.988 1.00 88.00 294 ARG A N 1
ATOM 2283 C CA . ARG A 1 294 ? 9.917 12.793 -6.705 1.00 88.00 294 ARG A CA 1
ATOM 2284 C C . ARG A 1 294 ? 11.183 12.880 -7.537 1.00 88.00 294 ARG A C 1
ATOM 2286 O O . ARG A 1 294 ? 11.218 13.659 -8.483 1.00 88.00 294 ARG A O 1
ATOM 2293 N N . SER A 1 295 ? 12.217 12.118 -7.193 1.00 90.25 295 SER A N 1
ATOM 2294 C CA . SER A 1 295 ? 13.486 12.140 -7.919 1.00 90.25 295 SER A CA 1
ATOM 2295 C C . SER A 1 295 ? 13.679 10.864 -8.722 1.00 90.25 295 SER A C 1
ATOM 2297 O O . SER A 1 295 ? 13.813 10.933 -9.940 1.00 90.25 295 SER A O 1
ATOM 2299 N N . VAL A 1 296 ? 13.644 9.695 -8.076 1.00 91.81 296 VAL A N 1
ATOM 2300 C CA . VAL A 1 296 ? 13.936 8.428 -8.768 1.00 91.81 296 VAL A CA 1
ATOM 2301 C C . VAL A 1 296 ? 12.809 8.041 -9.723 1.00 91.81 296 VAL A C 1
ATOM 2303 O O . VAL A 1 296 ? 13.065 7.839 -10.905 1.00 91.81 296 VAL A O 1
ATOM 2306 N N . ASP A 1 297 ? 11.563 7.973 -9.258 1.00 92.00 297 ASP A N 1
ATOM 2307 C CA . ASP A 1 297 ? 10.438 7.580 -10.110 1.00 92.00 297 ASP A CA 1
ATOM 2308 C C . ASP A 1 297 ? 10.170 8.618 -11.213 1.00 92.00 297 ASP A C 1
ATOM 2310 O O . ASP A 1 297 ? 9.920 8.224 -12.354 1.00 92.00 297 ASP A O 1
ATOM 2314 N N . ALA A 1 298 ? 10.325 9.915 -10.925 1.00 88.44 298 ALA A N 1
ATOM 2315 C CA . ALA A 1 298 ? 10.277 10.963 -11.947 1.00 88.44 298 ALA A CA 1
ATOM 2316 C C . ALA A 1 298 ? 11.371 10.762 -13.011 1.00 88.44 298 ALA A C 1
ATOM 2318 O O . ALA A 1 298 ? 11.075 10.694 -14.202 1.00 88.44 298 ALA A O 1
ATOM 2319 N N . TYR A 1 299 ? 12.628 10.556 -12.601 1.00 90.06 299 TYR A N 1
ATOM 2320 C CA . TYR A 1 299 ? 13.721 10.257 -13.531 1.00 90.06 299 TYR A CA 1
ATOM 2321 C C . TYR A 1 299 ? 13.433 9.011 -14.372 1.00 90.06 299 TYR A C 1
ATOM 2323 O O . TYR A 1 299 ? 13.738 8.988 -15.564 1.00 90.06 299 TYR A O 1
ATOM 2331 N N . CYS A 1 300 ? 12.844 7.977 -13.776 1.00 90.69 300 CYS A N 1
ATOM 2332 C CA . CYS A 1 300 ? 12.645 6.690 -14.425 1.00 90.69 300 CYS A CA 1
ATOM 2333 C C . CYS A 1 300 ? 11.439 6.634 -15.379 1.00 90.69 300 CYS A C 1
ATOM 2335 O O . CYS A 1 300 ? 11.512 5.892 -16.361 1.00 90.69 300 CYS A O 1
ATOM 2337 N N . PHE A 1 301 ? 10.344 7.350 -15.093 1.00 89.38 301 PHE A N 1
ATOM 2338 C CA . PHE A 1 301 ? 9.053 7.153 -15.780 1.00 89.38 301 PHE A CA 1
ATOM 2339 C C . PHE A 1 301 ? 8.367 8.423 -16.257 1.00 89.38 301 PHE A C 1
ATOM 2341 O O . PHE A 1 301 ? 7.413 8.318 -17.027 1.00 89.38 301 PHE A O 1
ATOM 2348 N N . ASP A 1 302 ? 8.804 9.595 -15.806 1.00 86.69 302 ASP A N 1
ATOM 2349 C CA . ASP A 1 302 ? 8.234 10.838 -16.295 1.00 86.69 302 ASP A CA 1
ATOM 2350 C C . ASP A 1 302 ? 8.983 11.274 -17.558 1.00 86.69 302 ASP A C 1
ATOM 2352 O O . ASP A 1 302 ? 10.120 11.747 -17.523 1.00 86.69 302 ASP A O 1
ATOM 2356 N N . ASP A 1 303 ? 8.352 11.040 -18.706 1.00 84.25 303 ASP A N 1
ATOM 2357 C CA . ASP A 1 303 ? 8.870 11.448 -20.011 1.00 84.25 303 ASP A CA 1
ATOM 2358 C C . ASP A 1 303 ? 8.577 12.935 -20.308 1.00 84.25 303 ASP A C 1
ATOM 2360 O O . ASP A 1 303 ? 9.037 13.445 -21.327 1.00 84.25 303 ASP A O 1
ATOM 2364 N N . SER A 1 304 ? 7.853 13.648 -19.428 1.00 84.31 304 SER A N 1
ATOM 2365 C CA . SER A 1 304 ? 7.604 15.094 -19.554 1.00 84.31 304 SER A CA 1
ATOM 2366 C C . SER A 1 304 ? 8.681 15.969 -18.905 1.00 84.31 304 SER A C 1
ATOM 2368 O O . SER A 1 304 ? 8.673 17.191 -19.075 1.00 84.31 304 SER A O 1
ATOM 2370 N N . VAL A 1 305 ? 9.644 15.351 -18.216 1.00 85.19 305 VAL A N 1
ATOM 2371 C CA . VAL A 1 305 ? 10.758 16.026 -17.543 1.00 85.19 305 VAL A CA 1
ATOM 2372 C C . VAL A 1 305 ? 12.102 15.413 -17.939 1.00 85.19 305 VAL A C 1
ATOM 2374 O O . VAL A 1 305 ? 12.202 14.242 -18.310 1.00 85.19 305 VAL A O 1
ATOM 2377 N N . ARG A 1 306 ? 13.168 16.204 -17.832 1.00 85.50 306 ARG A N 1
ATOM 2378 C CA . ARG A 1 306 ? 14.552 15.779 -18.043 1.00 85.50 306 ARG A CA 1
ATOM 2379 C C . ARG A 1 306 ? 15.405 16.210 -16.863 1.00 85.50 306 ARG A C 1
ATOM 2381 O O . ARG A 1 306 ? 15.363 17.360 -16.449 1.00 85.50 306 ARG A O 1
ATOM 2388 N N . PHE A 1 307 ? 16.219 15.294 -16.357 1.00 85.81 307 PHE A N 1
ATOM 2389 C CA . PHE A 1 307 ? 17.280 15.643 -15.420 1.00 85.81 307 PHE A CA 1
ATOM 2390 C C . PHE A 1 307 ? 18.496 16.125 -16.211 1.00 85.81 307 PHE A C 1
ATOM 2392 O O . PHE A 1 307 ? 18.934 15.428 -17.124 1.00 85.81 307 PHE A O 1
ATOM 2399 N N . VAL A 1 308 ? 19.021 17.294 -15.863 1.00 83.06 308 VAL A N 1
ATOM 2400 C CA . VAL A 1 308 ? 20.230 17.892 -16.445 1.00 83.06 308 VAL A CA 1
ATOM 2401 C C . VAL A 1 308 ? 21.201 18.206 -15.319 1.00 83.06 308 VAL A C 1
ATOM 2403 O O . VAL A 1 308 ? 20.779 18.580 -14.230 1.00 83.06 308 VAL A O 1
ATOM 2406 N N . LEU A 1 309 ? 22.500 18.039 -15.548 1.00 82.12 309 LEU A N 1
ATOM 2407 C CA . LEU A 1 309 ? 23.506 18.418 -14.558 1.00 82.12 309 LEU A CA 1
ATOM 2408 C C . LEU A 1 309 ? 23.889 19.888 -14.732 1.00 82.12 309 LEU A C 1
ATOM 2410 O O . LEU A 1 309 ? 24.434 20.275 -15.762 1.00 82.12 309 LEU A O 1
ATOM 2414 N N . VAL A 1 310 ? 23.618 20.691 -13.707 1.00 79.06 310 VAL A N 1
ATOM 2415 C CA . VAL A 1 310 ? 24.130 22.054 -13.553 1.00 79.06 310 VAL A CA 1
ATOM 2416 C C . VAL A 1 310 ? 25.458 21.974 -12.799 1.00 79.06 310 VAL A C 1
ATOM 2418 O O . VAL A 1 310 ? 25.588 21.219 -11.831 1.00 79.06 310 VAL A O 1
ATOM 2421 N N . ASP A 1 311 ? 26.459 22.706 -13.286 1.00 77.62 311 ASP A N 1
ATOM 2422 C CA . ASP A 1 311 ? 27.833 22.715 -12.763 1.00 77.62 311 ASP A CA 1
ATOM 2423 C C . ASP A 1 311 ? 28.486 21.319 -12.662 1.00 77.62 311 ASP A C 1
ATOM 2425 O O . ASP A 1 311 ? 29.350 21.097 -11.826 1.00 77.62 311 ASP A O 1
ATOM 2429 N N . ASP A 1 312 ? 28.085 20.362 -13.508 1.00 69.31 312 ASP A N 1
ATOM 2430 C CA . ASP A 1 312 ? 28.567 18.965 -13.563 1.00 69.31 312 ASP A CA 1
ATOM 2431 C C . ASP A 1 312 ? 28.229 18.054 -12.363 1.00 69.31 312 ASP A C 1
ATOM 2433 O O . ASP A 1 312 ? 28.525 16.855 -12.411 1.00 69.31 312 ASP A O 1
ATOM 2437 N N . TYR A 1 313 ? 27.566 18.552 -11.312 1.00 71.25 313 TYR A N 1
ATOM 2438 C CA . TYR A 1 313 ? 27.222 17.738 -10.130 1.00 71.25 313 TYR A CA 1
ATOM 2439 C C . TYR A 1 313 ? 25.830 17.982 -9.535 1.00 71.25 313 TYR A C 1
ATOM 2441 O O . TYR A 1 313 ? 25.394 17.180 -8.706 1.00 71.25 313 TYR A O 1
ATOM 2449 N N . GLN A 1 314 ? 25.105 19.034 -9.932 1.00 73.62 314 GLN A N 1
ATOM 2450 C CA . GLN A 1 314 ? 23.766 19.304 -9.401 1.00 73.62 314 GLN A CA 1
ATOM 2451 C C . GLN A 1 314 ? 22.679 18.845 -10.378 1.00 73.62 314 GLN A C 1
ATOM 2453 O O . GLN A 1 314 ? 22.557 19.417 -11.458 1.00 73.62 314 GLN A O 1
ATOM 2458 N N . PRO A 1 315 ? 21.854 17.841 -10.032 1.00 77.56 315 PRO A N 1
ATOM 2459 C CA . PRO A 1 315 ? 20.764 17.415 -10.891 1.00 77.56 315 PRO A CA 1
ATOM 2460 C C . PRO A 1 315 ? 19.639 18.452 -10.818 1.00 77.56 315 PRO A C 1
ATOM 2462 O O . PRO A 1 315 ? 19.048 18.684 -9.764 1.00 77.56 315 PRO A O 1
ATOM 2465 N N . HIS A 1 316 ? 19.333 19.066 -11.951 1.00 81.25 316 HIS A N 1
ATOM 2466 C CA . HIS A 1 316 ? 18.223 19.983 -12.137 1.00 81.25 316 HIS A CA 1
ATOM 2467 C C . HIS A 1 316 ? 17.126 19.314 -12.964 1.00 81.25 316 HIS A C 1
ATOM 2469 O O . HIS A 1 316 ? 17.414 18.613 -13.934 1.00 81.25 316 HIS A O 1
ATOM 2475 N N . LEU A 1 317 ? 15.870 19.515 -12.568 1.00 83.69 317 LEU A N 1
ATOM 2476 C CA . LEU A 1 317 ? 14.713 18.994 -13.285 1.00 83.69 317 LEU A CA 1
ATOM 2477 C C . LEU A 1 317 ? 14.194 20.059 -14.252 1.00 83.69 317 LEU A C 1
ATOM 2479 O O . LEU A 1 317 ? 13.668 21.081 -13.821 1.00 83.69 317 LEU A O 1
ATOM 2483 N N . GLU A 1 318 ? 14.312 19.801 -15.546 1.00 87.06 318 GLU A N 1
ATOM 2484 C CA . GLU A 1 318 ? 13.745 20.634 -16.602 1.00 87.06 318 GLU A CA 1
ATOM 2485 C C . GLU A 1 318 ? 12.434 20.026 -17.104 1.00 87.06 318 GLU A C 1
ATOM 2487 O O . GLU A 1 318 ? 12.384 18.848 -17.459 1.00 87.06 318 GLU A O 1
ATOM 2492 N N . GLU A 1 319 ? 11.370 20.823 -17.177 1.00 85.19 319 GLU A N 1
ATOM 2493 C CA . GLU A 1 319 ? 10.135 20.419 -17.852 1.00 85.19 319 GLU A CA 1
ATOM 2494 C C . GLU A 1 319 ? 10.334 20.525 -19.371 1.00 85.19 319 GLU A C 1
ATOM 2496 O O . GLU A 1 319 ? 10.633 21.599 -19.894 1.00 85.19 319 GLU A O 1
ATOM 2501 N N . ILE A 1 320 ? 10.186 19.402 -20.079 1.00 90.12 320 ILE A N 1
ATOM 2502 C CA . ILE A 1 320 ? 10.381 19.313 -21.536 1.00 90.12 320 ILE A CA 1
ATOM 2503 C C . ILE A 1 320 ? 9.060 19.177 -22.305 1.00 90.12 320 ILE A C 1
ATOM 2505 O O . ILE A 1 320 ? 9.023 19.473 -23.498 1.00 90.12 320 ILE A O 1
ATOM 2509 N N . ASP A 1 321 ? 7.976 18.770 -21.635 1.00 86.94 321 ASP A N 1
ATOM 2510 C CA . ASP A 1 321 ? 6.629 18.699 -22.212 1.00 86.94 321 ASP A CA 1
ATOM 2511 C C . ASP A 1 321 ? 5.559 19.221 -21.237 1.00 86.94 321 ASP A C 1
ATOM 2513 O O . ASP A 1 321 ? 4.847 18.475 -20.554 1.00 86.94 321 ASP A O 1
ATOM 2517 N N . THR A 1 322 ? 5.394 20.545 -21.226 1.00 88.19 322 THR A N 1
ATOM 2518 C CA . THR A 1 322 ? 4.371 21.227 -20.420 1.00 88.19 322 THR A CA 1
ATOM 2519 C C . THR A 1 322 ? 2.945 20.795 -20.782 1.00 88.19 322 THR A C 1
ATOM 2521 O O . THR A 1 322 ? 2.041 20.837 -19.939 1.00 88.19 322 THR A O 1
ATOM 2524 N N . ALA A 1 323 ? 2.694 20.357 -22.023 1.00 89.12 323 ALA A N 1
ATOM 2525 C CA . ALA A 1 323 ? 1.367 19.917 -22.445 1.00 89.12 323 ALA A CA 1
ATOM 2526 C C . ALA A 1 323 ? 1.012 18.552 -21.836 1.00 89.12 323 ALA A C 1
ATOM 2528 O O . ALA A 1 323 ? -0.114 18.371 -21.353 1.00 89.12 323 ALA A O 1
ATOM 2529 N N . ALA A 1 324 ? 1.963 17.614 -21.806 1.00 84.94 324 ALA A N 1
ATOM 2530 C CA . ALA A 1 324 ? 1.810 16.328 -21.130 1.00 84.94 324 ALA A CA 1
ATOM 2531 C C . ALA A 1 324 ? 1.601 16.507 -19.620 1.00 84.94 324 ALA A C 1
ATOM 2533 O O . ALA A 1 324 ? 0.643 15.953 -19.071 1.00 84.94 324 ALA A O 1
ATOM 2534 N N . SER A 1 325 ? 2.411 17.351 -18.979 1.00 82.62 325 SER A N 1
ATOM 2535 C CA . SER A 1 325 ? 2.290 17.718 -17.560 1.00 82.62 325 SER A CA 1
ATOM 2536 C C . SER A 1 325 ? 0.918 18.333 -17.233 1.00 82.62 325 SER A C 1
ATOM 2538 O O . SER A 1 325 ? 0.179 17.853 -16.363 1.00 82.62 325 SER A O 1
ATOM 2540 N N . THR A 1 326 ? 0.468 19.307 -18.031 1.00 87.06 326 THR A N 1
ATOM 2541 C CA . THR A 1 326 ? -0.866 19.919 -17.883 1.00 87.06 326 THR A CA 1
ATOM 2542 C C . THR A 1 326 ? -1.989 18.894 -18.067 1.00 87.06 326 THR A C 1
ATOM 2544 O O . THR A 1 326 ? -2.989 18.899 -17.335 1.00 87.06 326 THR A O 1
ATOM 2547 N N . LYS A 1 327 ? -1.852 17.988 -19.045 1.00 88.88 327 LYS A N 1
ATOM 2548 C CA . LYS A 1 327 ? -2.818 16.910 -19.274 1.00 88.88 327 LYS A CA 1
ATOM 2549 C C . LYS A 1 327 ? -2.876 15.966 -18.073 1.00 88.88 327 LYS A C 1
ATOM 2551 O O . LYS A 1 327 ? -3.988 15.644 -17.652 1.00 88.88 327 LYS A O 1
ATOM 2556 N N . TRP A 1 328 ? -1.729 15.552 -17.537 1.00 84.81 328 TRP A N 1
ATOM 2557 C CA . TRP A 1 328 ? -1.631 14.695 -16.356 1.00 84.81 328 TRP A CA 1
ATOM 2558 C C . TRP A 1 328 ? -2.370 15.306 -15.166 1.00 84.81 328 TRP A C 1
ATOM 2560 O O . TRP A 1 328 ? -3.268 14.675 -14.610 1.00 84.81 328 TRP A O 1
ATOM 2570 N N . PHE A 1 329 ? -2.103 16.576 -14.854 1.00 85.81 329 PHE A N 1
ATOM 2571 C CA . PHE A 1 329 ? -2.782 17.283 -13.767 1.00 85.81 329 PHE A CA 1
ATOM 2572 C C . PHE A 1 329 ? -4.300 17.375 -13.974 1.00 85.81 329 PHE A C 1
ATOM 2574 O O . PHE A 1 329 ? -5.089 17.136 -13.056 1.00 85.81 329 PHE A O 1
ATOM 2581 N N . ARG A 1 330 ? -4.744 17.680 -15.200 1.00 90.06 330 ARG A N 1
ATOM 2582 C CA . ARG A 1 330 ? -6.173 17.712 -15.539 1.00 90.06 330 ARG A CA 1
ATOM 2583 C C . ARG A 1 330 ? -6.829 16.340 -15.379 1.00 90.06 330 ARG A C 1
ATOM 2585 O O . ARG A 1 330 ? -7.967 16.268 -14.919 1.00 90.06 330 ARG A O 1
ATOM 2592 N N . ASP A 1 331 ? -6.156 15.268 -15.784 1.00 90.25 331 ASP A N 1
ATOM 2593 C CA . ASP A 1 331 ? -6.679 13.909 -15.651 1.00 90.25 331 ASP A CA 1
ATOM 2594 C C . ASP A 1 331 ? -6.684 13.451 -14.179 1.00 90.25 331 ASP A C 1
ATOM 2596 O O . ASP A 1 331 ? -7.662 12.841 -13.746 1.00 90.25 331 ASP A O 1
ATOM 2600 N N . GLY A 1 332 ? -5.698 13.864 -13.374 1.00 87.69 332 GLY A N 1
ATOM 2601 C CA . GLY A 1 332 ? -5.706 13.717 -11.914 1.00 87.69 332 GLY A CA 1
ATOM 2602 C C . GLY A 1 332 ? -6.912 14.402 -11.264 1.00 87.69 332 GLY A C 1
ATOM 2603 O O . GLY A 1 332 ? -7.675 13.766 -10.540 1.00 87.69 332 GLY A O 1
ATOM 2604 N N . LYS A 1 333 ? -7.199 15.655 -11.640 1.00 88.06 333 LYS A N 1
ATOM 2605 C CA . LYS A 1 333 ? -8.411 16.364 -11.191 1.00 88.06 333 LYS A CA 1
ATOM 2606 C C . LYS A 1 333 ? -9.709 15.652 -11.568 1.00 88.06 333 LYS A C 1
ATOM 2608 O O . LYS A 1 333 ? -10.691 15.764 -10.842 1.00 88.06 333 LYS A O 1
ATOM 2613 N N . LYS A 1 334 ? -9.763 14.943 -12.703 1.00 89.00 334 LYS A N 1
ATOM 2614 C CA . LYS A 1 334 ? -10.940 14.125 -13.056 1.00 89.00 334 LYS A CA 1
ATOM 2615 C C . LYS A 1 334 ? -11.053 12.908 -12.141 1.00 89.00 334 LYS A C 1
ATOM 2617 O O . LYS A 1 334 ? -12.155 12.599 -11.694 1.00 89.00 334 LYS A O 1
ATOM 2622 N N . LEU A 1 335 ? -9.932 12.242 -11.859 1.00 86.56 335 LEU A N 1
ATOM 2623 C CA . LEU A 1 335 ? -9.871 11.089 -10.960 1.00 86.56 335 LEU A CA 1
ATOM 2624 C C . LEU A 1 335 ? -10.361 11.454 -9.550 1.00 86.56 335 LEU A C 1
ATOM 2626 O O . LEU A 1 335 ? -11.191 10.734 -9.000 1.00 86.56 335 LEU A O 1
ATOM 2630 N N . GLU A 1 336 ? -9.959 12.612 -9.022 1.00 86.31 336 GLU A N 1
ATOM 2631 C CA . GLU A 1 336 ? -10.402 13.134 -7.717 1.00 86.31 336 GLU A CA 1
ATOM 2632 C C . GLU A 1 336 ? -11.925 13.345 -7.614 1.00 86.31 336 GLU A C 1
ATOM 2634 O O . GLU A 1 336 ? -12.484 13.346 -6.518 1.00 86.31 336 GLU A O 1
ATOM 2639 N N . ARG A 1 337 ? -12.634 13.507 -8.740 1.00 88.50 337 ARG A N 1
ATOM 2640 C CA . ARG A 1 337 ? -14.098 13.690 -8.757 1.00 88.50 337 ARG A CA 1
ATOM 2641 C C . ARG A 1 337 ? -14.878 12.377 -8.806 1.00 88.50 337 ARG A C 1
ATOM 2643 O O . ARG A 1 337 ? -16.075 12.382 -8.516 1.00 88.50 337 ARG A O 1
ATOM 2650 N N . LEU A 1 338 ? -14.237 11.258 -9.156 1.00 87.94 338 LEU A N 1
ATOM 2651 C CA . LEU A 1 338 ? -14.915 9.965 -9.301 1.00 87.94 338 LEU A CA 1
ATOM 2652 C C . LEU A 1 338 ? -15.581 9.452 -8.014 1.00 87.94 338 LEU A C 1
ATOM 2654 O O . LEU A 1 338 ? -16.700 8.947 -8.127 1.00 87.94 338 LEU A O 1
ATOM 2658 N N . PRO A 1 339 ? -14.995 9.591 -6.808 1.00 89.31 339 PRO A N 1
ATOM 2659 C CA . PRO A 1 339 ? -15.675 9.180 -5.578 1.00 89.31 339 PRO A CA 1
ATOM 2660 C C . PRO A 1 339 ? -17.037 9.868 -5.396 1.00 89.31 339 PRO A C 1
ATOM 2662 O O . PRO A 1 339 ? -18.024 9.216 -5.060 1.00 89.31 339 PRO A O 1
ATOM 2665 N N . GLY A 1 340 ? -17.128 11.164 -5.719 1.00 91.50 340 GLY A N 1
ATOM 2666 C CA . GLY A 1 340 ? -18.379 11.925 -5.647 1.00 91.50 340 GLY A CA 1
ATOM 2667 C C . GLY A 1 340 ? -19.458 11.412 -6.606 1.00 91.50 340 GLY A C 1
ATOM 2668 O O . GLY A 1 340 ? -20.630 11.356 -6.238 1.00 91.50 340 GLY A O 1
ATOM 2669 N N . TYR A 1 341 ? -19.077 10.969 -7.808 1.00 93.31 341 TYR A N 1
ATOM 2670 C CA . TYR A 1 341 ? -20.009 10.349 -8.757 1.00 93.31 341 TYR A CA 1
ATOM 2671 C C . TYR A 1 341 ? -20.658 9.081 -8.180 1.00 93.31 341 TYR A C 1
ATOM 2673 O O . TYR A 1 341 ? -21.881 8.932 -8.232 1.00 93.31 341 TYR A O 1
ATOM 2681 N N . TRP A 1 342 ? -19.856 8.181 -7.604 1.00 94.88 342 TRP A N 1
ATOM 2682 C CA . TRP A 1 342 ? -20.367 6.941 -7.012 1.00 94.88 342 TRP A CA 1
ATOM 2683 C C . TRP A 1 342 ? -21.215 7.206 -5.773 1.00 94.88 342 TRP A C 1
ATOM 2685 O O . TRP A 1 342 ? -22.265 6.585 -5.612 1.00 94.88 342 TRP A O 1
ATOM 2695 N N . LEU A 1 343 ? -20.805 8.172 -4.948 1.00 94.88 343 LEU A N 1
ATOM 2696 C CA . LEU A 1 343 ? -21.558 8.582 -3.771 1.00 94.88 343 LEU A CA 1
ATOM 2697 C C . LEU A 1 343 ? -22.934 9.146 -4.149 1.00 94.88 343 LEU A C 1
ATOM 2699 O O . LEU A 1 343 ? -23.937 8.736 -3.572 1.00 94.88 343 LEU A O 1
ATOM 2703 N N . HIS A 1 344 ? -23.015 10.015 -5.163 1.00 94.81 344 HIS A N 1
ATOM 2704 C CA . HIS A 1 344 ? -24.299 10.523 -5.654 1.00 94.81 344 HIS A CA 1
ATOM 2705 C C . HIS A 1 344 ? -25.222 9.405 -6.136 1.00 94.81 344 HIS A C 1
ATOM 2707 O O . HIS A 1 344 ? -26.407 9.409 -5.815 1.00 94.81 344 HIS A O 1
ATOM 2713 N N . ARG A 1 345 ? -24.695 8.422 -6.873 1.00 94.62 345 ARG A N 1
ATOM 2714 C CA . ARG A 1 345 ? -25.493 7.264 -7.298 1.00 94.62 345 ARG A CA 1
ATOM 2715 C C . ARG A 1 345 ? -26.000 6.445 -6.116 1.00 94.62 345 ARG A C 1
ATOM 2717 O O . ARG A 1 345 ? -27.152 6.027 -6.135 1.00 94.62 345 ARG A O 1
ATOM 2724 N N . ALA A 1 346 ? -25.169 6.237 -5.099 1.00 95.62 346 ALA A N 1
ATOM 2725 C CA . ALA A 1 346 ? -25.570 5.533 -3.887 1.00 95.62 346 ALA A CA 1
ATOM 2726 C C . ALA A 1 346 ? -26.665 6.273 -3.112 1.00 95.62 346 ALA A C 1
ATOM 2728 O O . ALA A 1 346 ? -27.594 5.633 -2.634 1.00 95.62 346 ALA A O 1
ATOM 2729 N N . PHE A 1 347 ? -26.609 7.607 -3.051 1.00 94.06 347 PHE A N 1
ATOM 2730 C CA . PHE A 1 347 ? -27.690 8.408 -2.477 1.00 94.06 347 PHE A CA 1
ATOM 2731 C C . PHE A 1 347 ? -29.016 8.213 -3.217 1.00 94.06 347 PHE A C 1
ATOM 2733 O O . PHE A 1 347 ? -30.038 8.025 -2.566 1.00 94.06 347 PHE A O 1
ATOM 2740 N N . TYR A 1 348 ? -29.011 8.222 -4.554 1.00 93.19 348 TYR A N 1
ATOM 2741 C CA . TYR A 1 348 ? -30.234 7.985 -5.330 1.00 93.19 348 TYR A CA 1
ATOM 2742 C C . TYR A 1 348 ? -30.804 6.582 -5.118 1.00 93.19 348 TYR A C 1
ATOM 2744 O O . TYR A 1 348 ? -32.016 6.445 -4.987 1.00 93.19 348 TYR A O 1
ATOM 2752 N N . GLU A 1 349 ? -29.946 5.560 -5.047 1.00 92.62 349 GLU A N 1
ATOM 2753 C CA . GLU A 1 349 ? -30.385 4.196 -4.735 1.00 92.62 349 GLU A CA 1
ATOM 2754 C C . GLU A 1 349 ? -31.003 4.124 -3.333 1.00 92.62 349 GLU A C 1
ATOM 2756 O O . GLU A 1 349 ? -32.071 3.552 -3.145 1.00 92.62 349 GLU A O 1
ATOM 2761 N N . PHE A 1 350 ? -30.354 4.743 -2.346 1.00 91.44 350 PHE A N 1
ATOM 2762 C CA . PHE A 1 350 ? -30.832 4.742 -0.967 1.00 91.44 350 PHE A CA 1
ATOM 2763 C C . PHE A 1 350 ? -32.141 5.525 -0.791 1.00 91.44 350 PHE A C 1
ATOM 2765 O O . PHE A 1 350 ? -32.970 5.169 0.040 1.00 91.44 350 PHE A O 1
ATOM 2772 N N . ALA A 1 351 ? -32.353 6.571 -1.592 1.00 89.38 351 ALA A N 1
ATOM 2773 C CA . ALA A 1 351 ? -33.580 7.364 -1.592 1.00 89.38 351 ALA A CA 1
ATOM 2774 C C . ALA A 1 351 ? -34.787 6.639 -2.222 1.00 89.38 351 ALA A C 1
ATOM 2776 O O . ALA A 1 351 ? -35.896 7.176 -2.196 1.00 89.38 351 ALA A O 1
ATOM 2777 N N . ALA A 1 352 ? -34.604 5.441 -2.789 1.00 87.88 352 ALA A N 1
ATOM 2778 C CA . ALA A 1 352 ? -35.715 4.632 -3.273 1.00 87.88 352 ALA A CA 1
ATOM 2779 C C . ALA A 1 352 ? -36.657 4.240 -2.111 1.00 87.88 352 ALA A C 1
ATOM 2781 O O . ALA A 1 352 ? -36.178 3.991 -1.000 1.00 87.88 352 ALA A O 1
ATOM 2782 N N . PRO A 1 353 ? -37.984 4.134 -2.342 1.00 72.25 353 PRO A N 1
ATOM 2783 C CA . PRO A 1 353 ? -38.964 3.866 -1.280 1.00 72.25 353 PRO A CA 1
ATOM 2784 C C . PRO A 1 353 ? -38.660 2.624 -0.432 1.00 72.25 353 PRO A C 1
ATOM 2786 O O . PRO A 1 353 ? -38.949 2.614 0.762 1.00 72.25 353 PRO A O 1
ATOM 2789 N N . ASP A 1 354 ? -38.034 1.613 -1.034 1.00 79.94 354 ASP A N 1
ATOM 2790 C CA . ASP A 1 354 ? -37.705 0.341 -0.385 1.00 79.94 354 ASP A CA 1
ATOM 2791 C C . ASP A 1 354 ? -36.592 0.458 0.673 1.00 79.94 354 ASP A C 1
ATOM 2793 O O . ASP A 1 354 ? -36.473 -0.412 1.535 1.00 79.94 354 ASP A O 1
ATOM 2797 N N . LEU A 1 355 ? -35.772 1.515 0.623 1.00 81.06 355 LEU A N 1
ATOM 2798 C CA . LEU A 1 355 ? -34.642 1.735 1.537 1.00 81.06 355 LEU A CA 1
ATOM 2799 C C . LEU A 1 355 ? -34.788 3.009 2.372 1.00 81.06 355 LEU A C 1
ATOM 2801 O O . LEU A 1 355 ? -34.364 3.021 3.526 1.00 81.06 355 LEU A O 1
ATOM 2805 N N . ALA A 1 356 ? -35.433 4.050 1.838 1.00 79.31 356 ALA A N 1
ATOM 2806 C CA . ALA A 1 356 ? -35.505 5.372 2.463 1.00 79.31 356 ALA A CA 1
ATOM 2807 C C . ALA A 1 356 ? -36.159 5.378 3.858 1.00 79.31 356 ALA A C 1
ATOM 2809 O O . ALA A 1 356 ? -35.874 6.258 4.667 1.00 79.31 356 ALA A O 1
ATOM 2810 N N . PHE A 1 357 ? -37.027 4.403 4.144 1.00 81.12 357 PHE A N 1
ATOM 2811 C CA . PHE A 1 357 ? -37.735 4.278 5.424 1.00 81.12 357 PHE A CA 1
ATOM 2812 C C . PHE A 1 357 ? -37.193 3.153 6.318 1.00 81.12 357 PHE A C 1
ATOM 2814 O O . PHE A 1 357 ? -37.766 2.864 7.371 1.00 81.12 357 PHE A O 1
ATOM 2821 N N . VAL A 1 358 ? -36.101 2.499 5.913 1.00 83.44 358 VAL A N 1
ATOM 2822 C CA . VAL A 1 358 ? -35.487 1.413 6.678 1.00 83.44 358 VAL A CA 1
ATOM 2823 C C . VAL A 1 358 ? -34.495 1.997 7.678 1.00 83.44 358 VAL A C 1
ATOM 2825 O O . VAL A 1 358 ? -33.441 2.508 7.304 1.00 83.44 358 VAL A O 1
ATOM 2828 N N . ARG A 1 359 ? -34.799 1.868 8.972 1.00 85.50 359 ARG A N 1
ATOM 2829 C CA . ARG A 1 359 ? -33.859 2.227 10.040 1.00 85.50 359 ARG A CA 1
ATOM 2830 C C . ARG A 1 359 ? -32.667 1.273 10.045 1.00 85.50 359 ARG A C 1
ATOM 2832 O O . ARG A 1 359 ? -32.838 0.057 10.139 1.00 85.50 359 ARG A O 1
ATOM 2839 N N . ILE A 1 360 ? -31.457 1.832 10.048 1.00 87.38 360 ILE A N 1
ATOM 2840 C CA . ILE A 1 360 ? -30.213 1.059 10.120 1.00 87.38 360 ILE A CA 1
ATOM 2841 C C . ILE A 1 360 ? -29.599 1.181 11.517 1.00 87.38 360 ILE A C 1
ATOM 2843 O O . ILE A 1 360 ? -29.031 2.201 11.904 1.00 87.38 360 ILE A O 1
ATOM 2847 N N . GLY A 1 361 ? -29.677 0.090 12.277 1.00 86.38 361 GLY A N 1
ATOM 2848 C CA . GLY A 1 361 ? -29.171 0.013 13.646 1.00 86.38 361 GLY A CA 1
ATOM 2849 C C . GLY A 1 361 ? -30.118 0.630 14.677 1.00 86.38 361 GLY A C 1
ATOM 2850 O O . GLY A 1 361 ? -31.336 0.637 14.504 1.00 86.38 361 GLY A O 1
ATOM 2851 N N . ARG A 1 362 ? -29.558 1.084 15.802 1.00 86.06 362 ARG A N 1
ATOM 2852 C CA . ARG A 1 362 ? -30.332 1.667 16.909 1.00 86.06 362 ARG A CA 1
ATOM 2853 C C . ARG A 1 362 ? -30.640 3.150 16.654 1.00 86.06 362 ARG A C 1
ATOM 2855 O O . ARG A 1 362 ? -29.855 3.779 15.944 1.00 86.06 362 ARG A O 1
ATOM 2862 N N . PRO A 1 363 ? -31.717 3.713 17.237 1.00 87.94 363 PRO A N 1
ATOM 2863 C CA . PRO A 1 363 ? -32.104 5.110 17.019 1.00 87.94 363 PRO A CA 1
ATOM 2864 C C . PRO A 1 363 ? -30.968 6.112 17.253 1.00 87.94 363 PRO A C 1
ATOM 2866 O O . PRO A 1 363 ? -30.798 7.042 16.474 1.00 87.94 363 PRO A O 1
ATOM 2869 N N . GLU A 1 364 ? -30.143 5.888 18.275 1.00 87.75 364 GLU A N 1
ATOM 2870 C CA . GLU A 1 364 ? -29.007 6.749 18.614 1.00 87.75 364 GLU A CA 1
ATOM 2871 C C . GLU A 1 364 ? -27.892 6.772 17.550 1.00 87.75 364 GLU A C 1
ATOM 2873 O O . GLU A 1 364 ? -27.130 7.732 17.494 1.00 87.75 364 GLU A O 1
ATOM 2878 N N . ASN A 1 365 ? -27.819 5.757 16.679 1.00 88.31 365 ASN A N 1
ATOM 2879 C CA . ASN A 1 365 ? -26.767 5.598 15.664 1.00 88.31 365 ASN A CA 1
ATOM 2880 C C . ASN A 1 365 ? -27.303 5.665 14.223 1.00 88.31 365 ASN A C 1
ATOM 2882 O O . ASN A 1 365 ? -26.545 5.461 13.274 1.00 88.31 365 ASN A O 1
ATOM 2886 N N . GLU A 1 366 ? -28.606 5.901 14.046 1.00 90.62 366 GLU A N 1
ATOM 2887 C CA . GLU A 1 366 ? -29.310 5.755 12.767 1.00 90.62 366 GLU A CA 1
ATOM 2888 C C . GLU A 1 366 ? -28.674 6.594 11.648 1.00 90.62 366 GLU A C 1
ATOM 2890 O O . GLU A 1 366 ? -28.392 6.070 10.568 1.00 90.62 366 GLU A O 1
ATOM 2895 N N . SER A 1 367 ? -28.376 7.867 11.919 1.00 90.88 367 SER A N 1
ATOM 2896 C CA . SER A 1 367 ? -27.795 8.791 10.935 1.00 90.88 367 SER A CA 1
ATOM 2897 C C . SER A 1 367 ? -26.421 8.334 10.437 1.00 90.88 367 SER A C 1
ATOM 2899 O O . SER A 1 367 ? -26.164 8.295 9.233 1.00 90.88 367 SER A O 1
ATOM 2901 N N . GLU A 1 368 ? -25.538 7.937 11.353 1.00 92.62 368 GLU A N 1
ATOM 2902 C CA . GLU A 1 368 ? -24.161 7.561 11.017 1.00 92.62 368 GLU A CA 1
ATOM 2903 C C . GLU A 1 368 ? -24.095 6.183 10.355 1.00 92.62 368 GLU A C 1
ATOM 2905 O O . GLU A 1 368 ? -23.342 5.984 9.398 1.00 92.62 368 GLU A O 1
ATOM 2910 N N . ASN A 1 369 ? -24.946 5.248 10.780 1.00 93.25 369 ASN A N 1
ATOM 2911 C CA . ASN A 1 369 ? -25.083 3.953 10.118 1.00 93.25 369 ASN A CA 1
ATOM 2912 C C . ASN A 1 369 ? -25.670 4.089 8.708 1.00 93.25 369 ASN A C 1
ATOM 2914 O O . ASN A 1 369 ? -25.257 3.372 7.796 1.00 93.25 369 ASN A O 1
ATOM 2918 N N . THR A 1 370 ? -26.602 5.022 8.512 1.00 93.19 370 THR A N 1
ATOM 2919 C CA . THR A 1 370 ? -27.152 5.342 7.190 1.00 93.19 370 THR A CA 1
ATOM 2920 C C . THR A 1 370 ? -26.061 5.866 6.262 1.00 93.19 370 THR A C 1
ATOM 2922 O O . THR A 1 370 ? -25.915 5.386 5.136 1.00 93.19 370 THR A O 1
ATOM 2925 N N . LEU A 1 371 ? -25.215 6.778 6.747 1.00 93.31 371 LEU A N 1
ATOM 2926 C CA . LEU A 1 371 ? -24.066 7.256 5.982 1.00 93.31 371 LEU A CA 1
ATOM 2927 C C . LEU A 1 371 ? -23.079 6.123 5.648 1.00 93.31 371 LEU A C 1
ATOM 2929 O O . LEU A 1 371 ? -22.611 6.043 4.510 1.00 93.31 371 LEU A O 1
ATOM 2933 N N . ALA A 1 372 ? -22.785 5.233 6.603 1.00 95.19 372 ALA A N 1
ATOM 2934 C CA . ALA A 1 372 ? -21.951 4.050 6.371 1.00 95.19 372 ALA A CA 1
ATOM 2935 C C . ALA A 1 372 ? -22.531 3.142 5.274 1.00 95.19 372 ALA A C 1
ATOM 2937 O O . ALA A 1 372 ? -21.808 2.689 4.387 1.00 95.19 372 ALA A O 1
ATOM 2938 N N . TYR A 1 373 ? -23.847 2.926 5.284 1.00 95.38 373 TYR A N 1
ATOM 2939 C CA . TYR A 1 373 ? -24.542 2.131 4.276 1.00 95.38 373 TYR A CA 1
ATOM 2940 C C . TYR A 1 373 ? -24.447 2.741 2.876 1.00 95.38 373 TYR A C 1
ATOM 2942 O O . TYR A 1 373 ? -24.109 2.045 1.916 1.00 95.38 373 TYR A O 1
ATOM 2950 N N . ILE A 1 374 ? -24.679 4.049 2.754 1.00 95.31 374 ILE A N 1
ATOM 2951 C CA . ILE A 1 374 ? -24.570 4.771 1.479 1.00 95.31 374 ILE A CA 1
ATOM 2952 C C . ILE A 1 374 ? -23.135 4.708 0.938 1.00 95.31 374 ILE A C 1
ATOM 2954 O O . ILE A 1 374 ? -22.930 4.463 -0.252 1.00 95.31 374 ILE A O 1
ATOM 2958 N N . ARG A 1 375 ? -22.122 4.862 1.797 1.00 95.94 375 ARG A N 1
ATOM 2959 C CA . ARG A 1 375 ? -20.713 4.721 1.393 1.00 95.94 375 ARG A CA 1
ATOM 2960 C C . ARG A 1 375 ? -20.393 3.304 0.917 1.00 95.94 375 ARG A C 1
ATOM 2962 O O . ARG A 1 375 ? -19.821 3.142 -0.160 1.00 95.94 375 ARG A O 1
ATOM 2969 N N . ALA A 1 376 ? -20.855 2.283 1.638 1.00 96.44 376 ALA A N 1
ATOM 2970 C CA . ALA A 1 376 ? -20.691 0.890 1.228 1.00 96.44 376 ALA A CA 1
ATOM 2971 C C . ALA A 1 376 ? -21.366 0.595 -0.126 1.00 96.44 376 ALA A C 1
ATOM 2973 O O . ALA A 1 376 ? -20.808 -0.133 -0.952 1.00 96.44 376 ALA A O 1
ATOM 2974 N N . LEU A 1 377 ? -22.537 1.190 -0.398 1.00 95.81 377 LEU A N 1
ATOM 2975 C CA . LEU A 1 377 ? -23.204 1.104 -1.702 1.00 95.81 377 LEU A CA 1
ATOM 2976 C C . LEU A 1 377 ? -22.371 1.753 -2.813 1.00 95.81 377 LEU A C 1
ATOM 2978 O O . LEU A 1 377 ? -22.211 1.157 -3.880 1.00 95.81 377 LEU A O 1
ATOM 2982 N N . ALA A 1 378 ? -21.809 2.938 -2.564 1.00 96.00 378 ALA A N 1
ATOM 2983 C CA . ALA A 1 378 ? -20.972 3.645 -3.531 1.00 96.00 378 ALA A CA 1
ATOM 2984 C C . ALA A 1 378 ? -19.762 2.792 -3.947 1.00 96.00 378 ALA A C 1
ATOM 2986 O O . ALA A 1 378 ? -19.530 2.576 -5.142 1.00 96.00 378 ALA A O 1
ATOM 2987 N N . THR A 1 379 ? -19.050 2.224 -2.970 1.00 95.75 379 THR A N 1
ATOM 2988 C CA . THR A 1 379 ? -17.926 1.310 -3.215 1.00 95.75 379 THR A CA 1
ATOM 2989 C C . THR A 1 379 ? -18.377 0.043 -3.942 1.00 95.75 379 THR A C 1
ATOM 2991 O O . THR A 1 379 ? -17.727 -0.386 -4.898 1.00 95.75 379 THR A O 1
ATOM 2994 N N . ARG A 1 380 ? -19.525 -0.543 -3.568 1.00 95.31 380 ARG A N 1
ATOM 2995 C CA . ARG A 1 380 ? -20.084 -1.719 -4.259 1.00 95.31 380 ARG A CA 1
ATOM 2996 C C . ARG A 1 380 ? -20.340 -1.433 -5.737 1.00 95.31 380 ARG A C 1
ATOM 2998 O O . ARG A 1 380 ? -19.991 -2.260 -6.581 1.00 95.31 380 ARG A O 1
ATOM 3005 N N . PHE A 1 381 ? -20.937 -0.287 -6.066 1.00 94.50 381 PHE A N 1
ATOM 3006 C CA . PHE A 1 381 ? -21.192 0.100 -7.454 1.00 94.50 381 PHE A CA 1
ATOM 3007 C C . PHE A 1 381 ? -19.899 0.203 -8.252 1.00 94.50 381 PHE A C 1
ATOM 3009 O O . PHE A 1 381 ? -19.790 -0.411 -9.317 1.00 94.50 381 PHE A O 1
ATOM 3016 N N . ARG A 1 382 ? -18.893 0.888 -7.701 1.00 93.31 382 ARG A N 1
ATOM 3017 C CA . ARG A 1 382 ? -17.579 1.014 -8.332 1.00 93.31 382 ARG A CA 1
ATOM 3018 C C . ARG A 1 382 ? -16.924 -0.351 -8.557 1.00 93.31 382 ARG A C 1
ATOM 3020 O O . ARG A 1 382 ? -16.497 -0.646 -9.672 1.00 93.31 382 ARG A O 1
ATOM 3027 N N . LEU A 1 383 ? -16.885 -1.212 -7.538 1.00 92.88 383 LEU A N 1
ATOM 3028 C CA . LEU A 1 383 ? -16.296 -2.554 -7.624 1.00 92.88 383 LEU A CA 1
ATOM 3029 C C . LEU A 1 383 ? -16.996 -3.445 -8.656 1.00 92.88 383 LEU A C 1
ATOM 3031 O O . LEU A 1 383 ? -16.332 -4.131 -9.435 1.00 92.88 383 LEU A O 1
ATOM 3035 N N . ARG A 1 384 ? -18.328 -3.419 -8.705 1.00 91.44 384 ARG A N 1
ATOM 3036 C CA . ARG A 1 384 ? -19.100 -4.242 -9.641 1.00 91.44 384 ARG A CA 1
ATOM 3037 C C . ARG A 1 384 ? -18.969 -3.756 -11.082 1.00 91.44 384 ARG A C 1
ATOM 3039 O O . ARG A 1 384 ? -18.792 -4.564 -11.992 1.00 91.44 384 ARG A O 1
ATOM 3046 N N . GLU A 1 385 ? -19.076 -2.449 -11.304 1.00 89.94 385 GLU A N 1
ATOM 3047 C CA . GLU A 1 385 ? -19.151 -1.882 -12.653 1.00 89.94 385 GLU A CA 1
ATOM 3048 C C . GLU A 1 385 ? -17.774 -1.703 -13.292 1.00 89.94 385 GLU A C 1
ATOM 3050 O O . GLU A 1 385 ? -17.613 -2.040 -14.464 1.00 89.94 385 GLU A O 1
ATOM 3055 N N . VAL A 1 386 ? -16.779 -1.238 -12.528 1.00 89.19 386 VAL A N 1
ATOM 3056 C CA . VAL A 1 386 ? -15.422 -0.968 -13.036 1.00 89.19 386 VAL A CA 1
ATOM 3057 C C . VAL A 1 386 ? -14.528 -2.199 -12.929 1.00 89.19 386 VAL A C 1
ATOM 3059 O O . VAL A 1 386 ? -13.755 -2.484 -13.839 1.00 89.19 386 VAL A O 1
ATOM 3062 N N . TYR A 1 387 ? -14.632 -2.946 -11.827 1.00 88.81 387 TYR A N 1
ATOM 3063 C CA . TYR A 1 387 ? -13.718 -4.052 -11.521 1.00 88.81 387 TYR A CA 1
ATOM 3064 C C . TYR A 1 387 ? -14.358 -5.438 -11.661 1.00 88.81 387 TYR A C 1
ATOM 3066 O O . TYR A 1 387 ? -13.697 -6.442 -11.397 1.00 88.81 387 TYR A O 1
ATOM 3074 N N . GLY A 1 388 ? -15.623 -5.517 -12.088 1.00 89.69 388 GLY A N 1
ATOM 3075 C CA . GLY A 1 388 ? -16.316 -6.783 -12.333 1.00 89.69 388 GLY A CA 1
ATOM 3076 C C . GLY A 1 388 ? -16.427 -7.676 -11.097 1.00 89.69 388 GLY A C 1
ATOM 3077 O O . GLY A 1 388 ? -16.560 -8.892 -11.237 1.00 89.69 388 GLY A O 1
ATOM 3078 N N . VAL A 1 389 ? -16.340 -7.121 -9.890 1.00 90.56 389 VAL A N 1
ATOM 3079 C CA . VAL A 1 389 ? -16.399 -7.893 -8.644 1.00 90.56 389 VAL A CA 1
ATOM 3080 C C . VAL A 1 389 ? -17.827 -8.396 -8.408 1.00 90.56 389 VAL A C 1
ATOM 3082 O O . VAL A 1 389 ? -18.795 -7.677 -8.654 1.00 90.56 389 VAL A O 1
ATOM 3085 N N . GLY A 1 390 ? -17.956 -9.662 -7.997 1.00 87.88 390 GLY A N 1
ATOM 3086 C CA . GLY A 1 390 ? -19.247 -10.293 -7.701 1.00 87.88 390 GLY A CA 1
ATOM 3087 C C . GLY A 1 390 ? -19.764 -9.985 -6.292 1.00 87.88 390 GLY A C 1
ATOM 3088 O O . GLY A 1 390 ? -19.108 -9.301 -5.511 1.00 87.88 390 GLY A O 1
ATOM 3089 N N . ASP A 1 391 ? -20.937 -10.525 -5.953 1.00 89.12 391 ASP A N 1
ATOM 3090 C CA . ASP A 1 391 ? -21.554 -10.323 -4.631 1.00 89.12 391 ASP A CA 1
ATOM 3091 C C . ASP A 1 391 ? -20.906 -11.162 -3.514 1.00 89.12 391 ASP A C 1
ATOM 3093 O O . ASP A 1 391 ? -21.043 -10.831 -2.337 1.00 89.12 391 ASP A O 1
ATOM 3097 N N . LEU A 1 392 ? -20.183 -12.225 -3.873 1.00 89.06 392 LEU A N 1
ATOM 3098 C CA . LEU A 1 392 ? -19.409 -13.060 -2.956 1.00 89.06 392 LEU A CA 1
ATOM 3099 C C . LEU A 1 392 ? -17.926 -12.981 -3.313 1.00 89.06 392 LEU A C 1
ATOM 3101 O O . LEU A 1 392 ? -17.566 -12.994 -4.493 1.00 89.06 392 LEU A O 1
ATOM 3105 N N . VAL A 1 393 ? -17.080 -12.935 -2.288 1.00 83.12 393 VAL A N 1
ATOM 3106 C CA . VAL A 1 393 ? -15.625 -13.015 -2.430 1.00 83.12 393 VAL A CA 1
ATOM 3107 C C . VAL A 1 393 ? -15.039 -14.011 -1.454 1.00 83.12 393 VAL A C 1
ATOM 3109 O O . VAL A 1 393 ? -15.436 -14.068 -0.293 1.00 83.12 393 VAL A O 1
ATOM 3112 N N . THR A 1 394 ? -14.072 -14.780 -1.931 1.00 81.75 394 THR A N 1
ATOM 3113 C CA . THR A 1 394 ? -13.379 -15.778 -1.128 1.00 81.75 394 THR A CA 1
ATOM 3114 C C . THR A 1 394 ? -12.179 -15.147 -0.429 1.00 81.75 394 THR A C 1
ATOM 3116 O O . THR A 1 394 ? -11.396 -14.414 -1.045 1.00 81.75 394 THR A O 1
ATOM 3119 N N . ASN A 1 395 ? -12.029 -15.417 0.865 1.00 71.50 395 ASN A N 1
ATOM 3120 C CA . ASN A 1 395 ? -10.843 -15.047 1.628 1.00 71.50 395 ASN A CA 1
ATOM 3121 C C . ASN A 1 395 ? -9.688 -16.046 1.377 1.00 71.50 395 ASN A C 1
ATOM 3123 O O . ASN A 1 395 ? -9.809 -17.005 0.614 1.00 71.50 395 ASN A O 1
ATOM 3127 N N . ALA A 1 396 ? -8.539 -15.828 2.023 1.00 66.75 396 ALA A N 1
ATOM 3128 C CA . ALA A 1 396 ? -7.370 -16.697 1.859 1.00 66.75 396 ALA A CA 1
ATOM 3129 C C . ALA A 1 396 ? -7.572 -18.130 2.396 1.00 66.75 396 ALA A C 1
ATOM 3131 O O . ALA A 1 396 ? -6.845 -19.031 1.985 1.00 66.75 396 ALA A O 1
ATOM 3132 N N . THR A 1 397 ? -8.540 -18.350 3.294 1.00 67.81 397 THR A N 1
ATOM 3133 C CA . THR A 1 397 ? -8.857 -19.672 3.860 1.00 67.81 397 THR A CA 1
ATOM 3134 C C . THR A 1 397 ? -9.894 -20.442 3.039 1.00 67.81 397 THR A C 1
ATOM 3136 O O . THR A 1 397 ? -10.179 -21.593 3.357 1.00 67.81 397 THR A O 1
ATOM 3139 N N . GLY A 1 398 ? -10.424 -19.853 1.960 1.00 72.69 398 GLY A N 1
ATOM 3140 C CA . GLY A 1 398 ? -11.426 -20.486 1.102 1.00 72.69 398 GLY A CA 1
AT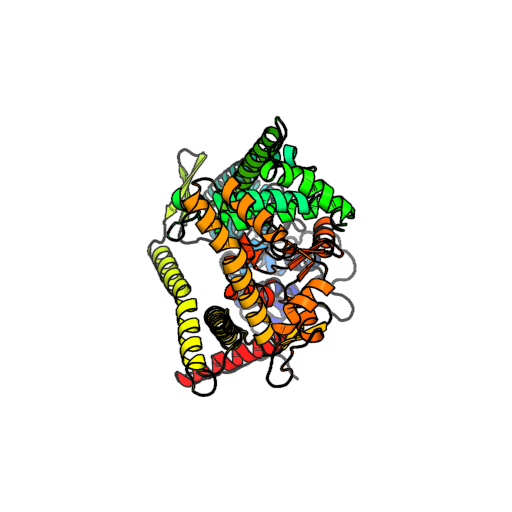OM 3141 C C . GLY A 1 398 ? -12.876 -20.210 1.515 1.00 72.69 398 GLY A C 1
ATOM 3142 O O . GLY A 1 398 ? -13.795 -20.694 0.858 1.00 72.69 398 GLY A O 1
ATOM 3143 N N . GLU A 1 399 ? -13.109 -19.425 2.569 1.00 78.06 399 GLU A N 1
ATOM 3144 C CA . GLU A 1 399 ? -14.457 -19.046 2.991 1.00 78.06 399 GLU A CA 1
ATOM 3145 C C . GLU A 1 399 ? -14.975 -17.856 2.181 1.00 78.06 399 GLU A C 1
ATOM 3147 O O . GLU A 1 399 ? -14.241 -16.918 1.867 1.00 78.06 399 GLU A O 1
ATOM 3152 N N . SER A 1 400 ? -16.267 -17.879 1.857 1.00 82.94 400 SER A N 1
ATOM 3153 C CA . SER A 1 400 ? -16.931 -16.787 1.146 1.00 82.94 400 SER A CA 1
ATOM 3154 C C . SER A 1 400 ? -17.491 -15.746 2.117 1.00 82.94 400 SER A C 1
ATOM 3156 O O . SER A 1 400 ? -18.237 -16.082 3.036 1.00 82.94 400 SER A O 1
ATOM 3158 N N . ALA A 1 401 ? -17.198 -14.474 1.860 1.00 83.81 401 ALA A N 1
ATOM 3159 C CA . ALA A 1 401 ? -17.824 -13.325 2.500 1.00 83.81 401 ALA A CA 1
ATOM 3160 C C . ALA A 1 401 ? -18.743 -12.604 1.502 1.00 83.81 401 ALA A C 1
ATOM 3162 O O . ALA A 1 401 ? -18.413 -12.456 0.321 1.00 83.81 401 ALA A O 1
ATOM 3163 N N . ASN A 1 402 ? -19.899 -12.133 1.976 1.00 91.06 402 ASN A N 1
ATOM 3164 C CA . ASN A 1 402 ? -20.747 -11.241 1.192 1.00 91.06 402 ASN A CA 1
ATOM 3165 C C . ASN A 1 402 ? -20.050 -9.883 1.047 1.00 91.06 402 ASN A C 1
ATOM 3167 O O . ASN A 1 402 ? -19.733 -9.241 2.048 1.00 91.06 402 ASN A O 1
ATOM 3171 N N . MET A 1 403 ? -19.816 -9.451 -0.193 1.00 92.12 403 MET A N 1
ATOM 3172 C CA . MET A 1 403 ? -19.041 -8.247 -0.490 1.00 92.12 403 MET A CA 1
ATOM 3173 C C . MET A 1 403 ? -19.682 -7.000 0.115 1.00 92.12 403 MET A C 1
ATOM 3175 O O . MET A 1 403 ? -19.002 -6.213 0.763 1.00 92.12 403 MET A O 1
ATOM 3179 N N . PHE A 1 404 ? -20.993 -6.821 -0.052 1.00 94.38 404 PHE A N 1
ATOM 3180 C CA . PHE A 1 404 ? -21.662 -5.641 0.489 1.00 94.38 404 PHE A CA 1
ATOM 3181 C C . PHE A 1 404 ? -21.589 -5.597 2.018 1.00 94.38 404 PHE A C 1
ATOM 3183 O O . PHE A 1 404 ? -21.260 -4.558 2.580 1.00 94.38 404 PHE A O 1
ATOM 3190 N N . GLN A 1 405 ? -21.815 -6.731 2.686 1.00 93.94 405 GLN A N 1
ATOM 3191 C CA . GLN A 1 405 ? -21.675 -6.827 4.141 1.00 93.94 405 GLN A CA 1
ATOM 3192 C C . GLN A 1 405 ? -20.234 -6.568 4.594 1.00 93.94 405 GLN A C 1
ATOM 3194 O O . GLN A 1 405 ? -20.023 -5.889 5.593 1.00 93.94 405 GLN A O 1
ATOM 3199 N N . ALA A 1 406 ? -19.232 -7.037 3.844 1.00 94.19 406 ALA A N 1
ATOM 3200 C CA . ALA A 1 406 ? -17.831 -6.758 4.142 1.00 94.19 406 ALA A CA 1
ATOM 3201 C C . ALA A 1 406 ? -17.494 -5.260 4.028 1.00 94.19 406 ALA A C 1
ATOM 3203 O O . ALA A 1 406 ? -16.764 -4.742 4.873 1.00 94.19 406 ALA A O 1
ATOM 3204 N N . LEU A 1 407 ? -18.037 -4.565 3.022 1.00 96.25 407 LEU A N 1
ATOM 3205 C CA . LEU A 1 407 ? -17.883 -3.116 2.852 1.00 96.25 407 LEU A CA 1
ATOM 3206 C C . LEU A 1 407 ? -18.606 -2.337 3.955 1.00 96.25 407 LEU A C 1
ATOM 3208 O O . LEU A 1 407 ? -18.016 -1.455 4.573 1.00 96.25 407 LEU A O 1
ATOM 3212 N N . LEU A 1 408 ? -19.859 -2.698 4.245 1.00 95.88 408 LEU A N 1
ATOM 3213 C CA . LEU A 1 408 ? -20.650 -2.077 5.306 1.00 95.88 408 LEU A CA 1
ATOM 3214 C C . LEU A 1 408 ? -19.969 -2.229 6.666 1.00 95.88 408 LEU A C 1
ATOM 3216 O O . LEU A 1 408 ? -19.871 -1.269 7.419 1.00 95.88 408 LEU A O 1
ATOM 3220 N N . TYR A 1 409 ? -19.440 -3.412 6.961 1.00 94.75 409 TYR A N 1
ATOM 3221 C CA . TYR A 1 409 ? -18.695 -3.673 8.188 1.00 94.75 409 TYR A CA 1
ATOM 3222 C C . TYR A 1 409 ? -17.482 -2.745 8.346 1.00 94.75 409 TYR A C 1
ATOM 3224 O O . TYR A 1 409 ? -17.203 -2.259 9.445 1.00 94.75 409 TYR A O 1
ATOM 3232 N N . LEU A 1 410 ? -16.759 -2.484 7.254 1.00 94.62 410 LEU A N 1
ATOM 3233 C CA . LEU A 1 410 ? -15.612 -1.579 7.250 1.00 94.62 410 LEU A CA 1
ATOM 3234 C C . LEU A 1 410 ? -16.048 -0.117 7.461 1.00 94.62 410 LEU A C 1
ATOM 3236 O O . LEU A 1 410 ? -15.462 0.580 8.287 1.00 94.62 410 LEU A O 1
ATOM 3240 N N . GLU A 1 411 ? -17.130 0.319 6.813 1.00 96.25 411 GLU A N 1
ATOM 3241 C CA . GLU A 1 411 ? -17.706 1.657 7.014 1.00 96.25 411 GLU A CA 1
ATOM 3242 C C . GLU A 1 411 ? -18.242 1.867 8.438 1.00 96.25 411 GLU A C 1
ATOM 3244 O O . GLU A 1 411 ? -17.979 2.901 9.053 1.00 96.25 411 GLU A O 1
ATOM 3249 N N . LEU A 1 412 ? -18.928 0.873 9.011 1.00 95.62 412 LEU A N 1
ATOM 3250 C CA . LEU A 1 412 ? -19.383 0.901 10.406 1.00 95.62 412 LEU A CA 1
ATOM 3251 C C . LEU A 1 412 ? -18.202 0.949 11.382 1.00 95.62 412 LEU A C 1
ATOM 3253 O O . LEU A 1 412 ? -18.244 1.685 12.368 1.00 95.62 412 LEU A O 1
ATOM 3257 N N . THR A 1 413 ? -17.120 0.222 11.082 1.00 94.81 413 THR A N 1
ATOM 3258 C CA . THR A 1 413 ? -15.867 0.302 11.850 1.00 94.81 413 THR A CA 1
ATOM 3259 C C . THR A 1 413 ? -15.318 1.731 11.837 1.00 94.81 413 THR A C 1
ATOM 3261 O O . THR A 1 413 ? -14.962 2.255 12.892 1.00 94.81 413 THR A O 1
ATOM 3264 N N . ALA A 1 414 ? -15.279 2.372 10.666 1.00 95.31 414 ALA A N 1
ATOM 3265 C CA . ALA A 1 414 ? -14.791 3.740 10.526 1.00 95.31 414 ALA A CA 1
ATOM 3266 C C . ALA A 1 414 ? -15.660 4.744 11.298 1.00 95.31 414 ALA A C 1
ATOM 3268 O O . ALA A 1 414 ? -15.125 5.565 12.044 1.00 95.31 414 ALA A O 1
ATOM 3269 N N . ARG A 1 415 ? -16.995 4.642 11.197 1.00 94.31 415 ARG A N 1
ATOM 3270 C CA . ARG A 1 415 ? -17.926 5.487 11.968 1.00 94.31 415 ARG A CA 1
ATOM 3271 C C . ARG A 1 415 ? -17.731 5.323 13.473 1.00 94.31 415 ARG A C 1
ATOM 3273 O O . ARG A 1 415 ? -17.613 6.322 14.172 1.00 94.31 415 ARG A O 1
ATOM 3280 N N . PHE A 1 416 ? -17.626 4.085 13.957 1.00 93.75 416 PHE A N 1
ATOM 3281 C CA . PHE A 1 416 ? -17.379 3.801 15.372 1.00 93.75 416 PHE A CA 1
ATOM 3282 C C . PHE A 1 416 ? -16.102 4.483 15.880 1.00 93.75 416 PHE A C 1
ATOM 3284 O O . PHE A 1 416 ? -16.134 5.164 16.902 1.00 93.75 416 PHE A O 1
ATOM 3291 N N . PHE A 1 417 ? -14.979 4.352 15.165 1.00 95.56 417 PHE A N 1
ATOM 3292 C CA . PHE A 1 417 ? -13.736 5.000 15.592 1.00 95.56 417 PHE A CA 1
ATOM 3293 C C . PHE A 1 417 ? -13.794 6.525 15.472 1.00 95.56 417 PHE A C 1
ATOM 3295 O O . PHE A 1 417 ? -13.264 7.216 16.340 1.00 95.56 417 PHE A O 1
ATOM 3302 N N . MET A 1 418 ? -14.476 7.064 14.460 1.00 94.56 418 MET A N 1
ATOM 3303 C CA . MET A 1 418 ? -14.682 8.508 14.360 1.00 94.56 418 MET A CA 1
ATOM 3304 C C . MET A 1 418 ? -15.457 9.059 15.557 1.00 94.56 418 MET A C 1
ATOM 3306 O O . MET A 1 418 ? -14.994 10.003 16.191 1.00 94.56 418 MET A O 1
ATOM 3310 N N . LEU A 1 419 ? -16.598 8.460 15.891 1.00 93.06 419 LEU A N 1
ATOM 3311 C CA . LEU A 1 419 ? -17.510 8.983 16.911 1.00 93.06 419 LEU A CA 1
ATOM 3312 C C . LEU A 1 419 ? -17.029 8.727 18.337 1.00 93.06 419 LEU A C 1
ATOM 3314 O O . LEU A 1 419 ? -17.203 9.585 19.193 1.00 93.06 419 LEU A O 1
ATOM 3318 N N . ASP A 1 420 ? -16.403 7.579 18.594 1.00 93.38 420 ASP A N 1
ATOM 3319 C CA . ASP A 1 420 ? -16.059 7.193 19.964 1.00 93.38 420 ASP A CA 1
ATOM 3320 C C . ASP A 1 420 ? -14.592 7.445 20.339 1.00 93.38 420 ASP A C 1
ATOM 3322 O O . ASP A 1 420 ? -14.220 7.278 21.502 1.00 93.38 420 ASP A O 1
ATOM 3326 N N . PHE A 1 421 ? -13.733 7.787 19.374 1.00 96.50 421 PHE A N 1
ATOM 3327 C CA . PHE A 1 421 ? -12.316 8.057 19.637 1.00 96.50 421 PHE A CA 1
ATOM 3328 C C . PHE A 1 421 ? -11.884 9.409 19.101 1.00 96.50 421 PHE A C 1
ATOM 3330 O O . PHE A 1 421 ? -11.322 10.198 19.854 1.00 96.50 421 PHE A O 1
ATOM 3337 N N . ILE A 1 422 ? -12.116 9.672 17.815 1.00 96.62 422 ILE A N 1
ATOM 3338 C CA . ILE A 1 422 ? -11.588 10.873 17.166 1.00 96.62 422 ILE A CA 1
ATOM 3339 C C . ILE A 1 422 ? -12.332 12.118 17.639 1.00 96.62 422 ILE A C 1
ATOM 3341 O O . ILE A 1 422 ? -11.696 13.022 18.169 1.00 96.62 422 ILE A O 1
ATOM 3345 N N . VAL A 1 423 ? -13.661 12.151 17.524 1.00 95.56 423 VAL A N 1
ATOM 3346 C CA . VAL A 1 423 ? -14.477 13.301 17.943 1.00 95.56 423 VAL A CA 1
ATOM 3347 C C . VAL A 1 423 ? -14.278 13.639 19.430 1.00 95.56 423 VAL A C 1
ATOM 3349 O O . VAL A 1 423 ? -13.921 14.782 19.710 1.00 95.56 423 VAL A O 1
ATOM 3352 N N . PRO A 1 424 ? -14.374 12.692 20.389 1.00 96.38 424 PRO A N 1
ATOM 3353 C CA . PRO A 1 424 ? -14.195 13.013 21.804 1.00 96.38 424 PRO A CA 1
ATOM 3354 C C . PRO A 1 424 ? -12.773 13.480 22.132 1.00 96.38 424 PRO A C 1
ATOM 3356 O O . PRO A 1 424 ? -12.581 14.314 23.018 1.00 96.38 424 PRO A O 1
ATOM 3359 N N . PHE A 1 425 ? -11.767 12.966 21.416 1.00 97.31 425 PHE A N 1
ATOM 3360 C CA . PHE A 1 425 ? -10.402 13.467 21.530 1.00 97.31 425 PHE A CA 1
ATOM 3361 C C . PHE A 1 425 ? -10.276 14.898 20.991 1.00 97.31 425 PHE A C 1
ATOM 3363 O O . PHE A 1 425 ? -9.673 15.739 21.655 1.00 97.31 425 PHE A O 1
ATOM 3370 N N . VAL A 1 426 ? -10.831 15.193 19.814 1.00 97.12 426 VAL A N 1
ATOM 3371 C CA . VAL A 1 426 ? -10.749 16.530 19.210 1.00 97.12 426 VAL A CA 1
ATOM 3372 C C . VAL A 1 426 ? -11.446 17.558 20.101 1.00 97.12 426 VAL A C 1
ATOM 3374 O O . VAL A 1 426 ? -10.853 18.583 20.421 1.00 97.12 426 VAL A O 1
ATOM 3377 N N . GLU A 1 427 ? -12.652 17.254 20.588 1.00 96.62 427 GLU A N 1
ATOM 3378 C CA . GLU A 1 427 ? -13.383 18.110 21.529 1.00 96.62 427 GLU A CA 1
ATOM 3379 C C . GLU A 1 427 ? -12.601 18.333 22.827 1.00 96.62 427 GLU A C 1
ATOM 3381 O O . GLU A 1 427 ? -12.504 19.455 23.324 1.00 96.62 427 GLU A O 1
ATOM 3386 N N . GLY A 1 428 ? -12.023 17.264 23.381 1.00 96.25 428 GLY A N 1
ATOM 3387 C CA . GLY A 1 428 ? -11.204 17.353 24.581 1.00 96.25 428 GLY A CA 1
ATOM 3388 C C . GLY A 1 428 ? -9.948 18.198 24.369 1.00 96.25 428 GLY A C 1
ATOM 3389 O O . GLY A 1 428 ? -9.599 18.966 25.261 1.00 96.25 428 GLY A O 1
ATOM 3390 N N . ALA A 1 429 ? -9.299 18.084 23.206 1.00 96.44 429 ALA A N 1
ATOM 3391 C CA . ALA A 1 429 ? -8.073 18.806 22.871 1.00 96.44 429 ALA A CA 1
ATOM 3392 C C . ALA A 1 429 ? -8.355 20.291 22.625 1.00 96.44 429 ALA A C 1
ATOM 3394 O O . ALA A 1 429 ? -7.600 21.142 23.088 1.00 96.44 429 ALA A O 1
ATOM 3395 N N . GLU A 1 430 ? -9.476 20.605 21.976 1.00 96.19 430 GLU A N 1
ATOM 3396 C CA . GLU A 1 430 ? -9.933 21.977 21.764 1.00 96.19 430 GLU A CA 1
ATOM 3397 C C . GLU A 1 430 ? -10.279 22.665 23.095 1.00 96.19 430 GLU A C 1
ATOM 3399 O O . GLU A 1 430 ? -9.951 23.833 23.293 1.00 96.19 430 GLU A O 1
ATOM 3404 N N . GLN A 1 431 ? -10.878 21.931 24.040 1.00 96.19 431 GLN A N 1
ATOM 3405 C CA . GLN A 1 431 ? -11.214 22.438 25.377 1.00 96.19 431 GLN A CA 1
ATOM 3406 C C . GLN A 1 431 ? -9.989 22.627 26.282 1.00 96.19 431 GLN A C 1
ATOM 3408 O O . GLN A 1 431 ? -9.941 23.591 27.046 1.00 96.19 431 GLN A O 1
ATOM 3413 N N . SER A 1 432 ? -9.029 21.697 26.258 1.00 94.94 432 SER A N 1
ATOM 3414 C CA . SER A 1 432 ? -7.856 21.732 27.144 1.00 94.94 432 SER A CA 1
ATOM 3415 C C . SER A 1 432 ? -6.684 22.537 26.581 1.00 94.94 432 SER A C 1
ATOM 3417 O O . SER A 1 432 ? -5.830 22.966 27.354 1.00 94.94 432 SER A O 1
ATOM 3419 N N . GLY A 1 433 ? -6.597 22.689 25.256 1.00 93.56 433 GLY A N 1
ATOM 3420 C CA . GLY A 1 433 ? -5.392 23.157 24.568 1.00 93.56 433 GLY A CA 1
ATOM 3421 C C . GLY A 1 433 ? -4.214 22.173 24.638 1.00 93.56 433 GLY A C 1
ATOM 3422 O O . GLY A 1 433 ? -3.096 22.540 24.289 1.00 93.56 433 GLY A O 1
ATOM 3423 N N . ASP A 1 434 ? -4.445 20.941 25.105 1.00 93.31 434 ASP A N 1
ATOM 3424 C CA . ASP A 1 434 ? -3.414 19.928 25.347 1.00 93.31 434 ASP A CA 1
ATOM 3425 C C . ASP A 1 434 ? -3.918 18.532 24.944 1.00 93.31 434 ASP A C 1
ATOM 3427 O O . ASP A 1 434 ? -4.836 17.960 25.554 1.00 93.31 434 ASP A O 1
ATOM 3431 N N . TRP A 1 435 ? -3.278 17.965 23.919 1.00 94.31 435 TRP A N 1
ATOM 3432 C CA . TRP A 1 435 ? -3.597 16.649 23.376 1.00 94.31 435 TRP A CA 1
ATOM 3433 C C . TRP A 1 435 ? -3.382 15.514 24.387 1.00 94.31 435 TRP A C 1
ATOM 3435 O O . TRP A 1 435 ? -4.134 14.539 24.372 1.00 94.31 435 TRP A O 1
ATOM 3445 N N . VAL A 1 436 ? -2.414 15.627 25.303 1.00 93.69 436 VAL A N 1
ATOM 3446 C CA . VAL A 1 436 ? -2.150 14.612 26.335 1.00 93.69 436 VAL A CA 1
ATOM 3447 C C . VAL A 1 436 ? -3.293 14.588 27.340 1.00 93.69 436 VAL A C 1
ATOM 3449 O O . VAL A 1 436 ? -3.768 13.513 27.715 1.00 93.69 436 VAL A O 1
ATOM 3452 N N . VAL A 1 437 ? -3.769 15.766 27.756 1.00 94.38 437 VAL A N 1
ATOM 3453 C CA . VAL A 1 437 ? -4.933 15.891 28.648 1.00 94.38 437 VAL A CA 1
ATOM 3454 C C . VAL A 1 437 ? -6.170 15.283 27.992 1.00 94.38 437 VAL A C 1
ATOM 3456 O O . VAL A 1 437 ? -6.888 14.512 28.635 1.00 94.38 437 VAL A O 1
ATOM 3459 N N . SER A 1 438 ? -6.391 15.569 26.708 1.00 95.94 438 SER A N 1
ATOM 3460 C CA . SER A 1 438 ? -7.510 15.000 25.958 1.00 95.94 438 SER A CA 1
ATOM 3461 C C . SER A 1 438 ? -7.424 13.477 25.836 1.00 95.94 438 SER A C 1
ATOM 3463 O O . SER A 1 438 ? -8.374 12.763 26.165 1.00 95.94 438 SER A O 1
ATOM 3465 N N . LEU A 1 439 ? -6.257 12.950 25.456 1.00 94.94 439 LEU A N 1
ATOM 3466 C CA . LEU A 1 439 ? -6.040 11.511 25.330 1.00 94.94 439 LEU A CA 1
ATOM 3467 C C . LEU A 1 439 ? -6.230 10.790 26.671 1.00 94.94 439 LEU A C 1
ATOM 3469 O O . LEU A 1 439 ? -6.821 9.710 26.725 1.00 94.94 439 LEU A O 1
ATOM 3473 N N . ARG A 1 440 ? -5.783 11.405 27.772 1.00 93.81 440 ARG A N 1
ATOM 3474 C CA . ARG A 1 440 ? -6.016 10.894 29.126 1.00 93.81 440 ARG A CA 1
ATOM 3475 C C . ARG A 1 440 ? -7.501 10.858 29.464 1.00 93.81 440 ARG A C 1
ATOM 3477 O O . ARG A 1 440 ? -7.965 9.860 30.010 1.00 93.81 440 ARG A O 1
ATOM 3484 N N . ARG A 1 441 ? -8.252 11.910 29.127 1.00 94.25 441 ARG A N 1
ATOM 3485 C CA . ARG A 1 441 ? -9.705 11.962 29.335 1.00 94.25 441 ARG A CA 1
ATOM 3486 C C . ARG A 1 441 ? -10.423 10.875 28.541 1.00 94.25 441 ARG A C 1
ATOM 3488 O O . ARG A 1 441 ? -11.280 10.203 29.109 1.00 94.25 441 ARG A O 1
ATOM 3495 N N . LEU A 1 442 ? -10.048 10.669 27.278 1.00 95.44 442 LEU A N 1
ATOM 3496 C CA . LEU A 1 442 ? -10.595 9.603 26.437 1.00 95.44 442 LEU A CA 1
ATOM 3497 C C . LEU A 1 442 ? -10.354 8.222 27.070 1.00 95.44 442 LEU A C 1
ATOM 3499 O O . LEU A 1 442 ? -11.298 7.458 27.276 1.00 95.44 442 LEU A O 1
ATOM 3503 N N . ALA A 1 443 ? -9.108 7.936 27.451 1.00 94.06 443 ALA A N 1
ATOM 3504 C CA . ALA A 1 443 ? -8.717 6.661 28.041 1.00 94.06 443 ALA A CA 1
ATOM 3505 C C . ALA A 1 443 ? -9.407 6.389 29.389 1.00 94.06 443 ALA A C 1
ATOM 3507 O O . ALA A 1 443 ? -10.027 5.340 29.568 1.00 94.06 443 ALA A O 1
ATOM 3508 N N . LEU A 1 444 ? -9.336 7.335 30.333 1.00 92.50 444 LEU A N 1
ATOM 3509 C CA . LEU A 1 444 ? -9.956 7.191 31.654 1.00 92.50 444 LEU A CA 1
ATOM 3510 C C . LEU A 1 444 ? -11.485 7.148 31.562 1.00 92.50 444 LEU A C 1
ATOM 3512 O O . LEU A 1 444 ? -12.113 6.370 32.276 1.00 92.50 444 LEU A O 1
ATOM 3516 N N . GLY A 1 445 ? -12.082 7.929 30.658 1.00 92.62 445 GLY A N 1
ATOM 3517 C CA . GLY A 1 445 ? -13.517 7.889 30.385 1.00 92.62 445 GLY A CA 1
ATOM 3518 C C . GLY A 1 445 ? -13.967 6.518 29.884 1.00 92.62 445 GLY A C 1
ATOM 3519 O O . GLY A 1 445 ? -14.978 6.005 30.349 1.00 92.62 445 GLY A O 1
ATOM 3520 N N . GLY A 1 446 ? -13.188 5.882 29.004 1.00 92.12 446 GLY A N 1
ATOM 3521 C CA . GLY A 1 446 ? -13.436 4.506 28.571 1.00 92.12 446 GLY A CA 1
ATOM 3522 C C . GLY A 1 446 ? -13.424 3.506 29.724 1.00 92.12 446 GLY A C 1
ATOM 3523 O O . GLY A 1 446 ? -14.360 2.721 29.864 1.00 92.12 446 GLY A O 1
ATOM 3524 N N . LEU A 1 447 ? -12.404 3.578 30.584 1.00 90.19 447 LEU A N 1
ATOM 3525 C CA . LEU A 1 447 ? -12.282 2.694 31.746 1.00 90.19 447 LEU A CA 1
ATOM 3526 C C . LEU A 1 447 ? -13.463 2.847 32.716 1.00 90.19 447 LEU A C 1
ATOM 3528 O O . LEU A 1 447 ? -14.016 1.846 33.165 1.00 90.19 447 LEU A O 1
ATOM 3532 N N . LEU A 1 448 ? -13.885 4.085 32.994 1.00 90.50 448 LEU A N 1
ATOM 3533 C CA . LEU A 1 448 ? -15.043 4.371 33.849 1.00 90.50 448 LEU A CA 1
ATOM 3534 C C . LEU A 1 448 ? -16.369 3.926 33.212 1.00 90.50 448 LEU A C 1
ATOM 3536 O O . LEU A 1 448 ? -17.268 3.463 33.911 1.00 90.50 448 LEU A O 1
ATOM 3540 N N . ASN A 1 449 ? -16.483 4.020 31.887 1.00 89.06 449 ASN A N 1
ATOM 3541 C CA . ASN A 1 449 ? -17.692 3.680 31.141 1.00 89.06 449 ASN A CA 1
ATOM 3542 C C . ASN A 1 449 ? -17.701 2.208 30.709 1.00 89.06 449 ASN A C 1
ATOM 3544 O O . ASN A 1 449 ? -17.754 1.892 29.521 1.00 89.06 449 ASN A O 1
ATOM 3548 N N . GLY A 1 450 ? -17.680 1.298 31.684 1.00 85.62 450 GLY A N 1
ATOM 3549 C CA . GLY A 1 450 ? -17.784 -0.142 31.435 1.00 85.62 450 GLY A CA 1
ATOM 3550 C C . GLY A 1 450 ? -16.501 -0.765 30.886 1.00 85.62 450 GLY A C 1
ATOM 3551 O O . GLY A 1 450 ? -16.575 -1.632 30.017 1.00 85.62 450 GLY A O 1
ATOM 3552 N N . GLU A 1 451 ? -15.342 -0.302 31.369 1.00 85.06 451 GLU A N 1
ATOM 3553 C CA . GLU A 1 451 ? -14.021 -0.871 31.061 1.00 85.06 451 GLU A CA 1
ATOM 3554 C C . GLU A 1 451 ? -13.711 -0.917 29.554 1.00 85.06 451 GLU A C 1
ATOM 3556 O O . GLU A 1 451 ? -13.068 -1.830 29.028 1.00 85.06 451 GLU A O 1
ATOM 3561 N N . GLN A 1 452 ? -14.182 0.095 28.825 1.00 88.19 452 GLN A N 1
ATOM 3562 C CA . GLN A 1 452 ? -13.954 0.208 27.395 1.00 88.19 452 GLN A CA 1
ATOM 3563 C C . GLN A 1 452 ? -12.496 0.560 27.108 1.00 88.19 452 GLN A C 1
ATOM 3565 O O . GLN A 1 452 ? -11.931 1.513 27.645 1.00 88.19 452 GLN A O 1
ATOM 3570 N N . ASN A 1 453 ? -11.905 -0.174 26.167 1.00 91.19 453 ASN A N 1
ATOM 3571 C CA . ASN A 1 453 ? -10.583 0.119 25.633 1.00 91.19 453 ASN A CA 1
ATOM 3572 C C . ASN A 1 453 ? -10.637 1.368 24.733 1.00 91.19 453 ASN A C 1
ATOM 3574 O O . ASN A 1 453 ? -10.839 1.258 23.523 1.00 91.19 453 ASN A O 1
ATOM 3578 N N . ARG A 1 454 ? -10.481 2.552 25.337 1.00 93.94 454 ARG A N 1
ATOM 3579 C CA . ARG A 1 454 ? -10.423 3.861 24.659 1.00 93.94 454 ARG A CA 1
ATOM 3580 C C . ARG A 1 454 ? -8.997 4.429 24.626 1.00 93.94 454 ARG A C 1
ATOM 3582 O O . ARG A 1 454 ? -8.768 5.611 24.849 1.00 93.94 454 ARG A O 1
ATOM 3589 N N . PHE A 1 455 ? -8.018 3.561 24.395 1.00 95.12 455 PHE A N 1
ATOM 3590 C CA . PHE A 1 455 ? -6.611 3.933 24.249 1.00 95.12 455 PHE A CA 1
ATOM 3591 C C . PHE A 1 455 ? -6.288 4.368 22.803 1.00 95.12 455 PHE A C 1
ATOM 3593 O O . PHE A 1 455 ? -7.075 4.094 21.893 1.00 95.12 455 PHE A O 1
ATOM 3600 N N . PRO A 1 456 ? -5.130 5.021 22.552 1.00 94.00 456 PRO A N 1
ATOM 3601 C CA . PRO A 1 456 ? -4.730 5.460 21.204 1.00 94.00 456 PRO A CA 1
ATOM 3602 C C . PRO A 1 456 ? -4.541 4.310 20.198 1.00 94.00 456 PRO A C 1
ATOM 3604 O O . PRO A 1 456 ? -4.472 4.540 18.994 1.00 94.00 456 PRO A O 1
ATOM 3607 N N . LEU A 1 457 ? -4.476 3.075 20.693 1.00 95.38 457 LEU A N 1
ATOM 3608 C CA . LEU A 1 457 ? -4.556 1.819 19.960 1.00 95.38 457 LEU A CA 1
ATOM 3609 C C . LEU A 1 457 ? -5.458 0.875 20.763 1.00 95.38 457 LEU A C 1
ATOM 3611 O O . LEU A 1 457 ? -5.459 0.917 21.991 1.00 95.38 457 LEU A O 1
ATOM 3615 N N . THR A 1 458 ? -6.204 0.007 20.082 1.00 95.50 458 THR A N 1
ATOM 3616 C CA . THR A 1 458 ? -7.114 -0.952 20.725 1.00 95.50 458 THR A CA 1
ATOM 3617 C C . THR A 1 458 ? -6.717 -2.387 20.418 1.00 95.50 458 THR A C 1
ATOM 3619 O O . THR A 1 458 ? -6.070 -2.657 19.406 1.00 95.50 458 THR A O 1
ATOM 3622 N N . TRP A 1 459 ? -7.120 -3.316 21.283 1.00 95.12 459 TRP A N 1
ATOM 3623 C CA . TRP A 1 459 ? -6.943 -4.748 21.069 1.00 95.12 459 TRP A CA 1
ATOM 3624 C C . TRP A 1 459 ? -8.163 -5.540 21.542 1.00 95.12 459 TRP A C 1
ATOM 3626 O O . TRP A 1 459 ? -8.932 -5.097 22.400 1.00 95.12 459 TRP A O 1
ATOM 3636 N N . SER A 1 460 ? -8.345 -6.725 20.967 1.00 95.12 460 SER A N 1
ATOM 3637 C CA . SER A 1 460 ? -9.359 -7.695 21.383 1.00 95.12 460 SER A CA 1
ATOM 3638 C C . SER A 1 460 ? -9.002 -9.095 20.896 1.00 95.12 460 SER A C 1
ATOM 3640 O O . SER A 1 460 ? -8.332 -9.242 19.874 1.00 95.12 460 SER A O 1
ATOM 3642 N N . SER A 1 461 ? -9.504 -10.130 21.571 1.00 94.94 461 SER A N 1
ATOM 3643 C CA . SER A 1 461 ? -9.481 -11.475 20.999 1.00 94.94 461 SER A CA 1
ATOM 3644 C C . SER A 1 461 ? -10.411 -11.554 19.785 1.00 94.94 461 SER A C 1
ATOM 3646 O O . SER A 1 461 ? -11.386 -10.802 19.666 1.00 94.94 461 SER A O 1
ATOM 3648 N N . ARG A 1 462 ? -10.152 -12.514 18.891 1.00 94.75 462 ARG A N 1
ATOM 3649 C CA . ARG A 1 462 ? -11.027 -12.765 17.735 1.00 94.75 462 ARG A CA 1
ATOM 3650 C C . ARG A 1 462 ? -12.472 -13.059 18.153 1.00 94.75 462 ARG A C 1
ATOM 3652 O O . ARG A 1 462 ? -13.385 -12.518 17.541 1.00 94.75 462 ARG A O 1
ATOM 3659 N N . SER A 1 463 ? -12.683 -13.874 19.190 1.00 96.12 463 SER A N 1
ATOM 3660 C CA . SER A 1 463 ? -14.029 -14.200 19.687 1.00 96.12 463 SER A CA 1
ATOM 3661 C C . SER A 1 463 ? -14.757 -12.963 20.205 1.00 96.12 463 SER A C 1
ATOM 3663 O O . SER A 1 463 ? -15.845 -12.660 19.732 1.00 96.12 463 SER A O 1
ATOM 3665 N N . ALA A 1 464 ? -14.112 -12.174 21.069 1.00 95.12 464 ALA A N 1
ATOM 3666 C CA . ALA A 1 464 ? -14.708 -10.953 21.603 1.00 95.12 464 ALA A CA 1
ATOM 3667 C C . ALA A 1 464 ? -15.035 -9.940 20.497 1.00 95.12 464 ALA A C 1
ATOM 3669 O O . ALA A 1 464 ? -16.029 -9.219 20.587 1.00 95.12 464 ALA A O 1
ATOM 3670 N N . LYS A 1 465 ? -14.212 -9.873 19.439 1.00 95.38 465 LYS A N 1
ATOM 3671 C CA . LYS A 1 465 ? -14.506 -9.019 18.287 1.00 95.38 465 LYS A CA 1
ATOM 3672 C C . LYS A 1 465 ? -15.749 -9.500 17.537 1.00 95.38 465 LYS A C 1
ATOM 3674 O O . LYS A 1 465 ? -16.608 -8.670 17.261 1.00 95.38 465 LYS A O 1
ATOM 3679 N N . ILE A 1 466 ? -15.859 -10.802 17.265 1.00 96.25 466 ILE A N 1
ATOM 3680 C CA . ILE A 1 466 ? -17.030 -11.411 16.610 1.00 96.25 466 ILE A CA 1
ATOM 3681 C C . ILE A 1 466 ? -18.303 -11.151 17.418 1.00 96.25 466 ILE A C 1
ATOM 3683 O O . ILE A 1 466 ? -19.307 -10.718 16.853 1.00 96.25 466 ILE A O 1
ATOM 3687 N N . ASP A 1 467 ? -18.263 -11.351 18.733 1.00 95.44 467 ASP A N 1
ATOM 3688 C CA . ASP A 1 467 ? -19.430 -11.149 19.595 1.00 95.44 467 ASP A CA 1
ATOM 3689 C C . ASP A 1 467 ? -19.907 -9.689 19.544 1.00 95.44 467 ASP A C 1
ATOM 3691 O O . ASP A 1 467 ? -21.096 -9.417 19.371 1.00 95.44 467 ASP A O 1
ATOM 3695 N N . ARG A 1 468 ? -18.969 -8.733 19.595 1.00 92.88 468 ARG A N 1
ATOM 3696 C CA . ARG A 1 468 ? -19.271 -7.292 19.538 1.00 92.88 468 ARG A CA 1
ATOM 3697 C C . ARG A 1 468 ? -19.804 -6.826 18.186 1.00 92.88 468 ARG A C 1
ATOM 3699 O O . ARG A 1 468 ? -20.532 -5.838 18.145 1.00 92.88 468 ARG A O 1
ATOM 3706 N N . THR A 1 469 ? -19.438 -7.490 17.091 1.00 94.06 469 THR A N 1
ATOM 3707 C CA . THR A 1 469 ? -19.802 -7.054 15.733 1.00 94.06 469 THR A CA 1
ATOM 3708 C C . THR A 1 469 ? -20.811 -7.962 15.039 1.00 94.06 469 THR A C 1
ATOM 3710 O O . THR A 1 469 ? -21.215 -7.675 13.915 1.00 94.06 469 THR A O 1
ATOM 3713 N N . THR A 1 470 ? -21.311 -9.006 15.706 1.00 94.88 470 THR A N 1
ATOM 3714 C CA . THR A 1 470 ? -22.383 -9.860 15.167 1.00 94.88 470 THR A CA 1
ATOM 3715 C C . THR A 1 470 ? -23.609 -9.030 14.777 1.00 94.88 470 THR A C 1
ATOM 3717 O O . THR A 1 470 ? -24.135 -9.192 13.676 1.00 94.88 470 THR A O 1
ATOM 3720 N N . GLY A 1 471 ? -23.991 -8.051 15.604 1.00 92.00 471 GLY A N 1
ATOM 3721 C CA . GLY A 1 471 ? -25.097 -7.132 15.314 1.00 92.00 471 GLY A CA 1
ATOM 3722 C C . GLY A 1 471 ? -24.884 -6.214 14.101 1.00 92.00 471 GLY A C 1
ATOM 3723 O O . GLY A 1 471 ? -25.822 -5.548 13.682 1.00 92.00 471 GLY A O 1
ATOM 3724 N N . TRP A 1 472 ? -23.685 -6.169 13.512 1.00 92.69 472 TRP A N 1
ATOM 3725 C CA . TRP A 1 472 ? -23.408 -5.411 12.282 1.00 92.69 472 TRP A CA 1
ATOM 3726 C C . TRP A 1 472 ? -23.694 -6.214 11.011 1.00 92.69 472 TRP A C 1
ATOM 3728 O O . TRP A 1 472 ? -23.645 -5.668 9.917 1.00 92.69 472 TRP A O 1
ATOM 3738 N N . THR A 1 473 ? -24.002 -7.505 11.148 1.00 92.19 473 THR A N 1
ATOM 3739 C CA . THR A 1 473 ? -24.262 -8.425 10.026 1.00 92.19 473 THR A CA 1
ATOM 3740 C C . THR A 1 473 ? -25.751 -8.723 9.839 1.00 92.19 473 THR A C 1
ATOM 3742 O O . THR A 1 473 ? -26.129 -9.750 9.276 1.00 92.19 473 THR A O 1
ATOM 3745 N N . VAL A 1 474 ? -26.608 -7.840 10.354 1.00 90.44 474 VAL A N 1
ATOM 3746 C CA . VAL A 1 474 ? -28.064 -7.973 10.277 1.00 90.44 474 VAL A CA 1
ATOM 3747 C C . VAL A 1 474 ? -28.524 -7.922 8.821 1.00 90.44 474 VAL A C 1
ATOM 3749 O O . VAL A 1 474 ? -28.115 -7.063 8.038 1.00 90.44 474 VAL A O 1
ATOM 3752 N N . THR A 1 475 ? -29.401 -8.855 8.466 1.00 87.62 475 THR A N 1
ATOM 3753 C CA . THR A 1 475 ? -30.083 -8.927 7.167 1.00 87.62 475 THR A CA 1
ATOM 3754 C C . THR A 1 475 ? -31.541 -9.324 7.380 1.00 87.62 475 THR A C 1
ATOM 3756 O O . THR A 1 475 ? -31.921 -9.718 8.482 1.00 87.62 475 THR A O 1
ATOM 3759 N N . SER A 1 476 ? -32.360 -9.269 6.328 1.00 85.12 476 SER A N 1
ATOM 3760 C CA . SER A 1 476 ? -33.731 -9.796 6.368 1.00 85.12 476 SER A CA 1
ATOM 3761 C C . SER A 1 476 ? -33.782 -11.285 6.737 1.00 85.12 476 SER A C 1
ATOM 3763 O O . SER A 1 476 ? -34.685 -11.707 7.451 1.00 85.12 476 SER A O 1
ATOM 3765 N N . GLU A 1 477 ? -32.797 -12.072 6.298 1.00 88.44 477 GLU A N 1
ATOM 3766 C CA . GLU A 1 477 ? -32.680 -13.503 6.612 1.00 88.44 477 GLU A CA 1
ATOM 3767 C C . GLU A 1 477 ? -32.114 -13.762 8.018 1.00 88.44 477 GLU A C 1
ATOM 3769 O O . GLU A 1 477 ? -32.372 -14.805 8.617 1.00 88.44 477 GLU A O 1
ATOM 3774 N N . GLN A 1 478 ? -31.323 -12.825 8.550 1.00 89.88 478 GLN A N 1
ATOM 3775 C CA . GLN A 1 478 ? -30.644 -12.928 9.845 1.00 89.88 478 GLN A CA 1
ATOM 3776 C C . GLN A 1 478 ? -30.868 -11.642 10.656 1.00 89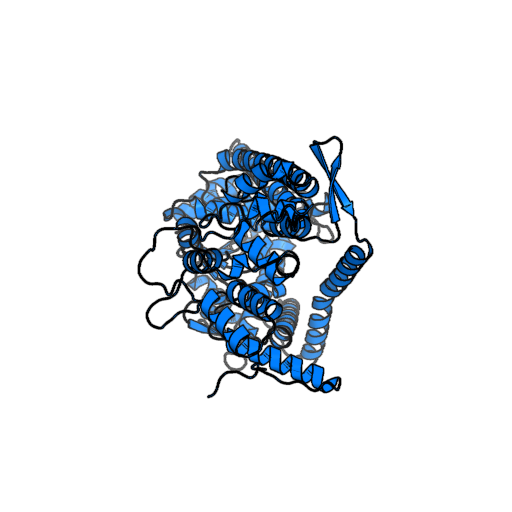.88 478 GLN A C 1
ATOM 3778 O O . GLN A 1 478 ? -29.959 -10.813 10.762 1.00 89.88 478 GLN A O 1
ATOM 3783 N N . PRO A 1 479 ? -32.064 -11.452 11.246 1.00 87.81 479 PRO A N 1
ATOM 3784 C CA . PRO A 1 479 ? -32.449 -10.198 11.902 1.00 87.81 479 PRO A CA 1
ATOM 3785 C C . PRO A 1 479 ? -31.636 -9.890 13.168 1.00 87.81 479 PRO A C 1
ATOM 3787 O O . PRO A 1 479 ? -31.549 -8.740 13.586 1.00 87.81 479 PRO A O 1
ATOM 3790 N N . THR A 1 480 ? -31.004 -10.899 13.770 1.00 88.88 480 THR A N 1
ATOM 3791 C CA . THR A 1 480 ? -30.088 -10.751 14.915 1.00 88.88 480 THR A CA 1
ATOM 3792 C C . THR A 1 480 ? -28.611 -10.720 14.503 1.00 88.88 480 THR A C 1
ATOM 3794 O O . THR A 1 480 ? -27.734 -10.673 15.363 1.00 88.88 480 THR A O 1
ATOM 3797 N N . GLY A 1 481 ? -28.323 -10.777 13.199 1.00 92.31 481 GLY A N 1
ATOM 3798 C CA . GLY A 1 481 ? -26.981 -10.977 12.656 1.00 92.31 481 GLY A CA 1
ATOM 3799 C C . GLY A 1 481 ? -26.489 -12.424 12.766 1.00 92.31 481 GLY A C 1
ATOM 3800 O O . GLY A 1 481 ? -27.178 -13.310 13.276 1.00 92.31 481 GLY A O 1
ATOM 3801 N N . SER A 1 482 ? -25.277 -12.672 12.267 1.00 93.94 482 SER A N 1
ATOM 3802 C CA . SER A 1 482 ? -24.624 -13.980 12.274 1.00 93.94 482 SER A CA 1
ATOM 3803 C C . SER A 1 482 ? -23.158 -13.889 12.673 1.00 93.94 482 SER A C 1
ATOM 3805 O O . SER A 1 482 ? -22.333 -13.309 11.966 1.00 93.94 482 SER A O 1
ATOM 3807 N N . ALA A 1 483 ? -22.812 -14.579 13.761 1.00 94.50 483 ALA A N 1
ATOM 3808 C CA . ALA A 1 483 ? -21.429 -14.723 14.207 1.00 94.50 483 ALA A CA 1
ATOM 3809 C C . ALA A 1 483 ? -20.535 -15.361 13.129 1.00 94.50 483 ALA A C 1
ATOM 3811 O O . ALA A 1 483 ? -19.380 -14.973 12.970 1.00 94.50 483 ALA A O 1
ATOM 3812 N N . ARG A 1 484 ? -21.077 -16.293 12.327 1.00 91.94 484 ARG A N 1
ATOM 3813 C CA . ARG A 1 484 ? -20.353 -16.903 11.199 1.00 91.94 484 ARG A CA 1
ATOM 3814 C C . ARG A 1 484 ? -20.020 -15.868 10.125 1.00 91.94 484 ARG A C 1
ATOM 3816 O O . ARG A 1 484 ? -18.905 -15.859 9.616 1.00 91.94 484 ARG A O 1
ATOM 3823 N N . MET A 1 485 ? -20.972 -14.997 9.786 1.00 91.06 485 MET A N 1
ATOM 3824 C CA . MET A 1 485 ? -20.740 -13.936 8.804 1.00 91.06 485 MET A CA 1
ATOM 3825 C C . MET A 1 485 ? -19.748 -12.897 9.332 1.00 91.06 485 MET A C 1
ATOM 3827 O O . MET A 1 485 ? -18.822 -12.527 8.615 1.00 91.06 485 MET A O 1
ATOM 3831 N N . ALA A 1 486 ? -19.887 -12.487 10.596 1.00 93.81 486 ALA A N 1
ATOM 3832 C CA . ALA A 1 486 ? -18.949 -11.572 11.241 1.00 93.81 486 ALA A CA 1
ATOM 3833 C C . ALA A 1 486 ? -17.524 -12.146 11.256 1.00 93.81 486 ALA A C 1
ATOM 3835 O O . ALA A 1 486 ? -16.577 -11.434 10.937 1.00 93.81 486 ALA A O 1
ATOM 3836 N N . ALA A 1 487 ? -17.376 -13.443 11.541 1.00 93.19 487 ALA A N 1
ATOM 3837 C CA . ALA A 1 487 ? -16.099 -14.147 11.489 1.00 93.19 487 ALA A CA 1
ATOM 3838 C C . ALA A 1 487 ? -15.471 -14.128 10.083 1.00 93.19 487 ALA A C 1
ATOM 3840 O O . ALA A 1 487 ? -14.319 -13.724 9.940 1.00 93.19 487 ALA A O 1
ATOM 3841 N N . ALA A 1 488 ? -16.236 -14.491 9.047 1.00 91.44 488 ALA A N 1
ATOM 3842 C CA . ALA A 1 488 ? -15.744 -14.512 7.668 1.00 91.44 488 ALA A CA 1
ATOM 3843 C C . ALA A 1 488 ? -15.321 -13.113 7.176 1.00 91.44 488 ALA A C 1
ATOM 3845 O O . ALA A 1 488 ? -14.282 -12.963 6.529 1.00 91.44 488 ALA A O 1
ATOM 3846 N N . ILE A 1 489 ? -16.100 -12.076 7.512 1.00 92.88 489 ILE A N 1
ATOM 3847 C CA . ILE A 1 489 ? -15.788 -10.677 7.178 1.00 92.88 489 ILE A CA 1
ATOM 3848 C C . ILE A 1 489 ? -14.549 -10.191 7.939 1.00 92.88 489 ILE A C 1
ATOM 3850 O O . ILE A 1 489 ? -13.682 -9.537 7.358 1.00 92.88 489 ILE A O 1
ATOM 3854 N N . LEU A 1 490 ? -14.447 -10.515 9.228 1.00 93.75 490 LEU A N 1
ATOM 3855 C CA . LEU A 1 490 ? -13.297 -10.152 10.048 1.00 93.75 490 LEU A CA 1
ATOM 3856 C C . LEU A 1 490 ? -12.009 -10.752 9.476 1.00 93.75 490 LEU A C 1
ATOM 3858 O O . LEU A 1 490 ? -11.025 -10.036 9.294 1.00 93.75 490 LEU A O 1
ATOM 3862 N N . ASP A 1 491 ? -12.031 -12.036 9.122 1.00 91.31 491 ASP A N 1
ATOM 3863 C CA . ASP A 1 491 ? -10.877 -12.716 8.534 1.00 91.31 491 ASP A CA 1
ATOM 3864 C C . ASP A 1 491 ? -10.526 -12.147 7.148 1.00 91.31 491 ASP A C 1
ATOM 3866 O O . ASP A 1 491 ? -9.348 -12.021 6.812 1.00 91.31 491 ASP A O 1
ATOM 3870 N N . PHE A 1 492 ? -11.522 -11.724 6.361 1.00 90.75 492 PHE A N 1
ATOM 3871 C CA . PHE A 1 492 ? -11.307 -11.069 5.066 1.00 90.75 492 PHE A CA 1
ATOM 3872 C C . PHE A 1 492 ? -10.522 -9.747 5.177 1.00 90.75 492 PHE A C 1
ATOM 3874 O O . PHE A 1 492 ? -9.673 -9.459 4.328 1.00 90.75 492 PHE A O 1
ATOM 3881 N N . TRP A 1 493 ? -10.762 -8.964 6.233 1.00 92.19 493 TRP A N 1
ATOM 3882 C CA . TRP A 1 493 ? -10.070 -7.694 6.495 1.00 92.19 493 TRP A CA 1
ATOM 3883 C C . TRP A 1 493 ? -8.842 -7.824 7.406 1.00 92.19 493 TRP A C 1
ATOM 3885 O O . TRP A 1 493 ? -8.228 -6.814 7.758 1.00 92.19 493 TRP A O 1
ATOM 3895 N N . THR A 1 494 ? -8.473 -9.048 7.791 1.00 93.25 494 THR A N 1
ATOM 3896 C CA . THR A 1 494 ? -7.358 -9.298 8.708 1.00 93.25 494 THR A CA 1
ATOM 3897 C C . THR A 1 494 ? -6.008 -9.282 7.994 1.00 93.25 494 THR A C 1
ATOM 3899 O O . THR A 1 494 ? -5.794 -9.903 6.947 1.00 93.25 494 THR A O 1
ATOM 3902 N N . TYR A 1 495 ? -5.064 -8.575 8.605 1.00 93.12 495 TYR A N 1
ATOM 3903 C CA . TYR A 1 495 ? -3.654 -8.571 8.265 1.00 93.12 495 TYR A CA 1
ATOM 3904 C C . TYR A 1 495 ? -2.883 -9.412 9.291 1.00 93.12 495 TYR A C 1
ATOM 3906 O O . TYR A 1 495 ? -2.662 -8.988 10.425 1.00 93.12 495 TYR A O 1
ATOM 3914 N N . ASP A 1 496 ? -2.495 -10.628 8.901 1.00 93.44 496 ASP A N 1
ATOM 3915 C CA . ASP A 1 496 ? -1.749 -11.551 9.760 1.00 93.44 496 ASP A CA 1
ATOM 3916 C C . ASP A 1 496 ? -0.259 -11.178 9.816 1.00 93.44 496 ASP A C 1
ATOM 3918 O O . ASP A 1 496 ? 0.509 -11.473 8.899 1.00 93.44 496 ASP A O 1
ATOM 3922 N N . MET A 1 497 ? 0.142 -10.522 10.910 1.00 94.94 497 MET A N 1
ATOM 3923 C CA . MET A 1 497 ? 1.504 -10.008 11.104 1.00 94.94 497 MET A CA 1
ATOM 3924 C C . MET A 1 497 ? 2.536 -11.130 11.176 1.00 94.94 497 MET A C 1
ATOM 3926 O O . MET A 1 497 ? 3.671 -10.958 10.743 1.00 94.94 497 MET A O 1
ATOM 3930 N N . LEU A 1 498 ? 2.149 -12.286 11.722 1.00 93.56 498 LEU A N 1
ATOM 3931 C CA . LEU A 1 498 ? 3.044 -13.429 11.862 1.00 93.56 498 LEU A CA 1
ATOM 3932 C C . LEU A 1 498 ? 3.342 -14.055 10.497 1.00 93.56 498 LEU A C 1
ATOM 3934 O O . LEU A 1 498 ? 4.493 -14.359 10.199 1.00 93.56 498 LEU A O 1
ATOM 3938 N N . SER A 1 499 ? 2.308 -14.233 9.676 1.00 91.69 499 SER A N 1
ATOM 3939 C CA . SER A 1 499 ? 2.445 -14.781 8.322 1.00 91.69 499 SER A CA 1
ATOM 3940 C C . SER A 1 499 ? 3.229 -13.836 7.414 1.00 91.69 499 SER A C 1
ATOM 3942 O O . SER A 1 499 ? 4.045 -14.279 6.608 1.00 91.69 499 SER A O 1
ATOM 3944 N N . GLU A 1 500 ? 3.015 -12.531 7.570 1.00 93.50 500 GLU A N 1
ATOM 3945 C CA . GLU A 1 500 ? 3.751 -11.529 6.811 1.00 93.50 500 GLU A CA 1
ATOM 3946 C C . GLU A 1 500 ? 5.219 -11.446 7.234 1.00 93.50 500 GLU A C 1
ATOM 3948 O O . GLU A 1 500 ? 6.094 -11.450 6.372 1.00 93.50 500 GLU A O 1
ATOM 3953 N N . ALA A 1 501 ? 5.516 -11.442 8.536 1.00 94.62 501 ALA A N 1
ATOM 3954 C CA . ALA A 1 501 ? 6.894 -11.502 9.017 1.00 94.62 501 ALA A CA 1
ATOM 3955 C C . ALA A 1 501 ? 7.616 -12.756 8.507 1.00 94.62 501 ALA A C 1
ATOM 3957 O O . ALA A 1 501 ? 8.734 -12.651 8.017 1.00 94.62 501 ALA A O 1
ATOM 3958 N N . ASP A 1 502 ? 6.959 -13.919 8.534 1.00 92.94 502 ASP A N 1
ATOM 3959 C CA . ASP A 1 502 ? 7.509 -15.170 8.000 1.00 92.94 502 ASP A CA 1
ATOM 3960 C C . ASP A 1 502 ? 7.896 -15.056 6.520 1.00 92.94 502 ASP A C 1
ATOM 3962 O O . ASP A 1 502 ? 8.959 -15.527 6.119 1.00 92.94 502 ASP A O 1
ATOM 3966 N N . ARG A 1 503 ? 7.039 -14.426 5.710 1.00 92.31 503 ARG A N 1
ATOM 3967 C CA . ARG A 1 503 ? 7.294 -14.183 4.286 1.00 92.31 503 ARG A CA 1
ATOM 3968 C C . ARG A 1 503 ? 8.461 -13.216 4.093 1.00 92.31 503 ARG A C 1
ATOM 3970 O O . ARG A 1 503 ? 9.372 -13.486 3.315 1.00 92.31 503 ARG A O 1
ATOM 3977 N N . LEU A 1 504 ? 8.428 -12.092 4.806 1.00 93.69 504 LEU A N 1
ATOM 3978 C CA . LEU A 1 504 ? 9.423 -11.030 4.701 1.00 93.69 504 LEU A CA 1
ATOM 3979 C C . LEU A 1 504 ? 10.813 -11.483 5.169 1.00 93.69 504 LEU A C 1
ATOM 3981 O O . LEU A 1 504 ? 11.796 -11.116 4.541 1.00 93.69 504 LEU A O 1
ATOM 3985 N N . GLN A 1 505 ? 10.900 -12.290 6.228 1.00 93.75 505 GLN A N 1
ATOM 3986 C CA . GLN A 1 505 ? 12.160 -12.819 6.770 1.00 93.75 505 GLN A CA 1
ATOM 3987 C C . GLN A 1 505 ? 12.795 -13.899 5.884 1.00 93.75 505 GLN A C 1
ATOM 3989 O O . GLN A 1 505 ? 13.992 -14.145 5.984 1.00 93.75 505 GLN A O 1
ATOM 3994 N N . ARG A 1 506 ? 12.007 -14.551 5.020 1.00 92.62 506 ARG A N 1
ATOM 3995 C CA . ARG A 1 506 ? 12.505 -15.491 4.000 1.00 92.62 506 ARG A CA 1
ATOM 3996 C C . ARG A 1 506 ? 12.779 -14.823 2.651 1.00 92.62 506 ARG A C 1
ATOM 3998 O O . ARG A 1 506 ? 13.025 -15.531 1.677 1.00 92.62 506 ARG A O 1
ATOM 4005 N N . ASP A 1 507 ? 12.673 -13.494 2.580 1.00 88.06 507 ASP A N 1
ATOM 4006 C CA . ASP A 1 507 ? 12.753 -12.710 1.343 1.00 88.06 507 ASP A CA 1
ATOM 4007 C C . ASP A 1 507 ? 11.827 -13.243 0.229 1.00 88.06 507 ASP A C 1
ATOM 4009 O O . ASP A 1 507 ? 12.103 -13.140 -0.969 1.00 88.06 507 ASP A O 1
ATOM 4013 N N . GLU A 1 508 ? 10.684 -13.819 0.617 1.00 86.94 508 GLU A N 1
ATOM 4014 C CA . GLU A 1 508 ? 9.725 -14.368 -0.333 1.00 86.94 508 GLU A CA 1
ATOM 4015 C C . GLU A 1 508 ? 9.000 -13.231 -1.077 1.00 86.94 508 GLU A C 1
ATOM 4017 O O . GLU A 1 508 ? 8.442 -12.315 -0.452 1.00 86.94 508 GLU A O 1
ATOM 4022 N N . PRO A 1 509 ? 8.928 -13.280 -2.420 1.00 81.06 509 PRO A N 1
ATOM 4023 C CA . PRO A 1 509 ? 8.310 -12.224 -3.205 1.00 81.06 509 PRO A CA 1
ATOM 4024 C C . PRO A 1 509 ? 6.803 -12.150 -2.944 1.00 81.06 509 PRO A C 1
ATOM 4026 O O . PRO A 1 509 ? 6.094 -13.155 -2.927 1.00 81.06 509 PRO A O 1
ATOM 4029 N N . GLY A 1 510 ? 6.289 -10.932 -2.803 1.00 81.44 510 GLY A N 1
ATOM 4030 C CA . GLY A 1 510 ? 4.880 -10.689 -2.512 1.00 81.44 510 GLY A CA 1
ATOM 4031 C C . GLY A 1 510 ? 4.634 -9.258 -2.055 1.00 81.44 510 GLY A C 1
ATOM 4032 O O . GLY A 1 510 ? 5.559 -8.548 -1.654 1.00 81.44 510 GLY A O 1
ATOM 4033 N N . LEU A 1 511 ? 3.378 -8.834 -2.144 1.00 85.44 511 LEU A N 1
ATOM 4034 C CA . LEU A 1 511 ? 2.959 -7.502 -1.731 1.00 85.44 511 LEU A CA 1
ATOM 4035 C C . LEU A 1 511 ? 2.534 -7.525 -0.266 1.00 85.44 511 LEU A C 1
ATOM 4037 O O . LEU A 1 511 ? 1.685 -8.330 0.109 1.00 85.44 511 LEU A O 1
ATOM 4041 N N . ALA A 1 512 ? 3.084 -6.605 0.522 1.00 85.94 512 ALA A N 1
ATOM 4042 C CA . ALA A 1 512 ? 2.628 -6.368 1.880 1.00 85.94 512 ALA A CA 1
ATOM 4043 C C . ALA A 1 512 ? 1.354 -5.499 1.860 1.00 85.94 512 ALA A C 1
ATOM 4045 O O . ALA A 1 512 ? 1.313 -4.493 1.128 1.00 85.94 512 ALA A O 1
ATOM 4046 N N . PRO A 1 513 ? 0.304 -5.863 2.614 1.00 85.31 513 PRO A N 1
ATOM 4047 C CA . PRO A 1 513 ? -0.813 -4.969 2.890 1.00 85.31 513 PRO A CA 1
ATOM 4048 C C . PRO A 1 513 ? -0.349 -3.681 3.574 1.00 85.31 513 PRO A C 1
ATOM 4050 O O . PRO A 1 513 ? 0.559 -3.702 4.407 1.00 85.31 513 PRO A O 1
ATOM 4053 N N . ARG A 1 514 ? -0.994 -2.564 3.233 1.00 88.25 514 ARG A N 1
ATOM 4054 C CA . ARG A 1 514 ? -0.860 -1.314 3.985 1.00 88.25 514 ARG A CA 1
ATOM 4055 C C . ARG A 1 514 ? -1.800 -1.308 5.187 1.00 88.25 514 ARG A C 1
ATOM 4057 O O . ARG A 1 514 ? -2.875 -1.908 5.129 1.00 88.25 514 ARG A O 1
ATOM 4064 N N . LEU A 1 515 ? -1.441 -0.564 6.236 1.00 85.19 515 LEU A N 1
ATOM 4065 C CA . LEU A 1 515 ? -2.308 -0.328 7.405 1.00 85.19 515 LEU A CA 1
ATOM 4066 C C . LEU A 1 515 ? -3.730 0.110 7.005 1.00 85.19 515 LEU A C 1
ATOM 4068 O O . LEU A 1 515 ? -4.710 -0.380 7.557 1.00 85.19 515 LEU A O 1
ATOM 4072 N N . ILE A 1 516 ? -3.825 0.972 5.989 1.00 85.50 516 ILE A N 1
ATOM 4073 C CA . ILE A 1 516 ? -5.078 1.504 5.430 1.00 85.50 516 ILE A CA 1
ATOM 4074 C C . ILE A 1 516 ? -5.817 0.543 4.492 1.00 85.50 516 ILE A C 1
ATOM 4076 O O . ILE A 1 516 ? -6.829 0.917 3.922 1.00 85.50 516 ILE A O 1
ATOM 4080 N N . GLU A 1 517 ? -5.303 -0.653 4.219 1.00 89.81 517 GLU A N 1
ATOM 4081 C CA . GLU A 1 517 ? -5.977 -1.623 3.342 1.00 89.81 517 GLU A CA 1
ATOM 4082 C C . GLU A 1 517 ? -6.638 -2.744 4.146 1.00 89.81 517 GLU A C 1
ATOM 4084 O O . GLU A 1 517 ? -7.671 -3.276 3.738 1.00 89.81 517 GLU A O 1
ATOM 4089 N N . ARG A 1 518 ? -6.042 -3.110 5.288 1.00 90.88 518 ARG A N 1
ATOM 4090 C CA . ARG A 1 518 ? -6.524 -4.160 6.192 1.00 90.88 518 ARG A CA 1
ATOM 4091 C C . ARG A 1 518 ? -6.365 -3.714 7.650 1.00 90.88 518 ARG A C 1
ATOM 4093 O O . ARG A 1 518 ? -5.300 -3.920 8.233 1.00 90.88 518 ARG A O 1
ATOM 4100 N N . PRO A 1 519 ? -7.410 -3.127 8.259 1.00 90.69 519 PRO A N 1
ATOM 4101 C CA . PRO A 1 519 ? -7.287 -2.440 9.547 1.00 90.69 519 PRO A CA 1
ATOM 4102 C C . PRO A 1 519 ? -7.244 -3.373 10.767 1.00 90.69 519 PRO A C 1
ATOM 4104 O O . PRO A 1 519 ? -7.114 -2.898 11.895 1.00 90.69 519 PRO A O 1
ATOM 4107 N N . TYR A 1 520 ? -7.386 -4.688 10.575 1.00 94.50 520 TYR A N 1
ATOM 4108 C CA . TYR A 1 520 ? -7.355 -5.685 11.646 1.00 94.50 520 TYR A CA 1
ATOM 4109 C C . TYR A 1 520 ? -5.979 -6.350 11.708 1.00 94.50 520 TYR A C 1
ATOM 4111 O O . TYR A 1 520 ? -5.722 -7.330 11.012 1.00 94.50 520 TYR A O 1
ATOM 4119 N N . LEU A 1 521 ? -5.084 -5.815 12.537 1.00 96.19 521 LEU A N 1
ATOM 4120 C CA . LEU A 1 521 ? -3.699 -6.271 12.651 1.00 96.19 521 LEU A CA 1
ATOM 4121 C C . LEU A 1 521 ? -3.621 -7.440 13.638 1.00 96.19 521 LEU A C 1
ATOM 4123 O O . LEU A 1 521 ? -3.763 -7.260 14.847 1.00 96.19 521 LEU A O 1
ATOM 4127 N N . LYS A 1 522 ? -3.414 -8.659 13.146 1.00 95.94 522 LYS A N 1
ATOM 4128 C CA . LYS A 1 522 ? -3.408 -9.861 13.984 1.00 95.94 522 LYS A CA 1
ATOM 4129 C C . LYS A 1 522 ? -2.002 -10.184 14.484 1.00 95.94 522 LYS A C 1
ATOM 4131 O O . LYS A 1 522 ? -1.128 -10.545 13.699 1.00 95.94 522 LYS A O 1
ATOM 4136 N N . PHE A 1 523 ? -1.835 -10.139 15.803 1.00 95.38 523 PHE A N 1
ATOM 4137 C CA . PHE A 1 523 ? -0.634 -10.529 16.540 1.00 95.38 523 PHE A CA 1
ATOM 4138 C C . PHE A 1 523 ? -0.921 -11.777 17.383 1.00 95.38 523 PHE A C 1
ATOM 4140 O O . PHE A 1 523 ? -1.311 -11.697 18.549 1.00 95.38 523 PHE A O 1
ATOM 4147 N N . GLY A 1 524 ? -0.765 -12.959 16.783 1.00 90.94 524 GLY A N 1
ATOM 4148 C CA . GLY A 1 524 ? -1.122 -14.220 17.433 1.00 90.94 524 GLY A CA 1
ATOM 4149 C C . GLY A 1 524 ? -2.623 -14.271 17.770 1.00 90.94 524 GLY A C 1
ATOM 4150 O O . GLY A 1 524 ? -3.430 -14.251 16.837 1.00 90.94 524 GLY A O 1
ATOM 4151 N N . PRO A 1 525 ? -3.017 -14.367 19.057 1.00 91.44 525 PRO A N 1
ATOM 4152 C CA . PRO A 1 525 ? -4.427 -14.413 19.452 1.00 91.44 525 PRO A CA 1
ATOM 4153 C C . PRO A 1 525 ? -5.112 -13.035 19.487 1.00 91.44 525 PRO A C 1
ATOM 4155 O O . PRO A 1 525 ? -6.342 -12.977 19.562 1.00 91.44 525 PRO A O 1
ATOM 4158 N N . GLN A 1 526 ? -4.341 -11.944 19.443 1.00 95.12 526 GLN A N 1
ATOM 4159 C CA . GLN A 1 526 ? -4.848 -10.581 19.595 1.00 95.12 526 GLN A CA 1
ATOM 4160 C C . GLN A 1 526 ? -5.053 -9.904 18.237 1.00 95.12 526 GLN A C 1
ATOM 4162 O O . GLN A 1 526 ? -4.197 -9.970 17.354 1.00 95.12 526 GLN A O 1
ATOM 4167 N N . LEU A 1 527 ? -6.183 -9.218 18.086 1.00 96.19 527 LEU A N 1
ATOM 4168 C CA . LEU A 1 527 ? -6.474 -8.304 16.986 1.00 96.19 527 LEU A CA 1
ATOM 4169 C C . LEU A 1 527 ? -6.284 -6.878 17.476 1.00 96.19 527 LEU A C 1
ATOM 4171 O O . LEU A 1 527 ? -7.025 -6.422 18.345 1.00 96.19 527 LEU A O 1
ATOM 4175 N N . VAL A 1 528 ? -5.307 -6.193 16.899 1.00 97.00 528 VAL A N 1
ATOM 4176 C CA . VAL A 1 528 ? -4.968 -4.800 17.164 1.00 97.00 528 VAL A CA 1
ATOM 4177 C C . VAL A 1 528 ? -5.597 -3.912 16.093 1.00 97.00 528 VAL A C 1
ATOM 4179 O O . VAL A 1 528 ? -5.566 -4.241 14.907 1.00 97.00 528 VAL A O 1
ATOM 4182 N N . GLN A 1 529 ? -6.160 -2.776 16.501 1.00 96.50 529 GLN A N 1
ATOM 4183 C CA . GLN A 1 529 ? -6.688 -1.758 15.592 1.00 96.50 529 GLN A CA 1
ATOM 4184 C C . GLN A 1 529 ? -6.200 -0.370 15.993 1.00 96.50 529 GLN A C 1
ATOM 4186 O O . GLN A 1 529 ? -6.014 -0.078 17.177 1.00 96.50 529 GLN A O 1
ATOM 4191 N N . LEU A 1 530 ? -6.041 0.488 14.989 1.00 97.00 530 LEU A N 1
ATOM 4192 C CA . LEU A 1 530 ? -5.544 1.852 15.120 1.00 97.00 530 LEU A CA 1
ATOM 4193 C C . LEU A 1 530 ? -6.706 2.830 14.864 1.00 97.00 530 LEU A C 1
ATOM 4195 O O . LEU A 1 530 ? -7.060 3.028 13.700 1.00 97.00 530 LEU A O 1
ATOM 4199 N N . PRO A 1 531 ? -7.318 3.433 15.903 1.00 96.50 531 PRO A N 1
ATOM 4200 C CA . PRO A 1 531 ? -8.433 4.373 15.748 1.00 96.50 531 PRO A CA 1
ATOM 4201 C C . PRO A 1 531 ? -8.158 5.504 14.751 1.00 96.50 531 PRO A C 1
ATOM 4203 O O . PRO A 1 531 ? -8.999 5.809 13.910 1.00 96.50 531 PRO A O 1
ATOM 4206 N N . TRP A 1 532 ? -6.951 6.071 14.797 1.00 94.38 532 TRP A N 1
ATOM 4207 C CA . TRP A 1 532 ? -6.494 7.161 13.930 1.00 94.38 532 TRP A CA 1
ATOM 4208 C C . TRP A 1 532 ? -6.288 6.750 12.462 1.00 94.38 532 TRP A C 1
ATOM 4210 O O . TRP A 1 532 ? -6.266 7.613 11.592 1.00 94.38 532 TRP A O 1
ATOM 4220 N N . VAL A 1 533 ? -6.174 5.449 12.171 1.00 93.56 533 VAL A N 1
ATOM 4221 C CA . VAL A 1 533 ? -6.216 4.923 10.797 1.00 93.56 533 VAL A CA 1
ATOM 4222 C C . VAL A 1 533 ? -7.659 4.630 10.417 1.00 93.56 533 VAL A C 1
ATOM 4224 O O . VAL A 1 533 ? -8.164 5.171 9.441 1.00 93.56 533 VAL A O 1
ATOM 4227 N N . ALA A 1 534 ? -8.346 3.804 11.209 1.00 92.81 534 ALA A N 1
ATOM 4228 C CA . ALA A 1 534 ? -9.674 3.300 10.877 1.00 92.81 534 ALA A CA 1
ATOM 4229 C C . ALA A 1 534 ? -10.726 4.413 10.748 1.00 92.81 534 ALA A C 1
ATOM 4231 O O . ALA A 1 534 ? -11.634 4.286 9.934 1.00 92.81 534 ALA A O 1
ATOM 4232 N N . GLY A 1 535 ? -10.606 5.506 11.510 1.00 91.69 535 GLY A N 1
ATOM 4233 C CA . GLY A 1 535 ? -11.518 6.648 11.406 1.00 91.69 535 GLY A CA 1
ATOM 4234 C C . GLY A 1 535 ? -11.360 7.460 10.112 1.00 91.69 535 GLY A C 1
ATOM 4235 O O . GLY A 1 535 ? -12.340 8.001 9.605 1.00 91.69 535 GLY A O 1
ATOM 4236 N N . TYR A 1 536 ? -10.150 7.511 9.547 1.00 89.88 536 TYR A N 1
ATOM 4237 C CA . TYR A 1 536 ? -9.814 8.365 8.399 1.00 89.88 536 TYR A CA 1
ATOM 4238 C C . TYR A 1 536 ? -9.525 7.597 7.100 1.00 89.88 536 TYR A C 1
ATOM 4240 O O . TYR A 1 536 ? -9.331 8.213 6.054 1.00 89.88 536 TYR A O 1
ATOM 4248 N N . GLN A 1 537 ? -9.469 6.267 7.154 1.00 87.88 537 GLN A N 1
ATOM 4249 C CA . GLN A 1 537 ? -9.165 5.402 6.020 1.00 87.88 537 GLN A CA 1
ATOM 4250 C C . GLN A 1 537 ? -10.135 5.624 4.846 1.00 87.88 537 GLN A C 1
ATOM 4252 O O . GLN A 1 537 ? -11.355 5.668 5.014 1.00 87.88 537 GLN A O 1
ATOM 4257 N N . ASP A 1 538 ? -9.588 5.684 3.629 1.00 90.00 538 ASP A N 1
ATOM 4258 C CA . ASP A 1 538 ? -10.377 5.575 2.402 1.00 90.00 538 ASP A CA 1
ATOM 4259 C C . ASP A 1 538 ? -10.738 4.102 2.159 1.00 90.00 538 ASP A C 1
ATOM 4261 O O . ASP A 1 538 ? -9.969 3.320 1.590 1.00 90.00 538 ASP A O 1
ATOM 4265 N N . ASN A 1 539 ? -11.920 3.718 2.632 1.00 92.94 539 ASN A N 1
ATOM 4266 C CA . ASN A 1 539 ? -12.425 2.352 2.544 1.00 92.94 539 ASN A CA 1
ATOM 4267 C C . ASN A 1 539 ? -12.709 1.895 1.102 1.00 92.94 539 ASN A C 1
ATOM 4269 O O . ASN A 1 539 ? -12.607 0.699 0.821 1.00 92.94 539 ASN A O 1
ATOM 4273 N N . ASP A 1 540 ? -13.018 2.814 0.179 1.00 91.31 540 ASP A N 1
ATOM 4274 C CA . ASP A 1 540 ? -13.204 2.490 -1.242 1.00 91.31 540 ASP A CA 1
ATOM 4275 C C . ASP A 1 540 ? -11.871 2.032 -1.842 1.00 91.31 540 ASP A C 1
ATOM 4277 O O . ASP A 1 540 ? -11.742 0.917 -2.363 1.00 91.31 540 ASP A O 1
ATOM 4281 N N . MET A 1 541 ? -10.832 2.848 -1.665 1.00 90.06 541 MET A N 1
ATOM 4282 C CA . MET A 1 541 ? -9.488 2.512 -2.131 1.00 90.06 541 MET A CA 1
ATOM 4283 C C . MET A 1 541 ? -8.913 1.287 -1.414 1.00 90.06 541 MET A C 1
ATOM 4285 O O . MET A 1 541 ? -8.274 0.447 -2.056 1.00 90.06 541 MET A O 1
ATOM 4289 N N . ALA A 1 542 ? -9.182 1.130 -0.117 1.00 92.25 542 ALA A N 1
ATOM 4290 C CA . ALA A 1 542 ? -8.807 -0.056 0.645 1.00 92.25 542 ALA A CA 1
ATOM 4291 C C . ALA A 1 542 ? -9.422 -1.334 0.064 1.00 92.25 542 ALA A C 1
ATOM 4293 O O . ALA A 1 542 ? -8.713 -2.323 -0.134 1.00 92.25 542 ALA A O 1
ATOM 4294 N N . ALA A 1 543 ? -10.717 -1.314 -0.267 1.00 92.75 543 ALA A N 1
ATOM 4295 C CA . ALA A 1 543 ? -11.408 -2.459 -0.846 1.00 92.75 543 ALA A CA 1
ATOM 4296 C C . ALA A 1 543 ? -10.866 -2.817 -2.234 1.00 92.75 543 ALA A C 1
ATOM 4298 O O . ALA A 1 543 ? -10.567 -3.987 -2.500 1.00 92.75 543 ALA A O 1
ATOM 4299 N N . ILE A 1 544 ? -10.675 -1.817 -3.100 1.00 90.94 544 ILE A N 1
ATOM 4300 C CA . ILE A 1 544 ? -10.090 -2.008 -4.434 1.00 90.94 544 ILE A CA 1
ATOM 4301 C C . ILE A 1 544 ? -8.698 -2.633 -4.319 1.00 90.94 544 ILE A C 1
ATOM 4303 O O . ILE A 1 544 ? -8.418 -3.648 -4.965 1.00 90.94 544 ILE A O 1
ATOM 4307 N N . ASN A 1 545 ? -7.834 -2.073 -3.471 1.00 91.12 545 ASN A N 1
ATOM 4308 C CA . ASN A 1 545 ? -6.479 -2.578 -3.279 1.00 91.12 545 ASN A CA 1
ATOM 4309 C C . ASN A 1 545 ? -6.484 -3.986 -2.673 1.00 91.12 545 ASN A C 1
ATOM 4311 O O . ASN A 1 545 ? -5.765 -4.864 -3.155 1.00 91.12 545 ASN A O 1
ATOM 4315 N N . ASN A 1 546 ? -7.333 -4.256 -1.681 1.00 89.62 546 ASN A N 1
ATOM 4316 C CA . ASN A 1 546 ? -7.424 -5.585 -1.084 1.00 89.62 546 ASN A CA 1
ATOM 4317 C C . ASN A 1 546 ? -7.787 -6.656 -2.127 1.00 89.62 546 ASN A C 1
ATOM 4319 O O . ASN A 1 546 ? -7.176 -7.723 -2.172 1.00 89.62 546 ASN A O 1
ATOM 4323 N N . LEU A 1 547 ? -8.721 -6.350 -3.028 1.00 87.81 547 LEU A N 1
ATOM 4324 C CA . LEU A 1 547 ? -9.219 -7.303 -4.019 1.00 87.81 547 LEU A CA 1
ATOM 4325 C C . LEU A 1 547 ? -8.329 -7.447 -5.252 1.00 87.81 547 LEU A C 1
ATOM 4327 O O . LEU A 1 547 ? -8.194 -8.556 -5.772 1.00 87.81 547 LEU A O 1
ATOM 4331 N N . ARG A 1 548 ? -7.766 -6.337 -5.745 1.00 85.25 548 ARG A N 1
ATOM 4332 C CA . ARG A 1 548 ? -7.094 -6.277 -7.055 1.00 85.25 548 ARG A CA 1
ATOM 4333 C C . ARG A 1 548 ? -5.576 -6.204 -6.949 1.00 85.25 548 ARG A C 1
ATOM 4335 O O . ARG A 1 548 ? -4.902 -6.682 -7.854 1.00 85.25 548 ARG A O 1
ATOM 4342 N N . ARG A 1 549 ? -5.038 -5.657 -5.854 1.00 88.12 549 ARG A N 1
ATOM 4343 C CA . ARG A 1 549 ? -3.592 -5.593 -5.587 1.00 88.12 549 ARG A CA 1
ATOM 4344 C C . ARG A 1 549 ? -3.143 -6.787 -4.748 1.00 88.12 549 ARG A C 1
ATOM 4346 O O . ARG A 1 549 ? -2.297 -7.556 -5.191 1.00 88.12 549 ARG A O 1
ATOM 4353 N N . LEU A 1 550 ? -3.730 -6.974 -3.565 1.00 84.69 550 LEU A N 1
ATOM 4354 C CA . LEU A 1 550 ? -3.317 -8.021 -2.619 1.00 84.69 550 LEU A CA 1
ATOM 4355 C C . LEU A 1 550 ? -3.837 -9.407 -3.013 1.00 84.69 550 LEU A C 1
ATOM 4357 O O . LEU A 1 550 ? -3.101 -10.388 -2.965 1.00 84.69 550 LEU A O 1
ATOM 4361 N N . ALA A 1 551 ? -5.093 -9.487 -3.450 1.00 81.00 551 ALA A N 1
ATOM 4362 C CA . ALA A 1 551 ? -5.759 -10.741 -3.784 1.00 81.00 551 ALA A CA 1
ATOM 4363 C C . ALA A 1 551 ? -5.909 -10.964 -5.304 1.00 81.00 551 ALA A C 1
ATOM 4365 O O . ALA A 1 551 ? -6.870 -11.583 -5.763 1.00 81.00 551 ALA A O 1
ATOM 4366 N N . ALA A 1 552 ? -4.940 -10.483 -6.095 1.00 75.50 552 ALA A N 1
ATOM 4367 C CA . ALA A 1 552 ? -4.975 -10.502 -7.563 1.00 75.50 552 ALA A CA 1
ATOM 4368 C C . ALA A 1 552 ? -5.078 -11.911 -8.186 1.00 75.50 552 ALA A C 1
ATOM 4370 O O . ALA A 1 552 ? -5.519 -12.059 -9.322 1.00 75.50 552 ALA A O 1
ATOM 4371 N N . ARG A 1 553 ? -4.649 -12.952 -7.458 1.00 72.62 553 ARG A N 1
ATOM 4372 C CA . ARG A 1 553 ? -4.593 -14.350 -7.931 1.00 72.62 553 ARG A CA 1
ATOM 4373 C C . ARG A 1 553 ? -5.725 -15.234 -7.397 1.00 72.62 553 ARG A C 1
ATOM 4375 O O . ARG A 1 553 ? -5.615 -16.456 -7.449 1.00 72.62 553 ARG A O 1
ATOM 4382 N N . ARG A 1 554 ? -6.789 -14.633 -6.863 1.00 80.69 554 ARG A N 1
ATOM 4383 C CA . ARG A 1 554 ? -7.999 -15.348 -6.436 1.00 80.69 554 ARG A CA 1
ATOM 4384 C C . ARG A 1 554 ? -8.628 -16.125 -7.598 1.00 80.69 554 ARG A C 1
ATOM 4386 O O . ARG A 1 554 ? -8.527 -15.706 -8.753 1.00 80.69 554 ARG A O 1
ATOM 4393 N N . GLY A 1 555 ? -9.302 -17.235 -7.294 1.00 77.81 555 GLY A N 1
ATOM 4394 C CA . GLY A 1 555 ? -9.949 -18.081 -8.308 1.00 77.81 555 GLY A CA 1
ATOM 4395 C C . GLY A 1 555 ? -11.010 -17.332 -9.125 1.00 77.81 555 GLY A C 1
ATOM 4396 O O . GLY A 1 555 ? -11.247 -17.634 -10.293 1.00 77.81 555 GLY A O 1
ATOM 4397 N N . GLU A 1 556 ? -11.594 -16.290 -8.539 1.00 82.69 556 GLU A N 1
ATOM 4398 C CA . GLU A 1 556 ? -12.609 -15.438 -9.142 1.00 82.69 556 GLU A CA 1
ATOM 4399 C C . GLU A 1 556 ? -12.043 -14.448 -10.167 1.00 82.69 556 GLU A C 1
ATOM 4401 O O . GLU A 1 556 ? -12.810 -13.948 -10.990 1.00 82.69 556 GLU A O 1
ATOM 4406 N N . ALA A 1 557 ? -10.730 -14.182 -10.174 1.00 80.75 557 ALA A N 1
ATOM 4407 C CA . ALA A 1 557 ? -10.120 -13.128 -10.989 1.00 80.75 557 ALA A CA 1
ATOM 4408 C C . ALA A 1 557 ? -10.425 -13.286 -12.489 1.00 80.75 557 ALA A C 1
ATOM 4410 O O . ALA A 1 557 ? -10.765 -12.315 -13.160 1.00 80.75 557 ALA A O 1
ATOM 4411 N N . ALA A 1 558 ? -10.403 -14.516 -13.012 1.00 82.56 558 ALA A N 1
ATOM 4412 C CA . ALA A 1 558 ? -10.749 -14.784 -14.410 1.00 82.56 558 ALA A CA 1
ATOM 4413 C C . ALA A 1 558 ? -12.227 -14.483 -14.722 1.00 82.56 558 ALA A C 1
ATOM 4415 O O . ALA A 1 558 ? -12.561 -13.982 -15.796 1.00 82.56 558 ALA A O 1
ATOM 4416 N N . ALA A 1 559 ? -13.134 -14.783 -13.788 1.00 85.75 559 ALA A N 1
ATOM 4417 C CA . ALA A 1 559 ? -14.548 -14.450 -13.934 1.00 85.75 559 ALA A CA 1
ATOM 4418 C C . ALA A 1 559 ? -14.791 -12.937 -13.805 1.00 85.75 559 ALA A C 1
ATOM 4420 O O . ALA A 1 559 ? -15.603 -12.399 -14.554 1.00 85.75 559 ALA A O 1
ATOM 4421 N N . GLU A 1 560 ? -14.073 -12.257 -12.906 1.00 87.94 560 GLU A N 1
ATOM 4422 C CA . GLU A 1 560 ? -14.087 -10.796 -12.773 1.00 87.94 560 GLU A CA 1
ATOM 4423 C C . GLU A 1 560 ? -13.642 -10.124 -14.079 1.00 87.94 560 GLU A C 1
ATOM 4425 O O . GLU A 1 560 ? -14.375 -9.290 -14.602 1.00 87.94 560 GLU A O 1
ATOM 4430 N N . THR A 1 561 ? -12.513 -10.542 -14.666 1.00 85.56 561 THR A N 1
ATOM 4431 C CA . THR A 1 561 ? -12.026 -10.014 -15.953 1.00 85.56 561 THR A CA 1
ATOM 4432 C C . THR A 1 561 ? -13.055 -10.190 -17.067 1.00 85.56 561 THR A C 1
ATOM 4434 O O . THR A 1 561 ? -13.408 -9.218 -17.725 1.00 85.56 561 THR A O 1
ATOM 4437 N N . ARG A 1 562 ? -13.652 -11.383 -17.207 1.00 86.56 562 ARG A N 1
ATOM 4438 C CA . ARG A 1 562 ? -14.716 -11.609 -18.204 1.00 86.56 562 ARG A CA 1
ATOM 4439 C C . ARG A 1 562 ? -15.922 -10.685 -18.015 1.00 86.56 562 ARG A C 1
ATOM 4441 O O . ARG A 1 562 ? -16.533 -10.270 -18.999 1.00 86.56 562 ARG A O 1
ATOM 4448 N N . ARG A 1 563 ? -16.289 -10.361 -16.768 1.00 89.81 563 ARG A N 1
ATOM 4449 C CA . ARG A 1 563 ? -17.372 -9.405 -16.486 1.00 89.81 563 ARG A CA 1
ATOM 4450 C C . ARG A 1 563 ? -16.988 -7.981 -16.876 1.00 89.81 563 ARG A C 1
ATOM 4452 O O . ARG A 1 563 ? -17.827 -7.297 -17.453 1.00 89.81 563 ARG A O 1
ATOM 4459 N N . ILE A 1 564 ? -15.748 -7.562 -16.616 1.00 88.81 564 ILE A N 1
AT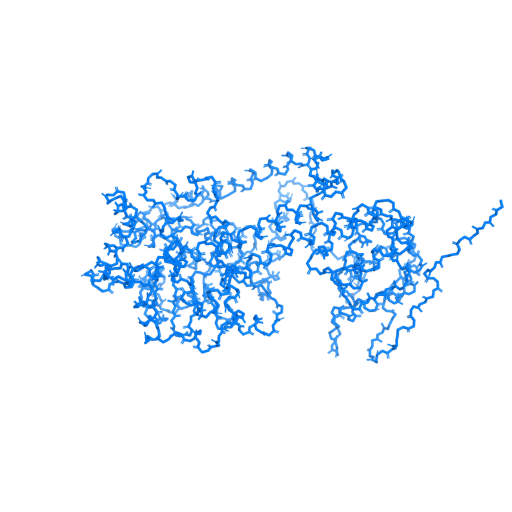OM 4460 C CA . ILE A 1 564 ? -15.232 -6.252 -17.050 1.00 88.81 564 ILE A CA 1
ATOM 4461 C C . ILE A 1 564 ? -15.316 -6.137 -18.568 1.00 88.81 564 ILE A C 1
ATOM 4463 O O . ILE A 1 564 ? -15.935 -5.200 -19.068 1.00 88.81 564 ILE A O 1
ATOM 4467 N N . ASP A 1 565 ? -14.773 -7.117 -19.290 1.00 88.31 565 ASP A N 1
ATOM 4468 C CA . ASP A 1 565 ? -14.765 -7.108 -20.753 1.00 88.31 565 ASP A CA 1
ATOM 4469 C C . ASP A 1 565 ? -16.197 -7.070 -21.301 1.00 88.31 565 ASP A C 1
ATOM 4471 O O . ASP A 1 565 ? -16.527 -6.259 -22.166 1.00 88.31 565 ASP A O 1
ATOM 4475 N N . GLY A 1 566 ? -17.091 -7.885 -20.730 1.00 88.56 566 GLY A N 1
ATOM 4476 C CA . GLY A 1 566 ? -18.508 -7.887 -21.080 1.00 88.56 566 GLY A CA 1
ATOM 4477 C C . GLY A 1 566 ? -19.210 -6.551 -20.808 1.00 88.56 566 GLY A C 1
ATOM 4478 O O . GLY A 1 566 ? -20.022 -6.108 -21.623 1.00 88.56 566 GLY A O 1
ATOM 4479 N N . HIS A 1 567 ? -18.918 -5.884 -19.688 1.00 86.50 567 HIS A N 1
ATOM 4480 C CA . HIS A 1 567 ? -19.461 -4.557 -19.382 1.00 86.50 567 HIS A CA 1
ATOM 4481 C C . HIS A 1 567 ? -18.938 -3.498 -20.351 1.00 86.50 567 HIS A C 1
ATOM 4483 O O . HIS A 1 567 ? -19.731 -2.726 -20.895 1.00 86.50 567 HIS A O 1
ATOM 4489 N N . LEU A 1 568 ? -17.632 -3.492 -20.613 1.00 87.19 568 LEU A N 1
ATOM 4490 C CA . LEU A 1 568 ? -17.008 -2.565 -21.547 1.00 87.19 568 LEU A CA 1
ATOM 4491 C C . LEU A 1 568 ? -17.570 -2.745 -22.961 1.00 87.19 568 LEU A C 1
ATOM 4493 O O . LEU A 1 568 ? -17.955 -1.763 -23.595 1.00 87.19 568 LEU A O 1
ATOM 4497 N N . ALA A 1 569 ? -17.718 -3.989 -23.421 1.00 88.88 569 ALA A N 1
ATOM 4498 C CA . ALA A 1 569 ? -18.329 -4.294 -24.709 1.00 88.88 569 ALA A CA 1
ATOM 4499 C C . ALA A 1 569 ? -19.766 -3.769 -24.806 1.00 88.88 569 ALA A C 1
ATOM 4501 O O . ALA A 1 569 ? -20.122 -3.151 -25.806 1.00 88.88 569 ALA A O 1
ATOM 4502 N N . LYS A 1 570 ? -20.581 -3.930 -23.754 1.00 88.38 570 LYS A N 1
ATOM 4503 C CA . LYS A 1 570 ? -21.941 -3.361 -23.712 1.00 88.38 570 LYS A CA 1
ATOM 4504 C C . LYS A 1 570 ? -21.930 -1.833 -23.789 1.00 88.38 570 LYS A C 1
ATOM 4506 O O . LYS A 1 570 ? -22.766 -1.257 -24.483 1.00 88.38 570 LYS A O 1
ATOM 4511 N N . LEU A 1 571 ? -21.012 -1.168 -23.084 1.00 88.12 571 LEU A N 1
ATOM 4512 C CA . LEU A 1 571 ? -20.893 0.294 -23.105 1.00 88.12 571 LEU A CA 1
ATOM 4513 C C . LEU A 1 571 ? -20.468 0.814 -24.482 1.00 88.12 571 LEU A C 1
ATOM 4515 O O . LEU A 1 571 ? -21.049 1.778 -24.976 1.00 88.12 571 LEU A O 1
ATOM 4519 N N . LEU A 1 572 ? -19.504 0.151 -25.117 1.00 90.44 572 LEU A N 1
ATOM 4520 C CA . LEU A 1 572 ? -19.063 0.452 -26.477 1.00 90.44 572 LEU A CA 1
ATOM 4521 C C . LEU A 1 572 ? -20.177 0.191 -27.499 1.00 90.44 572 LEU A C 1
ATOM 4523 O O . LEU A 1 572 ? -20.437 1.036 -28.352 1.00 90.44 572 LEU A O 1
ATOM 4527 N N . HIS A 1 573 ? -20.915 -0.911 -27.368 1.00 92.19 573 HIS A N 1
ATOM 4528 C CA . HIS A 1 573 ? -22.042 -1.207 -28.250 1.00 92.19 573 HIS A CA 1
ATOM 4529 C C . HIS A 1 573 ? -23.131 -0.128 -28.184 1.00 92.19 573 HIS A C 1
ATOM 4531 O O . HIS A 1 573 ? -23.612 0.340 -29.212 1.00 92.19 573 HIS A O 1
ATOM 4537 N N . ARG A 1 574 ? -23.446 0.374 -26.981 1.00 93.06 574 ARG A N 1
ATOM 4538 C CA . ARG A 1 574 ? -24.366 1.516 -26.791 1.00 93.06 574 ARG A CA 1
ATOM 4539 C C . ARG A 1 574 ? -23.881 2.816 -27.440 1.00 93.06 574 ARG A C 1
ATOM 4541 O O . ARG A 1 574 ? -24.676 3.728 -27.629 1.00 93.06 574 ARG A O 1
ATOM 4548 N N . ARG A 1 575 ? -22.590 2.920 -27.757 1.00 93.25 575 ARG A N 1
ATOM 4549 C CA . ARG A 1 575 ? -21.980 4.049 -28.472 1.00 93.25 575 ARG A CA 1
ATOM 4550 C C . ARG A 1 575 ? -21.827 3.788 -29.977 1.00 93.25 575 ARG A C 1
ATOM 4552 O O . ARG A 1 575 ? -21.218 4.605 -30.655 1.00 93.25 575 ARG A O 1
ATOM 4559 N N . GLY A 1 576 ? -22.377 2.685 -30.491 1.00 93.12 576 GLY A N 1
ATOM 4560 C CA . GLY A 1 576 ? -22.358 2.333 -31.914 1.00 93.12 576 GLY A CA 1
ATOM 4561 C C . GLY A 1 576 ? -21.136 1.528 -32.364 1.00 93.12 576 GLY A C 1
ATOM 4562 O O . GLY A 1 576 ? -20.975 1.297 -33.558 1.00 93.12 576 GLY A O 1
ATOM 4563 N N . PHE A 1 577 ? -20.273 1.083 -31.444 1.00 92.38 577 PHE A N 1
ATOM 4564 C CA . PHE A 1 577 ? -19.119 0.257 -31.801 1.00 92.38 577 PHE A CA 1
ATOM 4565 C C . PHE A 1 577 ? -19.515 -1.214 -32.005 1.00 92.38 577 PHE A C 1
ATOM 4567 O O . PHE A 1 577 ? -20.320 -1.777 -31.256 1.00 92.38 577 PHE A O 1
ATOM 4574 N N . SER A 1 578 ? -18.881 -1.864 -32.984 1.00 86.75 578 SER A N 1
ATOM 4575 C CA . SER A 1 578 ? -18.872 -3.326 -33.108 1.00 86.75 578 SER A CA 1
ATOM 4576 C C . SER A 1 578 ? -17.733 -3.881 -32.261 1.00 86.75 578 SER A C 1
ATOM 4578 O O . SER A 1 578 ? -16.580 -3.513 -32.468 1.00 86.75 578 SER A O 1
ATOM 4580 N N . VAL A 1 579 ? -18.046 -4.736 -31.287 1.00 84.38 579 VAL A N 1
ATOM 4581 C CA . VAL A 1 579 ? -17.058 -5.260 -30.334 1.00 84.38 579 VAL A CA 1
ATOM 4582 C C . VAL A 1 579 ? -17.023 -6.776 -30.403 1.00 84.38 579 VAL A C 1
ATOM 4584 O O . VAL A 1 579 ? -18.059 -7.428 -30.296 1.00 84.38 579 VAL A O 1
ATOM 4587 N N . VAL A 1 580 ? -15.818 -7.330 -30.530 1.00 79.25 580 VAL A N 1
ATOM 4588 C CA . VAL A 1 580 ? -15.559 -8.768 -30.429 1.00 79.25 580 VAL A CA 1
ATOM 4589 C C . VAL A 1 580 ? -14.833 -9.031 -29.117 1.00 79.25 580 VAL A C 1
ATOM 4591 O O . VAL A 1 580 ? -13.782 -8.453 -28.850 1.00 79.25 580 VAL A O 1
ATOM 4594 N N . LEU A 1 581 ? -15.406 -9.898 -28.286 1.00 76.00 581 LEU A N 1
ATOM 4595 C CA . LEU A 1 581 ? -14.787 -10.349 -27.042 1.00 76.00 581 LEU A CA 1
ATOM 4596 C C . LEU A 1 581 ? -13.876 -11.547 -27.308 1.00 76.00 581 LEU A C 1
ATOM 4598 O O . LEU A 1 581 ? -14.197 -12.389 -28.143 1.00 76.00 581 LEU A O 1
ATOM 4602 N N . ASN A 1 582 ? -12.788 -11.664 -26.542 1.00 64.50 582 ASN A N 1
ATOM 4603 C CA . ASN A 1 582 ? -11.858 -12.799 -26.600 1.00 64.50 582 ASN A CA 1
ATOM 4604 C C . ASN A 1 582 ? -11.253 -13.032 -27.997 1.00 64.50 582 ASN A C 1
ATOM 4606 O O . ASN A 1 582 ? -11.180 -14.171 -28.458 1.00 64.50 582 ASN A O 1
ATOM 4610 N N . TRP A 1 583 ? -10.831 -11.959 -28.675 1.00 52.75 583 TRP A N 1
ATOM 4611 C CA . TRP A 1 583 ? -10.147 -12.069 -29.962 1.00 52.75 583 TRP A CA 1
ATOM 4612 C C . TRP A 1 583 ? -8.907 -12.964 -29.834 1.00 52.75 583 TRP A C 1
ATOM 4614 O O . TRP A 1 583 ? -7.931 -12.610 -29.175 1.00 52.75 583 TRP A O 1
ATOM 4624 N N . MET A 1 584 ? -8.952 -14.135 -30.467 1.00 45.47 584 MET A N 1
ATOM 4625 C CA . MET A 1 584 ? -7.781 -14.976 -30.675 1.00 45.47 584 MET A CA 1
ATOM 4626 C C . MET A 1 584 ? -7.251 -14.662 -32.068 1.00 45.47 584 MET A C 1
ATOM 4628 O O . MET A 1 584 ? -7.955 -14.883 -33.052 1.00 45.47 584 MET A O 1
ATOM 4632 N N . ALA A 1 585 ? -6.023 -14.143 -32.156 1.00 38.41 585 ALA A N 1
ATOM 4633 C CA . ALA A 1 585 ? -5.340 -14.025 -33.439 1.00 38.41 585 ALA A CA 1
ATOM 4634 C C . ALA A 1 585 ? -5.348 -15.405 -34.119 1.00 38.41 585 ALA A C 1
ATOM 4636 O O . ALA A 1 585 ? -4.994 -16.408 -33.491 1.00 38.41 585 ALA A O 1
ATOM 4637 N N . ALA A 1 586 ? -5.831 -15.463 -35.360 1.00 38.56 586 ALA A N 1
ATOM 4638 C CA . ALA A 1 586 ? -5.973 -16.700 -36.116 1.00 38.56 586 ALA A CA 1
ATOM 4639 C C . ALA A 1 586 ? -4.631 -17.457 -36.139 1.00 38.56 586 ALA A C 1
ATOM 4641 O O . ALA A 1 586 ? -3.643 -16.945 -36.656 1.00 38.56 586 ALA A O 1
ATOM 4642 N N . GLY A 1 587 ? -4.579 -18.647 -35.528 1.00 39.62 587 GLY A N 1
ATOM 4643 C CA . GLY A 1 587 ? -3.326 -19.409 -35.425 1.00 39.62 587 GLY A CA 1
ATOM 4644 C C . GLY A 1 587 ? -3.299 -20.610 -34.474 1.00 39.62 587 GLY A C 1
ATOM 4645 O O . GLY A 1 587 ? -2.242 -21.210 -34.293 1.00 39.62 587 GLY A O 1
ATOM 4646 N N . ARG A 1 588 ? -4.418 -21.013 -33.860 1.00 28.72 588 ARG A N 1
ATOM 4647 C CA . ARG A 1 588 ? -4.516 -22.328 -33.205 1.00 28.72 588 ARG A CA 1
ATOM 4648 C C . ARG A 1 588 ? -5.729 -23.085 -33.740 1.00 28.72 588 ARG A C 1
ATOM 4650 O O . ARG A 1 588 ? -6.839 -22.594 -33.537 1.00 28.72 588 ARG A O 1
ATOM 4657 N N . PRO A 1 589 ? -5.550 -24.236 -34.414 1.00 31.47 589 PRO A N 1
ATOM 4658 C CA . PRO A 1 589 ? -6.656 -25.154 -34.622 1.00 31.47 589 PRO A CA 1
ATOM 4659 C C . PRO A 1 589 ? -7.070 -25.761 -33.272 1.00 31.47 589 PRO A C 1
ATOM 4661 O O . PRO A 1 589 ? -6.265 -25.808 -32.336 1.00 31.47 589 PRO A O 1
ATOM 4664 N N . ALA A 1 590 ? -8.353 -26.117 -33.198 1.00 32.06 590 ALA A N 1
ATOM 4665 C CA . ALA A 1 590 ? -9.075 -26.570 -32.010 1.00 32.06 590 ALA A CA 1
ATOM 4666 C C . ALA A 1 590 ? -8.486 -27.825 -31.352 1.00 32.06 590 ALA A C 1
ATOM 4668 O O . ALA A 1 590 ? -7.913 -28.665 -32.085 1.00 32.06 590 ALA A O 1
#

Secondary structure (DSSP, 8-state):
-------TT-S-------TTS-TTHHHHHHHHHHHTT--HHHHHHHHHHHHHTTPSPPBTTB---HHHHHHHHHT-GGGGG--HHHHTSHHHHHHHHHHHT-SS---TTHHHHHHHH-HHHHHHHHHHTTGGG-TTSHHHHHHHHHGGG-HHHHHHHHHHHHHHHHHHHHHHHHHHHHGGGTT--HHHHHHHHHHHHHHHTS-SSTTPPPHHHHTT--HHHHHHHHHHHHHHHHHHS-GGGGS--HHHHHHHHHHHTHHHHS--TTHHHHHHHHHHHHHHHHHHHHHHHHHIIIIIHHHHH-TTEEEEEETTTEEEEEES-HHHHHHHHHHHHHHTTHHHHHHHHHHHHHTSHHHHT---S-GGGHHHHHHHHHHHHHHHHHHHHHH---SEEE-TTS-EEEHHHHHHHHHHHHHHHIIIIIHHHHHHHHHHS-HHHHHHHHHHHHHHTTS---SSSEEEEHHHHHHHHGGGS--SS-TT--HHHHHHHHHHTEEEHHHHHHHHHTT---PPPPTTT--EEEETTEEEE-HHHHTT--HHHHHHHIIIIITTT-TTHHHHHHHHHHHHHHHHHTTT----SS---S----

pLDDT: mean 88.06, std 13.27, range [27.83, 98.62]